Protein AF-0000000077274908 (afdb_homodimer)

pLDDT: mean 83.93, std 15.89, range [27.28, 97.81]

Structure (mmCIF, N/CA/C/O backbone):
data_AF-0000000077274908-model_v1
#
loop_
_entity.id
_entity.type
_entity.pdbx_description
1 polymer 'Chitin-binding type-2 domain-containing protein'
#
loop_
_atom_site.group_PDB
_atom_site.id
_atom_site.type_symbol
_atom_site.label_atom_id
_atom_site.label_alt_id
_atom_site.label_comp_id
_atom_site.label_asym_id
_atom_site.label_entity_id
_atom_site.label_seq_id
_atom_site.pdbx_PDB_ins_code
_atom_site.Cartn_x
_atom_site.Cartn_y
_atom_site.Cartn_z
_atom_site.occupancy
_atom_site.B_iso_or_equiv
_atom_site.auth_seq_id
_atom_site.auth_comp_id
_atom_site.auth_asym_id
_atom_site.auth_atom_id
_atom_site.pdbx_PDB_model_num
ATOM 1 N N . MET A 1 1 ? 12.586 -35.219 -22.484 1 27.28 1 MET A N 1
ATOM 2 C CA . MET A 1 1 ? 12.539 -33.906 -23.109 1 27.28 1 MET A CA 1
ATOM 3 C C . MET A 1 1 ? 11.656 -32.969 -22.312 1 27.28 1 MET A C 1
ATOM 5 O O . MET A 1 1 ? 10.438 -33.125 -22.25 1 27.28 1 MET A O 1
ATOM 9 N N . VAL A 1 2 ? 12.172 -32.469 -21.188 1 31.67 2 VAL A N 1
ATOM 10 C CA . VAL A 1 2 ? 11.445 -31.562 -20.312 1 31.67 2 VAL A CA 1
ATOM 11 C C . VAL A 1 2 ? 11.195 -30.25 -21.047 1 31.67 2 VAL A C 1
ATOM 13 O O . VAL A 1 2 ? 12.141 -29.562 -21.453 1 31.67 2 VAL A O 1
ATOM 16 N N . GLN A 1 3 ? 10.117 -30.188 -21.719 1 29.36 3 GLN A N 1
ATOM 17 C CA . GLN A 1 3 ? 9.75 -28.938 -22.375 1 29.36 3 GLN A CA 1
ATOM 18 C C . GLN A 1 3 ? 9.586 -27.812 -21.359 1 29.36 3 GLN A C 1
ATOM 20 O O . GLN A 1 3 ? 8.734 -27.891 -20.469 1 29.36 3 GLN A O 1
ATOM 25 N N . VAL A 1 4 ? 10.648 -27.188 -21.125 1 32.84 4 VAL A N 1
ATOM 26 C CA . VAL A 1 4 ? 10.594 -25.953 -20.344 1 32.84 4 VAL A CA 1
ATOM 27 C C . VAL A 1 4 ? 9.781 -24.906 -21.109 1 32.84 4 VAL A C 1
ATOM 29 O O . VAL A 1 4 ? 10.18 -24.453 -22.188 1 32.84 4 VAL A O 1
ATOM 32 N N . VAL A 1 5 ? 8.516 -25.047 -21.031 1 33.03 5 VAL A N 1
ATOM 33 C CA . VAL A 1 5 ? 7.758 -23.938 -21.625 1 33.03 5 VAL A CA 1
ATOM 34 C C . VAL A 1 5 ? 8.109 -22.641 -20.906 1 33.03 5 VAL A C 1
ATOM 36 O O . VAL A 1 5 ? 7.805 -22.469 -19.719 1 33.03 5 VAL A O 1
ATOM 39 N N . GLY A 1 6 ? 9.164 -22 -21.281 1 31.31 6 GLY A N 1
ATOM 40 C CA . GLY A 1 6 ? 9.492 -20.656 -20.812 1 31.31 6 GLY A CA 1
ATOM 41 C C . GLY A 1 6 ? 8.336 -19.688 -20.906 1 31.31 6 GLY A C 1
ATOM 42 O O . GLY A 1 6 ? 7.844 -19.406 -22 1 31.31 6 GLY A O 1
ATOM 43 N N . VAL A 1 7 ? 7.496 -19.719 -20.047 1 33.44 7 VAL A N 1
ATOM 44 C CA . VAL A 1 7 ? 6.531 -18.625 -20.094 1 33.44 7 VAL A CA 1
ATOM 45 C C . VAL A 1 7 ? 7.266 -17.297 -20.141 1 33.44 7 VAL A C 1
ATOM 47 O O . VAL A 1 7 ? 8.102 -17 -19.281 1 33.44 7 VAL A O 1
ATOM 50 N N . SER A 1 8 ? 7.539 -16.859 -21.328 1 28.58 8 SER A N 1
ATOM 51 C CA . SER A 1 8 ? 8.07 -15.508 -21.5 1 28.58 8 SER A CA 1
ATOM 52 C C . SER A 1 8 ? 7.383 -14.516 -20.562 1 28.58 8 SER A C 1
ATOM 54 O O . SER A 1 8 ? 6.152 -14.445 -20.531 1 28.58 8 SER A O 1
ATOM 56 N N . CYS A 1 9 ? 7.941 -14.219 -19.5 1 35.09 9 CYS A N 1
ATOM 57 C CA . CYS A 1 9 ? 7.523 -13.078 -18.688 1 35.09 9 CYS A CA 1
ATOM 58 C C . CYS A 1 9 ? 7.234 -11.867 -19.547 1 35.09 9 CYS A C 1
ATOM 60 O O . CYS A 1 9 ? 8.133 -11.344 -20.219 1 35.09 9 CYS A O 1
ATOM 62 N N . VAL A 1 10 ? 6.188 -11.805 -20.266 1 31.77 10 VAL A N 1
ATOM 63 C CA . VAL A 1 10 ? 5.805 -10.57 -20.953 1 31.77 10 VAL A CA 1
ATOM 64 C C . VAL A 1 10 ? 6.09 -9.375 -20.031 1 31.77 10 VAL A C 1
ATOM 66 O O . VAL A 1 10 ? 5.723 -9.383 -18.859 1 31.77 10 VAL A O 1
ATOM 69 N N . ALA A 1 11 ? 7.137 -8.492 -20.156 1 35.28 11 ALA A N 1
ATOM 70 C CA . ALA A 1 11 ? 7.641 -7.25 -19.562 1 35.28 11 ALA A CA 1
ATOM 71 C C . ALA A 1 11 ? 6.5 -6.406 -19 1 35.28 11 ALA A C 1
ATOM 73 O O . ALA A 1 11 ? 6.727 -5.523 -18.172 1 35.28 11 ALA A O 1
ATOM 74 N N . GLY A 1 12 ? 5.297 -6.441 -19.609 1 35.34 12 GLY A N 1
ATOM 75 C CA . GLY A 1 12 ? 4.352 -5.348 -19.453 1 35.34 12 GLY A CA 1
ATOM 76 C C . GLY A 1 12 ? 3.6 -5.387 -18.141 1 35.34 12 GLY A C 1
ATOM 77 O O . GLY A 1 12 ? 2.461 -4.926 -18.062 1 35.34 12 GLY A O 1
ATOM 78 N N . TYR A 1 13 ? 4.137 -5.98 -17.156 1 39.44 13 TYR A N 1
ATOM 79 C CA . TYR A 1 13 ? 3.246 -6.074 -16.016 1 39.44 13 TYR A CA 1
ATOM 80 C C . TYR A 1 13 ? 3.119 -4.73 -15.305 1 39.44 13 TYR A C 1
ATOM 82 O O . TYR A 1 13 ? 4.102 -4.199 -14.781 1 39.44 13 TYR A O 1
ATOM 90 N N . THR A 1 14 ? 2.422 -3.688 -15.844 1 40.38 14 THR A N 1
ATOM 91 C CA . THR A 1 14 ? 2.195 -2.354 -15.297 1 40.38 14 THR A CA 1
ATOM 92 C C . THR A 1 14 ? 1.433 -2.432 -13.977 1 40.38 14 THR A C 1
ATOM 94 O O . THR A 1 14 ? 1.304 -1.432 -13.266 1 40.38 14 THR A O 1
ATOM 97 N N . THR A 1 15 ? 0.77 -3.594 -13.648 1 45.53 15 THR A N 1
ATOM 98 C CA . THR A 1 15 ? -0.323 -3.369 -12.711 1 45.53 15 THR A CA 1
ATOM 99 C C . THR A 1 15 ? 0.158 -3.535 -11.273 1 45.53 15 THR A C 1
ATOM 101 O O . THR A 1 15 ? -0.646 -3.762 -10.367 1 45.53 15 THR A O 1
ATOM 104 N N . GLU A 1 16 ? 1.508 -3.67 -10.977 1 53.53 16 GLU A N 1
ATOM 105 C CA . GLU A 1 16 ? 1.863 -3.963 -9.594 1 53.53 16 GLU A CA 1
ATOM 106 C C . GLU A 1 16 ? 1.445 -2.826 -8.664 1 53.53 16 GLU A C 1
ATOM 108 O O . GLU A 1 16 ? 1.789 -2.826 -7.477 1 53.53 16 GLU A O 1
ATOM 113 N N . GLY A 1 17 ? 0.434 -2.055 -9.172 1 56.91 17 GLY A N 1
ATOM 114 C CA . GLY A 1 17 ? -0.012 -0.995 -8.281 1 56.91 17 GLY A CA 1
ATOM 115 C C . GLY A 1 17 ? 1.073 0.018 -7.973 1 56.91 17 G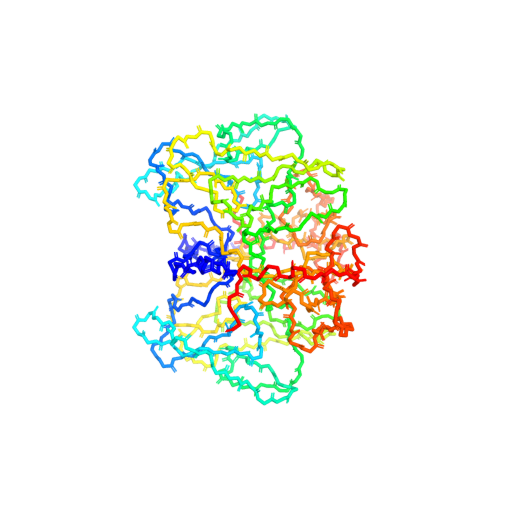LY A C 1
ATOM 116 O O . GLY A 1 17 ? 1.825 0.424 -8.859 1 56.91 17 GLY A O 1
ATOM 117 N N . SER A 1 18 ? 1.151 0.36 -6.594 1 63.53 18 SER A N 1
ATOM 118 C CA . SER A 1 18 ? 2.021 1.408 -6.07 1 63.53 18 SER A CA 1
ATOM 119 C C . SER A 1 18 ? 3.439 0.894 -5.852 1 63.53 18 SER A C 1
ATOM 121 O O . SER A 1 18 ? 4.344 1.667 -5.531 1 63.53 18 SER A O 1
ATOM 123 N N . CYS A 1 19 ? 3.721 -0.447 -6.242 1 81.88 19 CYS A N 1
ATOM 124 C CA . CYS A 1 19 ? 5.055 -0.879 -5.832 1 81.88 19 CYS A CA 1
ATOM 125 C C . CYS A 1 19 ? 5.992 -0.953 -7.031 1 81.88 19 CYS A C 1
ATOM 127 O O . CYS A 1 19 ? 6.793 -1.884 -7.141 1 81.88 19 CYS A O 1
ATOM 129 N N . VAL A 1 20 ? 5.75 -0.117 -8.023 1 81.12 20 VAL A N 1
ATOM 130 C CA . VAL A 1 20 ? 6.652 0.04 -9.156 1 81.12 20 VAL A CA 1
ATOM 131 C C . VAL A 1 20 ? 7.266 1.439 -9.148 1 81.12 20 VAL A C 1
ATOM 133 O O . VAL A 1 20 ? 6.637 2.393 -8.68 1 81.12 20 VAL A O 1
ATOM 136 N N . PRO A 1 21 ? 8.555 1.437 -9.625 1 86.75 21 PRO A N 1
ATOM 137 C CA . PRO A 1 21 ? 9.133 2.781 -9.695 1 86.75 21 PRO A CA 1
ATOM 138 C C . PRO A 1 21 ? 8.273 3.752 -10.5 1 86.75 21 PRO A C 1
ATOM 140 O O . PRO A 1 21 ? 7.797 3.404 -11.586 1 86.75 21 PRO A O 1
ATOM 143 N N . ASP A 1 22 ? 8.094 4.887 -9.953 1 82.38 22 ASP A N 1
ATOM 144 C CA . ASP A 1 22 ? 7.215 5.887 -10.547 1 82.38 22 ASP A CA 1
ATOM 145 C C . ASP A 1 22 ? 7.895 7.254 -10.602 1 82.38 22 ASP A C 1
ATOM 147 O O . ASP A 1 22 ? 8.164 7.859 -9.555 1 82.38 22 ASP A O 1
ATOM 151 N N . CYS A 1 23 ? 8.102 7.777 -11.781 1 87.94 23 CYS A N 1
ATOM 152 C CA . CYS A 1 23 ? 8.789 9.055 -11.961 1 87.94 23 CYS A CA 1
ATOM 153 C C . CYS A 1 23 ? 7.793 10.172 -12.234 1 87.94 23 CYS A C 1
ATOM 155 O O . CYS A 1 23 ? 8.18 11.266 -12.664 1 87.94 23 CYS A O 1
ATOM 157 N N . THR A 1 24 ? 6.551 9.875 -11.922 1 78.56 24 THR A N 1
ATOM 158 C CA . THR A 1 24 ? 5.543 10.914 -12.117 1 78.56 24 THR A CA 1
ATOM 159 C C . THR A 1 24 ? 5.848 12.125 -11.242 1 78.56 24 THR A C 1
ATOM 161 O O . THR A 1 24 ? 6.043 11.992 -10.031 1 78.56 24 THR A O 1
ATOM 164 N N . GLY A 1 25 ? 5.961 13.266 -11.852 1 80 25 GLY A N 1
ATOM 165 C CA . GLY A 1 25 ? 6.191 14.508 -11.125 1 80 25 GLY A CA 1
ATOM 166 C C . GLY A 1 25 ? 7.629 14.672 -10.672 1 80 25 GLY A C 1
ATOM 167 O O . GLY A 1 25 ? 7.961 15.633 -9.977 1 80 25 GLY A O 1
ATOM 168 N N . ILE A 1 26 ? 8.453 13.703 -11.07 1 87.12 26 ILE A N 1
ATOM 169 C CA . ILE A 1 26 ? 9.852 13.75 -10.672 1 87.12 26 ILE A CA 1
ATOM 170 C C . ILE A 1 26 ? 10.68 14.406 -11.781 1 87.12 26 ILE A C 1
ATOM 172 O O . ILE A 1 26 ? 10.531 14.07 -12.953 1 87.12 26 ILE A O 1
ATOM 176 N N . SER A 1 27 ? 11.453 15.391 -11.375 1 89.69 27 SER A N 1
ATOM 177 C CA . SER A 1 27 ? 12.273 16.109 -12.344 1 89.69 27 SER A CA 1
ATOM 178 C C . SER A 1 27 ? 13.344 15.195 -12.945 1 89.69 27 SER A C 1
ATOM 180 O O . SER A 1 27 ? 13.773 14.234 -12.305 1 89.69 27 SER A O 1
ATOM 182 N N . ASN A 1 28 ? 13.742 15.562 -14.18 1 94.12 28 ASN A N 1
ATOM 183 C CA . ASN A 1 28 ? 14.828 14.82 -14.812 1 94.12 28 ASN A CA 1
ATOM 184 C C . ASN A 1 28 ? 16.078 14.812 -13.953 1 94.12 28 ASN A C 1
ATOM 186 O O . ASN A 1 28 ? 16.406 15.82 -13.328 1 94.12 28 ASN A O 1
ATOM 190 N N . ASP A 1 29 ? 16.797 13.703 -13.867 1 94.94 29 ASP A N 1
ATOM 191 C CA . ASP A 1 29 ? 18.094 13.516 -13.219 1 94.94 29 ASP A CA 1
ATOM 192 C C . ASP A 1 29 ? 17.938 13.422 -11.703 1 94.94 29 ASP A C 1
ATOM 194 O O . ASP A 1 29 ? 18.922 13.438 -10.969 1 94.94 29 ASP A O 1
ATOM 198 N N . TYR A 1 30 ? 16.703 13.414 -11.273 1 94.81 30 TYR A N 1
ATOM 199 C CA . TYR A 1 30 ? 16.453 13.094 -9.875 1 94.81 30 TYR A CA 1
ATOM 200 C C . TYR A 1 30 ? 16.219 11.594 -9.688 1 94.81 30 TYR A C 1
ATOM 202 O O . TYR A 1 30 ? 15.875 10.891 -10.641 1 94.81 30 TYR A O 1
ATOM 210 N N . PHE A 1 31 ? 16.453 11.242 -8.398 1 96.06 31 PHE A N 1
ATOM 211 C CA . PHE A 1 31 ? 16.406 9.82 -8.102 1 96.06 31 PHE A CA 1
ATOM 212 C C . PHE A 1 31 ? 15.164 9.484 -7.281 1 96.06 31 PHE A C 1
ATOM 214 O O . PHE A 1 31 ? 14.648 10.328 -6.551 1 96.06 31 PHE A O 1
ATOM 221 N N . ILE A 1 32 ? 14.688 8.219 -7.469 1 92.88 32 ILE A N 1
ATOM 222 C CA . ILE A 1 32 ? 13.602 7.699 -6.645 1 92.88 32 ILE A CA 1
ATOM 223 C C . ILE A 1 32 ? 14.023 6.387 -5.996 1 92.88 32 ILE A C 1
ATOM 225 O O . ILE A 1 32 ? 14.883 5.672 -6.531 1 92.88 32 ILE A O 1
ATOM 229 N N . GLN A 1 33 ? 13.484 6.195 -4.805 1 93.31 33 GLN A N 1
ATOM 230 C CA . GLN A 1 33 ? 13.734 4.941 -4.102 1 93.31 33 GLN A CA 1
ATOM 231 C C . GLN A 1 33 ? 12.977 3.789 -4.754 1 93.31 33 GLN A C 1
ATOM 233 O O . GLN A 1 33 ? 11.828 3.957 -5.184 1 93.31 33 GLN A O 1
ATOM 238 N N . ASP A 1 34 ? 13.648 2.6 -4.906 1 91.44 34 ASP A N 1
ATOM 239 C CA . ASP A 1 34 ? 12.93 1.401 -5.324 1 91.44 34 ASP A CA 1
ATOM 240 C C . ASP A 1 34 ? 11.852 1.025 -4.305 1 91.44 34 ASP A C 1
ATOM 242 O O . ASP A 1 34 ? 12.164 0.739 -3.146 1 91.44 34 ASP A O 1
ATOM 246 N N . PRO A 1 35 ? 10.609 1.026 -4.766 1 87.94 35 PRO A N 1
ATOM 247 C CA . PRO A 1 35 ? 9.539 0.751 -3.805 1 87.94 35 PRO A CA 1
ATOM 248 C C . PRO A 1 35 ? 9.609 -0.664 -3.236 1 87.94 35 PRO A C 1
ATOM 250 O O . PRO A 1 35 ? 9.023 -0.938 -2.184 1 87.94 35 PRO A O 1
ATOM 253 N N . ARG A 1 36 ? 10.359 -1.566 -3.82 1 86.88 36 ARG A N 1
ATOM 254 C CA . ARG A 1 36 ? 10.422 -2.955 -3.375 1 86.88 36 ARG A CA 1
ATOM 255 C C . ARG A 1 36 ? 11.688 -3.211 -2.557 1 86.88 36 ARG A C 1
ATOM 257 O O . ARG A 1 36 ? 11.805 -4.25 -1.904 1 86.88 36 ARG A O 1
ATOM 264 N N . ASP A 1 37 ? 12.562 -2.361 -2.693 1 88.31 37 ASP A N 1
ATOM 265 C CA . ASP A 1 37 ? 13.859 -2.488 -2.035 1 88.31 37 ASP A CA 1
ATOM 266 C C . ASP A 1 37 ? 14.469 -1.116 -1.761 1 88.31 37 ASP A C 1
ATOM 268 O O . ASP A 1 37 ? 15.109 -0.53 -2.637 1 88.31 37 ASP A O 1
ATOM 272 N N . CYS A 1 38 ? 14.422 -0.673 -0.518 1 91.75 38 CYS A N 1
ATOM 273 C CA . CYS A 1 38 ? 14.789 0.702 -0.204 1 91.75 38 CYS A CA 1
ATOM 274 C C . CYS A 1 38 ? 16.297 0.896 -0.303 1 91.75 38 CYS A C 1
ATOM 276 O O . CYS A 1 38 ? 16.781 2.023 -0.224 1 91.75 38 CYS A O 1
ATOM 278 N N . THR A 1 39 ? 17.047 -0.229 -0.509 1 93.75 39 THR A N 1
ATOM 279 C CA . THR A 1 39 ? 18.484 -0.107 -0.673 1 93.75 39 THR A CA 1
ATOM 280 C C . THR A 1 39 ? 18.844 0.163 -2.133 1 93.75 39 THR A C 1
ATOM 282 O O . THR A 1 39 ? 20.016 0.346 -2.465 1 93.75 39 THR A O 1
ATOM 285 N N . LYS A 1 40 ? 17.844 0.195 -2.951 1 95.12 40 LYS A N 1
ATOM 286 C CA . LYS A 1 40 ? 18.031 0.443 -4.375 1 95.12 40 LYS A CA 1
ATOM 287 C C . LYS A 1 40 ? 17.297 1.701 -4.82 1 95.12 40 LYS A C 1
ATOM 289 O O . LYS A 1 40 ? 16.391 2.176 -4.125 1 95.12 40 LYS A O 1
ATOM 294 N N . TYR A 1 41 ? 17.781 2.209 -6.012 1 97.06 41 TYR A N 1
ATOM 295 C CA . TYR A 1 41 ? 17.172 3.449 -6.48 1 97.06 41 TYR A CA 1
ATOM 296 C C . TYR A 1 41 ? 17.312 3.584 -7.992 1 97.06 41 TYR A C 1
ATOM 298 O O . TYR A 1 41 ? 18.062 2.836 -8.625 1 97.06 41 TYR A O 1
ATOM 306 N N . TYR A 1 42 ? 16.5 4.469 -8.547 1 97.06 42 TYR A N 1
ATOM 307 C CA . TYR A 1 42 ? 16.453 4.719 -9.984 1 97.06 42 TYR A CA 1
ATOM 308 C C . TYR A 1 42 ? 16.656 6.199 -10.289 1 97.06 42 TYR A C 1
ATOM 310 O O . TYR A 1 42 ? 16.328 7.059 -9.469 1 97.06 42 TYR A O 1
ATOM 318 N N . VAL A 1 43 ? 17.188 6.461 -11.406 1 97.69 43 VAL A N 1
ATOM 319 C CA . VAL A 1 43 ? 17.234 7.828 -11.914 1 97.69 43 VAL A CA 1
ATOM 320 C C . VAL A 1 43 ? 16.078 8.055 -12.891 1 97.69 43 VAL A C 1
ATOM 322 O O . VAL A 1 43 ? 15.742 7.168 -13.68 1 97.69 43 VAL A O 1
ATOM 325 N N . CYS A 1 44 ? 15.492 9.234 -12.758 1 95 44 CYS A N 1
ATOM 326 C CA . CYS A 1 44 ? 14.352 9.547 -13.617 1 95 44 CYS A CA 1
ATOM 327 C C . CYS A 1 44 ? 14.781 10.398 -14.805 1 95 44 CYS A C 1
ATOM 329 O O . CYS A 1 44 ? 15.578 11.328 -14.656 1 95 44 CYS A O 1
ATOM 331 N N . SER A 1 45 ? 14.336 9.984 -15.984 1 95.75 45 SER A N 1
ATOM 332 C CA . SER A 1 45 ? 14.531 10.711 -17.234 1 95.75 45 SER A CA 1
ATOM 333 C C . SER A 1 45 ? 13.273 10.664 -18.094 1 95.75 45 SER A C 1
ATOM 335 O O . SER A 1 45 ? 12.781 9.578 -18.422 1 95.75 45 SER A O 1
ATOM 337 N N . ASN A 1 46 ? 12.75 11.906 -18.438 1 93.44 46 ASN A N 1
ATOM 338 C CA . ASN A 1 46 ? 11.547 12.031 -19.25 1 93.44 46 ASN A CA 1
ATOM 339 C C . ASN A 1 46 ? 10.383 11.234 -18.656 1 93.44 46 ASN A C 1
ATOM 341 O O . ASN A 1 46 ? 9.719 10.484 -19.375 1 93.44 46 ASN A O 1
ATOM 345 N N . GLY A 1 47 ? 10.344 11.273 -17.453 1 88.56 47 GLY A N 1
ATOM 346 C CA . GLY A 1 47 ? 9.219 10.68 -16.75 1 88.56 47 GLY A CA 1
ATOM 347 C C . GLY A 1 47 ? 9.352 9.172 -16.578 1 88.56 47 GLY A C 1
ATOM 348 O O . GLY A 1 47 ? 8.422 8.516 -16.109 1 88.56 47 GLY A O 1
ATOM 349 N N . GLU A 1 48 ? 10.523 8.664 -16.906 1 91.81 48 GLU A N 1
ATOM 350 C CA . GLU A 1 48 ? 10.734 7.223 -16.828 1 91.81 48 GLU A CA 1
ATOM 351 C C . GLU A 1 48 ? 11.953 6.883 -15.984 1 91.81 48 GLU A C 1
ATOM 353 O O . GLU A 1 48 ? 12.984 7.566 -16.062 1 91.81 48 GLU A O 1
ATOM 358 N N . PRO A 1 49 ? 11.742 5.805 -15.172 1 93.94 49 PRO A N 1
ATOM 359 C CA . PRO A 1 49 ? 12.938 5.348 -14.461 1 93.94 49 PRO A CA 1
ATOM 360 C C . PRO A 1 49 ? 13.898 4.57 -15.367 1 93.94 49 PRO A C 1
ATOM 362 O O . PRO A 1 49 ? 13.469 3.988 -16.359 1 93.94 49 PRO A O 1
ATOM 365 N N . ASN A 1 50 ? 15.172 4.633 -15.016 1 95.25 50 ASN A N 1
ATOM 366 C CA . ASN A 1 50 ? 16.094 3.771 -15.734 1 95.25 50 ASN A CA 1
ATOM 367 C C . ASN A 1 50 ? 15.758 2.295 -15.547 1 95.25 50 ASN A C 1
ATOM 369 O O . ASN A 1 50 ? 15.062 1.932 -14.602 1 95.25 50 ASN A O 1
ATOM 373 N N . THR A 1 51 ? 16.188 1.447 -16.422 1 91.94 51 THR A N 1
ATOM 374 C CA . THR A 1 51 ? 15.789 0.046 -16.484 1 91.94 51 THR A CA 1
ATOM 375 C C . THR A 1 51 ? 16.297 -0.712 -15.258 1 91.94 51 THR A C 1
ATOM 377 O O . THR A 1 51 ? 15.547 -1.422 -14.594 1 91.94 51 THR A O 1
ATOM 380 N N . ASP A 1 52 ? 17.625 -0.546 -14.984 1 94.38 52 ASP A N 1
ATOM 381 C CA . ASP A 1 52 ? 18.234 -1.278 -13.875 1 94.38 52 ASP A CA 1
ATOM 382 C C . ASP A 1 52 ? 18.469 -0.359 -12.68 1 94.38 52 ASP A C 1
ATOM 384 O O . ASP A 1 52 ? 18.938 0.769 -12.844 1 94.38 52 ASP A O 1
ATOM 388 N N . PRO A 1 53 ? 18.188 -0.911 -11.508 1 95.75 53 PRO A N 1
ATOM 389 C CA . PRO A 1 53 ? 18.391 -0.063 -10.336 1 95.75 53 PRO A CA 1
ATOM 390 C C . PRO A 1 53 ? 19.859 0.076 -9.953 1 95.75 53 PRO A C 1
ATOM 392 O O . PRO A 1 53 ? 20.656 -0.831 -10.203 1 95.75 53 PRO A O 1
ATOM 395 N N . PHE A 1 54 ? 20.156 1.271 -9.367 1 97.81 54 PHE A N 1
ATOM 396 C CA . PHE A 1 54 ? 21.391 1.43 -8.602 1 97.81 54 PHE A CA 1
ATOM 397 C C . PHE A 1 54 ? 21.234 0.838 -7.207 1 97.81 54 PHE A C 1
ATOM 399 O O . PHE A 1 54 ? 20.125 0.623 -6.734 1 97.81 54 PHE A O 1
ATOM 406 N N . GLU A 1 55 ? 22.391 0.493 -6.609 1 96.5 55 GLU A N 1
ATOM 407 C CA . GLU A 1 55 ? 22.375 -0.088 -5.27 1 96.5 55 GLU A CA 1
ATOM 408 C C . GLU A 1 55 ? 23.219 0.728 -4.305 1 96.5 55 GLU A C 1
ATOM 410 O O . GLU A 1 55 ? 24.312 1.176 -4.66 1 96.5 55 GLU A O 1
ATOM 415 N N . CYS A 1 56 ? 22.672 0.872 -3.123 1 97.25 56 CYS A N 1
ATOM 416 C CA . CYS A 1 56 ? 23.438 1.546 -2.08 1 97.25 56 CYS A CA 1
ATOM 417 C C . CYS A 1 56 ? 24.5 0.618 -1.493 1 97.25 56 CYS A C 1
ATOM 419 O O . CYS A 1 56 ? 24.359 -0.605 -1.567 1 97.25 56 CYS A O 1
ATOM 421 N N . PRO A 1 57 ? 25.609 1.246 -0.937 1 96.44 57 PRO A N 1
ATOM 422 C CA . PRO A 1 57 ? 26.547 0.426 -0.174 1 96.44 57 PRO A CA 1
ATOM 423 C C . PRO A 1 57 ? 25.875 -0.352 0.955 1 96.44 57 PRO A C 1
ATOM 425 O O . PRO A 1 57 ? 24.766 -0.007 1.374 1 96.44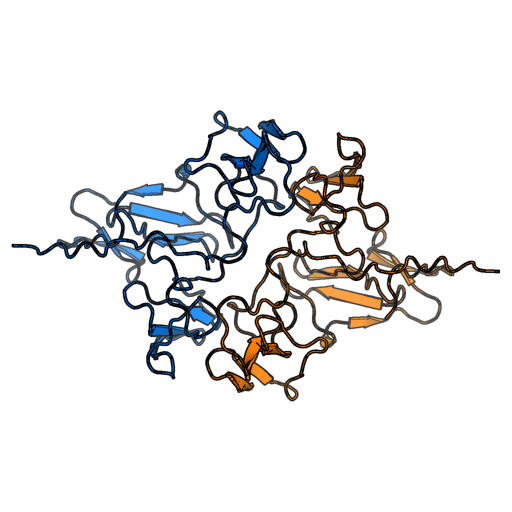 57 PRO A O 1
ATOM 428 N N . PRO A 1 58 ? 26.547 -1.403 1.352 1 92.12 58 PRO A N 1
ATOM 429 C CA . PRO A 1 58 ? 25.969 -2.189 2.443 1 92.12 58 PRO A CA 1
ATOM 430 C C . PRO A 1 58 ? 25.625 -1.339 3.662 1 92.12 58 PRO A C 1
ATOM 432 O O . PRO A 1 58 ? 26.328 -0.387 3.982 1 92.12 58 PRO A O 1
ATOM 435 N N . LEU A 1 59 ? 24.578 -1.637 4.273 1 92.62 59 LEU A N 1
ATOM 436 C CA . LEU A 1 59 ? 24.094 -1.038 5.516 1 92.62 59 LEU A CA 1
ATOM 437 C C . LEU A 1 59 ? 23.578 0.377 5.27 1 92.62 59 LEU A C 1
ATOM 439 O O . LEU A 1 59 ? 23.531 1.191 6.195 1 92.62 59 LEU A O 1
ATOM 443 N N . GLN A 1 60 ? 23.297 0.633 4.027 1 94.88 60 GLN A N 1
ATOM 444 C CA . GLN A 1 60 ? 22.719 1.927 3.684 1 94.88 60 GLN A CA 1
ATOM 445 C C . GLN A 1 60 ? 21.406 1.756 2.924 1 94.88 60 GLN A C 1
ATOM 447 O O . GLN A 1 60 ? 21.172 0.719 2.299 1 94.88 60 GLN A O 1
ATOM 452 N N . PHE A 1 61 ? 20.547 2.74 3.086 1 94.44 61 PHE A N 1
ATOM 453 C CA . PHE A 1 61 ? 19.344 2.838 2.277 1 94.44 61 PHE A CA 1
ATOM 454 C C . PHE A 1 61 ? 19.344 4.125 1.458 1 94.44 61 PHE A C 1
ATOM 456 O O . PHE A 1 61 ? 20.047 5.074 1.786 1 94.44 61 PHE A O 1
ATOM 463 N N . PHE A 1 62 ? 18.594 4.141 0.39 1 96.5 62 PHE A N 1
ATOM 464 C CA . PHE A 1 62 ? 18.516 5.352 -0.418 1 96.5 62 PHE A CA 1
ATOM 465 C C . PHE A 1 62 ? 17.438 6.289 0.127 1 96.5 62 PHE A C 1
ATOM 467 O O . PHE A 1 62 ? 16.266 5.91 0.238 1 96.5 62 PHE A O 1
ATOM 474 N N . ASP A 1 63 ? 17.828 7.457 0.446 1 95.06 63 ASP A N 1
ATOM 475 C CA . ASP A 1 63 ? 16.906 8.484 0.892 1 95.06 63 ASP A CA 1
ATOM 476 C C . ASP A 1 63 ? 16.484 9.391 -0.267 1 95.06 63 ASP A C 1
ATOM 478 O O . ASP A 1 63 ? 17.266 10.211 -0.739 1 95.06 63 ASP A O 1
ATOM 482 N N . PRO A 1 64 ? 15.219 9.266 -0.649 1 93.81 64 PRO A N 1
ATOM 483 C CA . PRO A 1 64 ? 14.789 10.047 -1.816 1 93.81 64 PRO A CA 1
ATOM 484 C C . PRO A 1 64 ? 14.688 11.539 -1.527 1 93.81 64 PRO A C 1
ATOM 486 O O . PRO A 1 64 ? 14.578 12.344 -2.455 1 93.81 64 PRO A O 1
ATOM 489 N N . ILE A 1 65 ? 14.68 11.922 -0.298 1 92.88 65 ILE A N 1
ATOM 490 C CA . ILE A 1 65 ? 14.617 13.336 0.056 1 92.88 65 ILE A CA 1
ATOM 491 C C . ILE A 1 65 ? 15.992 13.977 -0.111 1 92.88 65 ILE A C 1
ATOM 493 O O . ILE A 1 65 ? 16.125 15.008 -0.772 1 92.88 65 ILE A O 1
ATOM 497 N N . THR A 1 66 ? 16.984 13.305 0.453 1 93.19 66 THR A N 1
ATOM 498 C CA . THR A 1 66 ? 18.344 13.844 0.364 1 93.19 66 THR A CA 1
ATOM 499 C C . THR A 1 66 ? 19 13.438 -0.955 1 93.19 66 THR A C 1
ATOM 501 O O . THR A 1 66 ? 20.047 13.977 -1.321 1 93.19 66 THR A O 1
ATOM 504 N N . GLN A 1 67 ? 18.438 12.516 -1.667 1 95.69 67 GLN A N 1
ATOM 505 C CA . GLN A 1 67 ? 18.938 12.039 -2.959 1 95.69 67 GLN A CA 1
ATOM 506 C C . GLN A 1 67 ? 20.297 11.359 -2.82 1 95.69 67 GLN A C 1
ATOM 508 O O . GLN A 1 67 ? 21.156 11.508 -3.689 1 95.69 67 GLN A O 1
ATOM 513 N N . THR A 1 68 ? 20.469 10.719 -1.634 1 96.75 68 THR A N 1
ATOM 514 C CA . THR A 1 68 ? 21.734 10.031 -1.351 1 96.75 68 THR A CA 1
ATOM 515 C C . THR A 1 68 ? 21.484 8.773 -0.52 1 96.75 68 THR A C 1
ATOM 517 O O . THR A 1 68 ? 20.391 8.578 0.012 1 96.75 68 THR A O 1
ATOM 520 N N . CYS A 1 69 ? 22.484 7.926 -0.542 1 97.56 69 CYS A N 1
ATOM 521 C CA . CYS A 1 69 ? 22.469 6.77 0.348 1 97.56 69 CYS A CA 1
ATOM 522 C C . CYS A 1 69 ? 22.844 7.172 1.771 1 97.56 69 CYS A C 1
ATOM 524 O O . CYS A 1 69 ? 23.844 7.852 1.985 1 97.56 69 CYS A O 1
ATOM 526 N N . GLU A 1 70 ? 21.984 6.832 2.678 1 94.94 70 GLU A N 1
ATOM 527 C CA . GLU A 1 70 ? 22.172 7.168 4.086 1 94.94 70 GLU A CA 1
ATOM 528 C C . GLU A 1 70 ? 22.375 5.91 4.926 1 94.94 70 GLU A C 1
ATOM 530 O O . GLU A 1 70 ? 21.859 4.844 4.598 1 94.94 70 GLU A O 1
ATOM 535 N N . ASN A 1 71 ? 23.078 6.133 6.051 1 94.19 71 ASN A N 1
ATOM 536 C CA . ASN A 1 71 ? 23.281 5.012 6.957 1 94.19 71 ASN A CA 1
ATOM 537 C C . ASN A 1 71 ? 22 4.629 7.684 1 94.19 71 ASN A C 1
ATOM 539 O O . ASN A 1 71 ? 21.219 5.5 8.078 1 94.19 71 ASN A O 1
ATOM 543 N N . GLY A 1 72 ? 21.859 3.365 7.809 1 89.88 72 GLY A N 1
ATOM 544 C CA . GLY A 1 72 ? 20.719 2.889 8.578 1 89.88 72 GLY A CA 1
ATOM 545 C C . GLY A 1 72 ? 19.875 1.889 7.82 1 89.88 72 GLY A C 1
ATOM 546 O O . GLY A 1 72 ? 20.297 1.353 6.797 1 89.88 72 GLY A O 1
ATOM 547 N N . PHE A 1 73 ? 18.688 1.599 8.453 1 84.94 73 PHE A N 1
ATOM 548 C CA . PHE A 1 73 ? 17.75 0.646 7.867 1 84.94 73 PHE A CA 1
ATOM 549 C C . PHE A 1 73 ? 16.594 1.372 7.188 1 84.94 73 PHE A C 1
ATOM 551 O O . PHE A 1 73 ? 16.375 2.557 7.434 1 84.94 73 PHE A O 1
ATOM 558 N N . CYS A 1 74 ? 15.945 0.639 6.336 1 83.88 74 CYS A N 1
ATOM 559 C CA . CYS A 1 74 ? 14.789 1.191 5.629 1 83.88 74 CYS A CA 1
ATOM 560 C C . CYS A 1 74 ? 13.75 1.72 6.609 1 83.88 74 CYS A C 1
ATOM 562 O O . CYS A 1 74 ? 13.352 1.013 7.535 1 83.88 74 CYS A O 1
ATOM 564 N N . PRO A 1 75 ? 13.359 2.986 6.371 1 84.44 75 PRO A N 1
ATOM 565 C CA . PRO A 1 75 ? 12.297 3.52 7.227 1 84.44 75 PRO A CA 1
ATOM 566 C C . PRO A 1 75 ? 10.938 2.887 6.945 1 84.44 75 PRO A C 1
ATOM 568 O O . PRO A 1 75 ? 10.742 2.27 5.895 1 84.44 75 PRO A O 1
ATOM 571 N N . SER A 1 76 ? 9.984 3.049 7.859 1 78.5 76 SER A N 1
ATOM 572 C CA . SER A 1 76 ? 8.656 2.467 7.719 1 78.5 76 SER A CA 1
ATOM 573 C C . SER A 1 76 ? 7.879 3.137 6.59 1 78.5 76 SER A C 1
ATOM 575 O O . SER A 1 76 ? 6.906 2.576 6.082 1 78.5 76 SER A O 1
ATOM 577 N N . SER A 1 77 ? 8.32 4.266 6.227 1 76.31 77 SER A N 1
ATOM 578 C CA . SER A 1 77 ? 7.656 4.992 5.148 1 76.31 77 SER A CA 1
ATOM 579 C C . SER A 1 77 ? 7.98 4.379 3.789 1 76.31 77 SER A C 1
ATOM 581 O O . SER A 1 77 ? 7.363 4.73 2.779 1 76.31 77 SER A O 1
ATOM 583 N N . ALA A 1 78 ? 8.875 3.424 3.797 1 75.56 78 ALA A N 1
ATOM 584 C CA . ALA A 1 78 ? 9.281 2.787 2.545 1 75.56 78 ALA A CA 1
ATOM 585 C C . ALA A 1 78 ? 8.414 1.57 2.24 1 75.56 78 ALA A C 1
ATOM 587 O O . ALA A 1 78 ? 8.617 0.892 1.231 1 75.56 78 ALA A O 1
ATOM 588 N N . ILE A 1 79 ? 7.328 1.434 2.973 1 77.19 79 ILE A N 1
ATOM 589 C CA . ILE A 1 79 ? 6.492 0.248 2.822 1 77.19 79 ILE A CA 1
ATOM 590 C C . ILE A 1 79 ? 5.516 0.449 1.665 1 77.19 79 ILE A C 1
ATOM 592 O O . ILE A 1 79 ? 4.934 1.527 1.515 1 77.19 79 ILE A O 1
ATOM 596 N N . CYS A 1 80 ? 5.48 -0.601 0.857 1 81.69 80 CYS A N 1
ATOM 597 C CA . CYS A 1 80 ? 4.445 -0.656 -0.172 1 81.69 80 CYS A CA 1
ATOM 598 C C . CYS A 1 80 ? 3.729 -2 -0.153 1 81.69 80 CYS A C 1
ATOM 600 O O . CYS A 1 80 ? 4.301 -3.008 0.267 1 81.69 80 CYS A O 1
ATOM 602 N N . VAL A 1 81 ? 2.432 -1.912 -0.508 1 83.06 81 VAL A N 1
ATOM 603 C CA . VAL A 1 81 ? 1.643 -3.137 -0.606 1 83.06 81 VAL A CA 1
ATOM 604 C C . VAL A 1 81 ? 1.189 -3.344 -2.049 1 83.06 81 VAL A C 1
ATOM 606 O O . VAL A 1 81 ? 0.444 -2.527 -2.596 1 83.06 81 VAL A O 1
ATOM 609 N N . PRO A 1 82 ? 1.672 -4.434 -2.645 1 84.81 82 PRO A N 1
ATOM 610 C CA . PRO A 1 82 ? 1.239 -4.68 -4.023 1 84.81 82 PRO A CA 1
ATOM 611 C C . PRO A 1 82 ? -0.217 -5.129 -4.113 1 84.81 82 PRO A C 1
ATOM 613 O O . PRO A 1 82 ? -0.746 -5.719 -3.166 1 84.81 82 PRO A O 1
ATOM 616 N N . ASN A 1 83 ? -0.795 -4.895 -5.246 1 82.25 83 ASN A N 1
ATOM 617 C CA . ASN A 1 83 ? -2.148 -5.379 -5.488 1 82.25 83 ASN A CA 1
ATOM 618 C C . ASN A 1 83 ? -2.186 -6.898 -5.605 1 82.25 83 ASN A C 1
ATOM 620 O O . ASN A 1 83 ? -3.111 -7.543 -5.109 1 82.25 83 ASN A O 1
ATOM 624 N N . CYS A 1 84 ? -1.164 -7.414 -6.199 1 88.44 84 CYS A N 1
ATOM 625 C CA . CYS A 1 84 ? -1.107 -8.844 -6.457 1 88.44 84 CYS A CA 1
ATOM 626 C C . CYS A 1 84 ? -0.512 -9.594 -5.27 1 88.44 84 CYS A C 1
ATOM 628 O O . CYS A 1 84 ? 0.582 -9.258 -4.809 1 88.44 84 CYS A O 1
ATOM 630 N N . ARG A 1 85 ? -1.327 -10.531 -4.855 1 87.38 85 ARG A N 1
ATOM 631 C CA . ARG A 1 85 ? -0.893 -11.422 -3.781 1 87.38 85 ARG A CA 1
ATOM 632 C C . ARG A 1 85 ? -1.075 -12.883 -4.176 1 87.38 85 ARG A C 1
ATOM 634 O O . ARG A 1 85 ? -2.02 -13.227 -4.891 1 87.38 85 ARG A O 1
ATOM 641 N N . PHE A 1 86 ? -0.108 -13.688 -3.65 1 86.69 86 PHE A N 1
ATOM 642 C CA . PHE A 1 86 ? -0.138 -15.07 -4.098 1 86.69 86 PHE A CA 1
ATOM 643 C C . PHE A 1 86 ? -0.3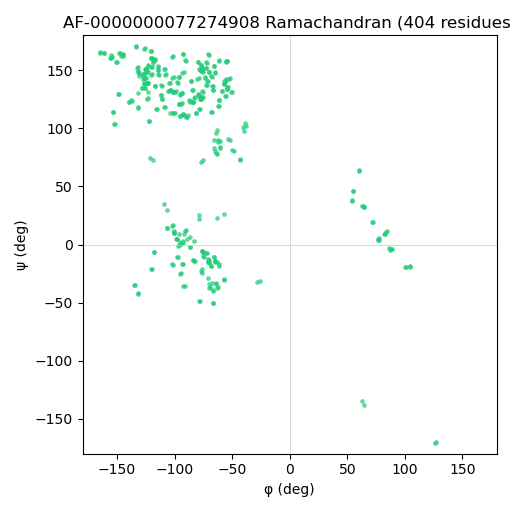38 -16.016 -2.92 1 86.69 86 PHE A C 1
ATOM 645 O O . PHE A 1 86 ? -0.717 -17.172 -3.104 1 86.69 86 PHE A O 1
ATOM 652 N N . GLU A 1 87 ? -0.035 -15.547 -1.762 1 83.44 87 GLU A N 1
ATOM 653 C CA . GLU A 1 87 ? -0.118 -16.391 -0.578 1 83.44 87 GLU A CA 1
ATOM 654 C C . GLU A 1 87 ? -1.249 -15.945 0.344 1 83.44 87 GLU A C 1
ATOM 656 O O . GLU A 1 87 ? -1.429 -14.75 0.581 1 83.44 87 GLU A O 1
ATOM 661 N N . PRO A 1 88 ? -2.01 -16.922 0.868 1 83.38 88 PRO A N 1
ATOM 662 C CA . PRO A 1 88 ? -3.084 -16.562 1.796 1 83.38 88 PRO A CA 1
ATOM 663 C C . PRO A 1 88 ? -2.57 -16.266 3.203 1 83.38 88 PRO A C 1
ATOM 665 O O . PRO A 1 88 ? -1.51 -16.766 3.594 1 83.38 88 PRO A O 1
ATOM 668 N N . VAL A 1 89 ? -3.258 -15.438 3.883 1 81.69 89 VAL A N 1
ATOM 669 C CA . VAL A 1 89 ? -3.062 -15.234 5.316 1 81.69 89 VAL A CA 1
ATOM 670 C C . VAL A 1 89 ? -4.148 -15.969 6.094 1 81.69 89 VAL A C 1
ATOM 672 O O . VAL A 1 89 ? -5.332 -15.625 6.004 1 81.69 89 VAL A O 1
ATOM 675 N N . PRO A 1 90 ? -3.67 -17.016 6.836 1 83.19 90 PRO A N 1
ATOM 676 C CA . PRO A 1 90 ? -4.672 -17.797 7.559 1 83.19 90 PRO A CA 1
ATOM 677 C C . PRO A 1 90 ? -5.621 -16.938 8.383 1 83.19 90 PRO A C 1
ATOM 679 O O . PRO A 1 90 ? -5.18 -16.016 9.07 1 83.19 90 PRO A O 1
ATOM 682 N N . GLY A 1 91 ? -6.91 -17.188 8.234 1 86.19 91 GLY A N 1
ATOM 683 C CA . GLY A 1 91 ? -7.926 -16.5 9.016 1 86.19 91 GLY A CA 1
ATOM 684 C C . GLY A 1 91 ? -8.391 -15.203 8.375 1 86.19 91 GLY A C 1
ATOM 685 O O . GLY A 1 91 ? -9.336 -14.57 8.859 1 86.19 91 GLY A O 1
ATOM 686 N N . HIS A 1 92 ? -7.789 -14.82 7.273 1 85.25 92 HIS A N 1
ATOM 687 C CA . HIS A 1 92 ? -8.133 -13.555 6.641 1 85.25 92 HIS A CA 1
ATOM 688 C C . HIS A 1 92 ? -8.594 -13.758 5.203 1 85.25 92 HIS A C 1
ATOM 690 O O . HIS A 1 92 ? -7.777 -14.008 4.312 1 85.25 92 HIS A O 1
ATOM 696 N N . PRO A 1 93 ? -9.906 -13.602 5.055 1 89.38 93 PRO A N 1
ATOM 697 C CA . PRO A 1 93 ? -10.398 -13.75 3.684 1 89.38 93 PRO A CA 1
ATOM 698 C C . PRO A 1 93 ? -9.695 -12.82 2.701 1 89.38 93 PRO A C 1
ATOM 700 O O . PRO A 1 93 ? -9.352 -11.688 3.051 1 89.38 93 PRO A O 1
ATOM 703 N N . SER A 1 94 ? -9.453 -13.383 1.473 1 91.62 94 SER A N 1
ATOM 704 C CA . SER A 1 94 ? -8.727 -12.609 0.471 1 91.62 94 SER A CA 1
ATOM 705 C C . SER A 1 94 ? -8.945 -13.18 -0.928 1 91.62 94 SER A C 1
ATOM 707 O O . SER A 1 94 ? -9.516 -14.258 -1.084 1 91.62 94 SER A O 1
ATOM 709 N N . VAL A 1 95 ? -8.586 -12.336 -1.886 1 92.19 95 VAL A N 1
ATOM 710 C CA . VAL A 1 95 ? -8.5 -12.781 -3.271 1 92.19 95 VAL A CA 1
ATOM 711 C C . VAL A 1 95 ? -7.039 -12.789 -3.723 1 92.19 95 VAL A C 1
ATOM 713 O O . VAL A 1 95 ? -6.316 -11.812 -3.516 1 92.19 95 VAL A O 1
ATOM 716 N N . LEU A 1 96 ? -6.656 -13.945 -4.281 1 92.38 96 LEU A N 1
ATOM 717 C CA . LEU A 1 96 ? -5.246 -14.148 -4.598 1 92.38 96 LEU A CA 1
ATOM 718 C C . LEU A 1 96 ? -5.055 -14.406 -6.09 1 92.38 96 LEU A C 1
ATOM 720 O O . LEU A 1 96 ? -5.898 -15.047 -6.723 1 92.38 96 LEU A O 1
ATOM 724 N N . ALA A 1 97 ? -3.939 -13.922 -6.547 1 91.88 97 ALA A N 1
ATOM 725 C CA . ALA A 1 97 ? -3.604 -14.133 -7.953 1 91.88 97 ALA A CA 1
ATOM 726 C C . ALA A 1 97 ? -3.209 -15.586 -8.211 1 91.88 97 ALA A C 1
ATOM 728 O O . ALA A 1 97 ? -2.795 -16.297 -7.285 1 91.88 97 ALA A O 1
ATOM 729 N N . HIS A 1 98 ? -3.447 -16 -9.406 1 91.38 98 HIS A N 1
ATOM 730 C CA . HIS A 1 98 ? -3.049 -17.328 -9.883 1 91.38 98 HIS A CA 1
ATOM 731 C C . HIS A 1 98 ? -1.691 -17.281 -10.57 1 91.38 98 HIS A C 1
ATOM 733 O O . HIS A 1 98 ? -1.483 -16.484 -11.484 1 91.38 98 HIS A O 1
ATOM 739 N N . ARG A 1 99 ? -0.746 -18.094 -10.273 1 85 99 ARG A N 1
ATOM 740 C CA . ARG A 1 99 ? 0.632 -17.969 -10.742 1 85 99 ARG A CA 1
ATOM 741 C C . ARG A 1 99 ? 0.759 -18.406 -12.195 1 85 99 ARG A C 1
ATOM 743 O O . ARG A 1 99 ? 1.626 -17.922 -12.922 1 85 99 ARG A O 1
ATOM 750 N N . THR A 1 100 ? -0.135 -19.234 -12.656 1 86.88 100 THR A N 1
ATOM 751 C CA . THR A 1 100 ? 0.085 -19.797 -13.984 1 86.88 100 THR A CA 1
ATOM 752 C C . THR A 1 100 ? -1.032 -19.375 -14.938 1 86.88 100 THR A C 1
ATOM 754 O O . THR A 1 100 ? -0.985 -19.688 -16.125 1 86.88 100 THR A O 1
ATOM 757 N N . SER A 1 101 ? -2.035 -18.734 -14.453 1 91.5 101 SER A N 1
ATOM 758 C CA . SER A 1 101 ? -3.131 -18.281 -15.305 1 91.5 101 SER A CA 1
ATOM 759 C C . SER A 1 101 ? -3.562 -16.875 -14.953 1 91.5 101 SER A C 1
ATOM 761 O O . SER A 1 101 ? -4.086 -16.625 -13.859 1 91.5 101 SER A O 1
ATOM 763 N N . CYS A 1 102 ? -3.545 -15.969 -15.875 1 91.94 102 CYS A N 1
ATOM 764 C CA . CYS A 1 102 ? -3.893 -14.578 -15.641 1 91.94 102 CYS A CA 1
ATOM 765 C C . CYS A 1 102 ? -5.402 -14.375 -15.664 1 91.94 102 CYS A C 1
ATOM 767 O O . CYS A 1 102 ? -5.902 -13.328 -15.25 1 91.94 102 CYS A O 1
ATOM 769 N N . SER A 1 103 ? -6.055 -15.391 -16.172 1 94.12 103 SER A N 1
ATOM 770 C CA . SER A 1 103 ? -7.504 -15.258 -16.25 1 94.12 103 SER A CA 1
ATOM 771 C C . SER A 1 103 ? -8.18 -15.891 -15.039 1 94.12 103 SER A C 1
ATOM 773 O O . SER A 1 103 ? -9.414 -15.906 -14.945 1 94.12 103 SER A O 1
ATOM 775 N N . LYS A 1 104 ? -7.379 -16.406 -14.109 1 95.88 104 LYS A N 1
ATOM 776 C CA . LYS A 1 104 ? -7.895 -17.062 -12.914 1 95.88 104 LYS A CA 1
ATOM 777 C C . LYS A 1 104 ? -7.41 -16.359 -11.648 1 95.88 104 LYS A C 1
ATOM 779 O O . LYS A 1 104 ? -6.496 -15.539 -11.703 1 95.88 104 LYS A O 1
ATOM 784 N N . TYR A 1 105 ? -8.148 -16.641 -10.602 1 95.19 105 TYR A N 1
ATOM 785 C CA . TYR A 1 105 ? -7.766 -16.203 -9.266 1 95.19 105 TYR A CA 1
ATOM 786 C C . TYR A 1 105 ? -8.234 -17.203 -8.211 1 95.19 105 TYR A C 1
ATOM 788 O O . TYR A 1 105 ? -8.969 -18.141 -8.516 1 95.19 105 TYR A O 1
ATOM 796 N N . TYR A 1 106 ? -7.656 -17.062 -7.008 1 95.19 106 TYR A N 1
ATOM 797 C CA . TYR A 1 106 ? -8.125 -17.859 -5.883 1 95.19 106 TYR A CA 1
ATOM 798 C C . TYR A 1 106 ? -8.953 -17.016 -4.918 1 95.19 106 TYR A C 1
ATOM 800 O O . TYR A 1 106 ? -8.586 -15.883 -4.609 1 95.19 106 TYR A O 1
ATOM 808 N N . SER A 1 107 ? -10.07 -17.562 -4.57 1 93.88 107 SER A N 1
ATOM 809 C CA . SER A 1 107 ? -10.828 -17.016 -3.451 1 93.88 107 SER A CA 1
ATOM 810 C C . SER A 1 107 ? -10.523 -17.766 -2.156 1 93.88 107 SER A C 1
ATOM 812 O O . SER A 1 107 ? -10.664 -18.984 -2.09 1 93.88 107 SER A O 1
ATOM 814 N N . TYR A 1 108 ? -10.039 -17.016 -1.197 1 94.38 108 TYR A N 1
ATOM 815 C CA . TYR A 1 108 ? -9.695 -17.578 0.103 1 94.38 108 TYR A CA 1
ATOM 816 C C . TYR A 1 108 ? -10.648 -17.094 1.185 1 94.38 108 TYR A C 1
ATOM 818 O O . TYR A 1 108 ? -10.789 -15.883 1.392 1 94.38 108 TYR A O 1
ATOM 826 N N . ASP A 1 109 ? -11.297 -17.938 1.937 1 91.75 109 ASP A N 1
ATOM 827 C CA . ASP A 1 109 ? -12.312 -17.547 2.91 1 91.75 109 ASP A CA 1
ATOM 828 C C . ASP A 1 109 ? -11.734 -17.531 4.324 1 91.75 109 ASP A C 1
ATOM 830 O O . ASP A 1 109 ? -12.477 -17.391 5.297 1 91.75 109 ASP A O 1
ATOM 834 N N . GLY A 1 110 ? -10.508 -17.656 4.391 1 89.31 110 GLY A N 1
ATOM 835 C CA . GLY A 1 110 ? -9.844 -17.719 5.68 1 89.31 110 GLY A CA 1
ATOM 836 C C . GLY A 1 110 ? -9.406 -19.125 6.055 1 89.31 110 GLY A C 1
ATOM 837 O O . GLY A 1 110 ? -8.586 -19.312 6.957 1 89.31 110 GLY A O 1
ATOM 838 N N . VAL A 1 111 ? -9.992 -20.109 5.41 1 91.44 111 VAL A N 1
ATOM 839 C CA . VAL A 1 111 ? -9.703 -21.5 5.742 1 91.44 111 VAL A CA 1
ATOM 840 C C . VAL A 1 111 ? -9.406 -22.281 4.465 1 91.44 111 VAL A C 1
ATOM 842 O O . VAL A 1 111 ? -8.422 -23.016 4.395 1 91.44 111 VAL A O 1
ATOM 845 N N . THR A 1 112 ? -10.172 -22.047 3.453 1 93.25 112 THR A N 1
ATOM 846 C CA . THR A 1 112 ? -10.102 -22.844 2.23 1 93.25 112 THR A CA 1
ATOM 847 C C . THR A 1 112 ? -9.875 -21.938 1.017 1 93.25 112 THR A C 1
ATOM 849 O O . THR A 1 112 ? -10.438 -20.859 0.926 1 93.25 112 THR A O 1
ATOM 852 N N . MET A 1 113 ? -9.055 -22.547 0.109 1 92.38 113 MET A N 1
ATOM 853 C CA . MET A 1 113 ? -8.789 -21.859 -1.157 1 92.38 113 MET A CA 1
ATOM 854 C C . MET A 1 113 ? -9.641 -22.453 -2.279 1 92.38 113 MET A C 1
ATOM 856 O O . MET A 1 113 ? -9.719 -23.672 -2.428 1 92.38 113 MET A O 1
ATOM 860 N N . THR A 1 114 ? -10.32 -21.562 -3.049 1 95.81 114 THR A N 1
ATOM 861 C CA . THR A 1 114 ? -11.109 -22 -4.199 1 95.81 114 THR A CA 1
ATOM 862 C C . THR A 1 114 ? -10.648 -21.297 -5.469 1 95.81 114 THR A C 1
ATOM 864 O O . THR A 1 114 ? -10.57 -20.062 -5.512 1 95.81 114 THR A O 1
ATOM 867 N N . GLU A 1 115 ? -10.328 -22.141 -6.461 1 96.62 115 GLU A N 1
ATOM 868 C CA . GLU A 1 115 ? -9.945 -21.594 -7.754 1 96.62 115 GLU A CA 1
ATOM 869 C C . GLU A 1 115 ? -11.156 -21.078 -8.523 1 96.62 115 GLU A C 1
ATOM 871 O O . GLU A 1 115 ? -12.195 -21.734 -8.57 1 96.62 115 GLU A O 1
ATOM 876 N N . LYS A 1 116 ? -11.031 -19.812 -9.055 1 96.88 116 LYS A N 1
ATOM 877 C CA . LYS A 1 116 ? -12.117 -19.188 -9.805 1 96.88 116 LYS A CA 1
ATOM 878 C C . LYS A 1 116 ? -11.609 -18.594 -11.117 1 96.88 116 LYS A C 1
ATOM 880 O O . LYS A 1 116 ? -10.438 -18.234 -11.227 1 96.88 116 LYS A O 1
ATOM 885 N N . ASP A 1 117 ? -12.539 -18.531 -12.109 1 96.56 117 ASP A N 1
ATOM 886 C CA . ASP A 1 117 ? -12.258 -17.828 -13.359 1 96.56 117 ASP A CA 1
ATOM 887 C C . ASP A 1 117 ? -12.812 -16.406 -13.328 1 96.56 117 ASP A C 1
ATOM 889 O O . ASP A 1 117 ? -13.852 -16.156 -12.703 1 96.56 117 ASP A O 1
ATOM 893 N N . CYS A 1 118 ? -12.055 -15.523 -13.945 1 94.88 118 CYS A N 1
ATOM 894 C CA . CYS A 1 118 ? -12.695 -14.234 -14.195 1 94.88 118 CYS A CA 1
ATOM 895 C C . CYS A 1 118 ? -13.977 -14.406 -15.008 1 94.88 118 CYS A C 1
ATOM 897 O O . CYS A 1 118 ? -14.031 -15.234 -15.922 1 94.88 118 CYS A O 1
ATOM 899 N N . PRO A 1 119 ? -15.047 -13.688 -14.664 1 90.81 119 PRO A N 1
ATOM 900 C CA . PRO A 1 119 ? -16.375 -13.93 -15.242 1 90.81 119 PRO A CA 1
ATOM 901 C C . PRO A 1 119 ? -16.422 -13.656 -16.734 1 90.81 119 PRO A C 1
ATOM 903 O O . PRO A 1 119 ? -17.188 -14.289 -17.469 1 90.81 119 PRO A O 1
ATOM 906 N N . GLY A 1 120 ? -15.75 -12.75 -17.328 1 84.69 120 GLY A N 1
ATOM 907 C CA . GLY A 1 120 ? -15.828 -12.414 -18.75 1 84.69 120 GLY A CA 1
ATOM 908 C C . GLY A 1 120 ? -14.695 -13 -19.562 1 84.69 120 GLY A C 1
ATOM 909 O O . GLY A 1 120 ? -13.578 -13.156 -19.062 1 84.69 120 GLY A O 1
ATOM 910 N N . GLU A 1 121 ? -15.156 -13.391 -20.844 1 86.12 121 GLU A N 1
ATOM 911 C CA . GLU A 1 121 ? -14.109 -13.82 -21.766 1 86.12 121 GLU A CA 1
ATOM 912 C C . GLU A 1 121 ? -13.086 -12.711 -22 1 86.12 121 GLU A C 1
ATOM 914 O O . GLU A 1 121 ? -13.453 -11.547 -22.172 1 86.12 121 GLU A O 1
ATOM 919 N N . GLY A 1 122 ? -11.906 -13.078 -21.906 1 88.75 122 GLY A N 1
ATOM 920 C CA . GLY A 1 122 ? -10.859 -12.109 -22.188 1 88.75 122 GLY A CA 1
ATOM 921 C C . GLY A 1 122 ? -10.523 -11.234 -21 1 88.75 122 GLY A C 1
ATOM 922 O O . GLY A 1 122 ? -9.875 -10.195 -21.141 1 88.75 122 GLY A O 1
ATOM 923 N N . GLN A 1 123 ? -11.047 -11.633 -19.891 1 90.94 123 GLN A N 1
ATOM 924 C CA . GLN A 1 123 ? -10.711 -10.859 -18.688 1 90.94 123 GLN A CA 1
ATOM 925 C C . GLN A 1 123 ? -9.492 -11.445 -17.984 1 90.94 123 GLN A C 1
ATOM 927 O O . GLN A 1 123 ? -9.281 -12.656 -18.016 1 90.94 123 GLN A O 1
ATOM 932 N N . TYR A 1 124 ? -8.789 -10.539 -17.391 1 91.94 124 TYR A N 1
ATOM 933 C CA . TYR A 1 124 ? -7.582 -10.875 -16.641 1 91.94 124 TYR A CA 1
ATOM 934 C C . TYR A 1 124 ? -7.641 -10.297 -15.234 1 91.94 124 TYR A C 1
ATOM 936 O O . TYR A 1 124 ? -8.109 -9.172 -15.031 1 91.94 124 TYR A O 1
ATOM 944 N N . PHE A 1 125 ? -7.109 -11.109 -14.305 1 92.19 125 PHE A N 1
ATOM 945 C CA . PHE A 1 125 ? -7.094 -10.68 -12.914 1 92.19 125 PHE A CA 1
ATOM 946 C C . PHE A 1 125 ? -5.906 -9.766 -12.641 1 92.19 125 PHE A C 1
ATOM 948 O O . PHE A 1 125 ? -4.762 -10.133 -12.914 1 92.19 125 PHE A O 1
ATOM 955 N N . ASN A 1 126 ? -6.188 -8.578 -12.078 1 87.5 126 ASN A N 1
ATOM 956 C CA . ASN A 1 126 ? -5.121 -7.605 -11.859 1 87.5 126 ASN A CA 1
ATOM 957 C C . ASN A 1 126 ? -4.758 -7.5 -10.383 1 87.5 126 ASN A C 1
ATOM 959 O O . ASN A 1 126 ? -4.121 -6.531 -9.969 1 87.5 126 ASN A O 1
ATOM 963 N N . GLY A 1 127 ? -5.215 -8.469 -9.609 1 89 127 GLY A N 1
ATOM 964 C CA . GLY A 1 127 ? -4.941 -8.453 -8.18 1 89 127 GLY A CA 1
ATOM 965 C C . GLY A 1 127 ? -6.109 -7.945 -7.359 1 89 127 GLY A C 1
ATOM 966 O O . GLY A 1 127 ? -6.199 -8.219 -6.16 1 89 127 GLY A O 1
ATOM 967 N N . GLN A 1 128 ? -7.035 -7.223 -8.023 1 86.81 128 GLN A N 1
ATOM 968 C CA . GLN A 1 128 ? -8.172 -6.641 -7.316 1 86.81 128 GLN A CA 1
ATOM 969 C C . GLN A 1 128 ? -9.477 -6.883 -8.078 1 86.81 128 GLN A C 1
ATOM 971 O O . GLN A 1 128 ? -10.531 -7.066 -7.469 1 86.81 128 GLN A O 1
ATOM 976 N N . ALA A 1 129 ? -9.328 -6.859 -9.352 1 88.12 129 ALA A N 1
ATOM 977 C CA . ALA A 1 129 ? -10.492 -6.969 -10.234 1 88.12 129 ALA A CA 1
ATOM 978 C C . ALA A 1 129 ? -10.148 -7.754 -11.492 1 88.12 129 ALA A C 1
ATOM 980 O O . ALA A 1 129 ? -8.977 -7.996 -11.789 1 88.12 129 ALA A O 1
ATOM 981 N N . CYS A 1 130 ? -11.234 -8.172 -12.141 1 91.69 130 CYS A N 1
ATOM 982 C CA . CYS A 1 130 ? -11.07 -8.727 -13.477 1 91.69 130 CYS A CA 1
ATOM 983 C C . CYS A 1 130 ? -11.273 -7.656 -14.547 1 91.69 130 CYS A C 1
ATOM 985 O O . CYS A 1 130 ? -12.328 -7.027 -14.609 1 91.69 130 CYS A O 1
ATOM 987 N N . VAL A 1 131 ? -10.227 -7.488 -15.312 1 90.06 131 VAL A N 1
ATOM 988 C CA . VAL A 1 131 ? -10.219 -6.387 -16.266 1 90.06 131 VAL A CA 1
ATOM 989 C C . VAL A 1 131 ? -9.938 -6.922 -17.672 1 90.06 131 VAL A C 1
ATOM 991 O O . VAL A 1 131 ? -9.547 -8.078 -17.844 1 90.06 131 VAL A O 1
ATOM 994 N N . PHE A 1 132 ? -10.102 -6.094 -18.703 1 88.19 132 PHE A N 1
ATOM 995 C CA . PHE A 1 132 ? -9.938 -6.539 -20.078 1 88.19 132 PHE A CA 1
ATOM 996 C C . PHE A 1 132 ? -8.547 -6.18 -20.594 1 88.19 132 PHE A C 1
ATOM 998 O O . PHE A 1 132 ? -8.219 -6.453 -21.75 1 88.19 132 PHE A O 1
ATOM 1005 N N . ASP A 1 133 ? -7.723 -5.664 -19.828 1 85.25 133 ASP A N 1
ATOM 1006 C CA . ASP A 1 133 ? -6.367 -5.273 -20.203 1 85.25 133 ASP A CA 1
ATOM 1007 C C . ASP A 1 133 ? -5.352 -6.328 -19.766 1 85.25 133 ASP A C 1
ATOM 1009 O O . ASP A 1 133 ? -5.07 -6.473 -18.578 1 85.25 133 ASP A O 1
ATOM 1013 N N . SER A 1 134 ? -4.734 -6.98 -20.734 1 83.94 134 SER A N 1
ATOM 1014 C CA . SER A 1 134 ? -3.791 -8.047 -20.422 1 83.94 134 SER A CA 1
ATOM 1015 C C . SER A 1 134 ? -2.516 -7.496 -19.797 1 83.94 134 SER A C 1
ATOM 1017 O O . SER A 1 134 ? -1.754 -8.242 -19.172 1 83.94 134 SER A O 1
ATOM 1019 N N . ASP A 1 135 ? -2.297 -6.191 -19.906 1 81.06 135 ASP A N 1
ATOM 1020 C CA . ASP A 1 135 ? -1.104 -5.582 -19.328 1 81.06 135 ASP A CA 1
ATOM 1021 C C . ASP A 1 135 ? -1.233 -5.449 -17.812 1 81.06 135 ASP A C 1
ATOM 1023 O O . ASP A 1 135 ? -0.249 -5.18 -17.125 1 81.06 135 ASP A O 1
ATOM 1027 N N . GLU A 1 136 ? -2.438 -5.797 -17.375 1 82.5 136 GLU A N 1
ATOM 1028 C CA . GLU A 1 136 ? -2.693 -5.629 -15.938 1 82.5 136 GLU A CA 1
ATOM 1029 C C . GLU A 1 136 ? -2.574 -6.957 -15.203 1 82.5 136 GLU A C 1
ATOM 1031 O O . GLU A 1 136 ? -2.852 -7.031 -14 1 82.5 136 GLU A O 1
ATOM 1036 N N . CYS A 1 137 ? -2.049 -7.938 -15.883 1 87.06 137 CYS A N 1
ATOM 1037 C CA . CYS A 1 137 ? -1.889 -9.242 -15.258 1 87.06 137 CYS A CA 1
ATOM 1038 C C . CYS A 1 137 ? -0.834 -9.203 -14.156 1 87.06 137 CYS A C 1
ATOM 1040 O O . CYS A 1 137 ? 0.181 -8.516 -14.289 1 87.06 137 CYS A O 1
ATOM 1042 N N . CYS A 1 138 ? -1.113 -10 -13.109 1 88.62 138 CYS A N 1
ATOM 1043 C CA . CYS A 1 138 ? -0.147 -10.094 -12.023 1 88.62 138 CYS A CA 1
ATOM 1044 C C . CYS A 1 138 ? 1.134 -10.781 -12.484 1 88.62 138 CYS A C 1
ATOM 1046 O O . CYS A 1 138 ? 1.085 -11.758 -13.242 1 88.62 138 CYS A O 1
ATOM 1048 N N . ASP A 1 139 ? 2.227 -10.18 -12.055 1 86.31 139 ASP A N 1
ATOM 1049 C CA . ASP A 1 139 ? 3.523 -10.805 -12.297 1 86.31 139 ASP A CA 1
ATOM 1050 C C . ASP A 1 139 ? 3.67 -12.094 -11.484 1 86.31 139 ASP A C 1
ATOM 1052 O O . ASP A 1 139 ? 3.742 -12.055 -10.258 1 86.31 139 ASP A O 1
ATOM 1056 N N . PRO A 1 140 ? 3.744 -13.219 -12.148 1 86.44 140 PRO A N 1
ATOM 1057 C CA . PRO A 1 140 ? 3.84 -14.469 -11.398 1 86.44 140 PRO A CA 1
ATOM 1058 C C . PRO A 1 140 ? 5.145 -14.594 -10.617 1 86.44 140 PRO A C 1
ATOM 1060 O O . PRO A 1 140 ? 5.277 -15.469 -9.758 1 86.44 140 PRO A O 1
ATOM 1063 N N . CYS A 1 141 ? 6.094 -13.703 -10.883 1 87.81 141 CYS A N 1
ATOM 1064 C CA . CYS A 1 141 ? 7.398 -13.805 -10.234 1 87.81 141 CYS A CA 1
ATOM 1065 C C . CYS A 1 141 ? 7.473 -12.898 -9.008 1 87.81 141 CYS A C 1
ATOM 1067 O O . CYS A 1 141 ? 8.5 -12.836 -8.336 1 87.81 141 CYS A O 1
ATOM 1069 N N . LEU A 1 142 ? 6.422 -12.25 -8.812 1 87.5 142 LEU A N 1
ATOM 1070 C CA . LEU A 1 142 ? 6.355 -11.383 -7.641 1 87.5 142 LEU A CA 1
ATOM 1071 C C . LEU A 1 142 ? 6.371 -12.203 -6.355 1 87.5 142 LEU A C 1
ATOM 1073 O O . LEU A 1 142 ? 5.703 -13.234 -6.262 1 87.5 142 LEU A O 1
ATOM 1077 N N . TYR A 1 143 ? 7.207 -11.789 -5.398 1 88.38 143 TYR A N 1
ATOM 1078 C CA . TYR A 1 143 ? 7.223 -12.383 -4.062 1 88.38 143 TYR A CA 1
ATOM 1079 C C . TYR A 1 143 ? 7.051 -11.312 -2.992 1 88.38 143 TYR A C 1
ATOM 1081 O O . TYR A 1 143 ? 7.578 -10.203 -3.125 1 88.38 143 TYR A O 1
ATOM 1089 N N . TYR A 1 144 ? 6.219 -11.586 -2.066 1 89.31 144 TYR A N 1
ATOM 1090 C CA . TYR A 1 144 ? 5.82 -10.617 -1.047 1 89.31 144 TYR A CA 1
ATOM 1091 C C . TYR A 1 144 ? 5.488 -11.32 0.266 1 89.31 144 TYR A C 1
ATOM 1093 O O . TYR A 1 144 ? 4.773 -12.328 0.277 1 89.31 144 TYR A O 1
ATOM 1101 N N . CYS A 1 145 ? 6.105 -10.789 1.315 1 89.12 145 CYS A N 1
ATOM 1102 C CA . CYS A 1 145 ? 5.797 -11.289 2.648 1 89.12 145 CYS A CA 1
ATOM 1103 C C . CYS A 1 145 ? 4.523 -10.664 3.193 1 89.12 145 CYS A C 1
ATOM 1105 O O . CYS A 1 145 ? 4.496 -9.469 3.494 1 89.12 145 CYS A O 1
ATOM 1107 N N . GLU A 1 146 ? 3.494 -11.477 3.35 1 84.75 146 GLU A N 1
ATOM 1108 C CA . GLU A 1 146 ? 2.236 -10.969 3.883 1 84.75 146 GLU A CA 1
ATOM 1109 C C . GLU A 1 146 ? 2.189 -11.094 5.402 1 84.75 146 GLU A C 1
ATOM 1111 O O . GLU A 1 146 ? 1.618 -10.242 6.086 1 84.75 146 GLU A O 1
ATOM 1116 N N . THR A 1 147 ? 2.742 -12.117 5.855 1 84.38 147 THR A N 1
ATOM 1117 C CA . THR A 1 147 ? 2.658 -12.422 7.277 1 84.38 147 THR A CA 1
ATOM 1118 C C . THR A 1 147 ? 4.043 -12.688 7.859 1 84.38 147 THR A C 1
ATOM 1120 O O . THR A 1 147 ? 4.824 -13.453 7.293 1 84.38 147 THR A O 1
ATOM 1123 N N . ALA A 1 148 ? 4.219 -12.062 9.016 1 87.19 148 ALA A N 1
ATOM 1124 C CA . ALA A 1 148 ? 5.492 -12.258 9.703 1 87.19 148 ALA A CA 1
ATOM 1125 C C . ALA A 1 148 ? 5.664 -13.711 10.133 1 87.19 148 ALA A C 1
ATOM 1127 O O . ALA A 1 148 ? 4.684 -14.391 10.445 1 87.19 148 ALA A O 1
ATOM 1128 N N . PHE A 1 149 ? 6.902 -14.125 10.133 1 90.44 149 PHE A N 1
ATOM 1129 C CA . PHE A 1 149 ? 7.348 -15.422 10.633 1 90.44 149 PHE A CA 1
ATOM 1130 C C . PHE A 1 149 ? 6.73 -16.562 9.82 1 90.44 149 PHE A C 1
ATOM 1132 O O . PHE A 1 149 ? 6.336 -17.578 10.375 1 90.44 149 PHE A O 1
ATOM 1139 N N . THR A 1 150 ? 6.527 -16.359 8.617 1 89.5 150 THR A N 1
ATOM 1140 C CA . THR A 1 150 ? 6.129 -17.375 7.66 1 89.5 150 THR A CA 1
ATOM 1141 C C . THR A 1 150 ? 7.16 -17.5 6.539 1 89.5 150 THR A C 1
ATOM 1143 O O . THR A 1 150 ? 8.086 -16.688 6.453 1 89.5 150 THR A O 1
ATOM 1146 N N . ASN A 1 151 ? 7.02 -18.594 5.766 1 90.88 151 ASN A N 1
ATOM 1147 C CA . ASN A 1 151 ? 7.891 -18.797 4.613 1 90.88 151 ASN A CA 1
ATOM 1148 C C . ASN A 1 151 ? 7.137 -18.594 3.301 1 90.88 151 ASN A C 1
ATOM 1150 O O . ASN A 1 151 ? 5.949 -18.922 3.209 1 90.88 151 ASN A O 1
ATOM 1154 N N . ILE A 1 152 ? 7.902 -18.062 2.344 1 90.62 152 ILE A N 1
ATOM 1155 C CA . ILE A 1 152 ? 7.352 -18.016 0.994 1 90.62 152 ILE A CA 1
ATOM 1156 C C . ILE A 1 152 ? 8.375 -18.547 -0.002 1 90.62 152 ILE A C 1
ATOM 1158 O O . ILE A 1 152 ? 9.586 -18.453 0.222 1 90.62 152 ILE A O 1
ATOM 1162 N N . ALA A 1 153 ? 7.832 -19.125 -1.036 1 87.94 153 ALA A N 1
ATOM 1163 C CA . ALA A 1 153 ? 8.711 -19.688 -2.053 1 87.94 153 ALA A CA 1
ATOM 1164 C C . ALA A 1 153 ? 9.367 -18.578 -2.885 1 87.94 153 ALA A C 1
ATOM 1166 O O . ALA A 1 153 ? 8.758 -17.547 -3.143 1 87.94 153 ALA A O 1
ATOM 1167 N N . ASP A 1 154 ? 10.625 -18.844 -3.258 1 88.38 154 ASP A N 1
ATOM 1168 C CA . ASP A 1 154 ? 11.258 -18.047 -4.301 1 88.38 154 ASP A CA 1
ATOM 1169 C C . ASP A 1 154 ? 10.789 -18.484 -5.688 1 88.38 154 ASP A C 1
ATOM 1171 O O . ASP A 1 154 ? 11.039 -19.609 -6.105 1 88.38 154 ASP A O 1
ATOM 1175 N N . PRO A 1 155 ? 10.125 -17.547 -6.371 1 86.06 155 PRO A N 1
ATOM 1176 C CA . PRO A 1 155 ? 9.578 -17.969 -7.664 1 86.06 155 PRO A CA 1
ATOM 1177 C C . PRO A 1 155 ? 10.664 -18.203 -8.719 1 86.06 155 PRO A C 1
ATOM 1179 O O . PRO A 1 155 ? 10.391 -18.797 -9.766 1 86.06 155 PRO A O 1
ATOM 1182 N N . THR A 1 156 ? 11.852 -17.766 -8.438 1 86.31 156 THR A N 1
ATOM 1183 C CA . THR A 1 156 ? 12.898 -17.875 -9.445 1 86.31 156 THR A CA 1
ATOM 1184 C C . THR A 1 156 ? 13.773 -19.094 -9.195 1 86.31 156 THR A C 1
ATOM 1186 O O . THR A 1 156 ? 14.625 -19.438 -10.016 1 86.31 156 THR A O 1
ATOM 1189 N N . ASN A 1 157 ? 13.625 -19.688 -8.117 1 87.69 157 ASN A N 1
ATOM 1190 C CA . ASN A 1 157 ? 14.414 -20.859 -7.754 1 87.69 157 ASN A CA 1
ATOM 1191 C C . ASN A 1 157 ? 13.664 -21.75 -6.777 1 87.69 157 ASN A C 1
ATOM 1193 O O . ASN A 1 157 ? 13.516 -21.406 -5.602 1 87.69 157 ASN A O 1
ATOM 1197 N N . CYS A 1 158 ? 13.32 -22.906 -7.188 1 88.38 158 CYS A N 1
ATOM 1198 C CA . CYS A 1 158 ? 12.422 -23.75 -6.418 1 88.38 158 CYS A CA 1
ATOM 1199 C C . CYS A 1 158 ? 13.148 -24.359 -5.219 1 88.38 158 CYS A C 1
ATOM 1201 O O . CYS A 1 158 ? 12.516 -24.953 -4.336 1 88.38 158 CYS A O 1
ATOM 1203 N N . ARG A 1 159 ? 14.438 -24.203 -5.18 1 89.31 159 ARG A N 1
ATOM 1204 C CA . ARG A 1 159 ? 15.195 -24.703 -4.039 1 89.31 159 ARG A CA 1
ATOM 1205 C C . ARG A 1 159 ? 15.367 -23.625 -2.977 1 89.31 159 ARG A C 1
ATOM 1207 O O . ARG A 1 159 ? 16.031 -23.828 -1.967 1 89.31 159 ARG A O 1
ATOM 1214 N N . ARG A 1 160 ? 14.812 -22.531 -3.27 1 92.25 160 ARG A N 1
ATOM 1215 C CA . ARG A 1 160 ? 14.992 -21.406 -2.357 1 92.25 160 ARG A CA 1
ATOM 1216 C C . ARG A 1 160 ? 13.656 -20.922 -1.807 1 92.25 160 ARG A C 1
ATOM 1218 O O . ARG A 1 160 ? 12.609 -21.156 -2.414 1 92.25 160 ARG A O 1
ATOM 1225 N N . TYR A 1 161 ? 13.773 -20.359 -0.623 1 93.25 161 TYR A N 1
ATOM 1226 C CA . TYR A 1 161 ? 12.609 -19.75 0.009 1 93.25 161 TYR A CA 1
ATOM 1227 C C . TYR A 1 161 ? 13.031 -18.594 0.917 1 93.25 161 TYR A C 1
ATOM 1229 O O . TYR A 1 161 ? 14.211 -18.453 1.245 1 93.25 161 TYR A O 1
ATOM 1237 N N . TYR A 1 162 ? 12.086 -17.688 1.161 1 94.38 162 TYR A N 1
ATOM 1238 C CA . TYR A 1 162 ? 12.305 -16.578 2.076 1 94.38 162 TYR A CA 1
ATOM 1239 C C . TYR A 1 162 ? 11.625 -16.828 3.416 1 94.38 162 TYR A C 1
ATOM 1241 O O . TYR A 1 162 ? 10.5 -17.328 3.465 1 94.38 162 TYR A O 1
ATOM 1249 N N . HIS A 1 163 ? 12.391 -16.578 4.457 1 93.44 163 HIS A N 1
ATOM 1250 C CA . HIS A 1 163 ? 11.766 -16.5 5.773 1 93.44 163 HIS A CA 1
ATOM 1251 C C . HIS A 1 163 ? 11.375 -15.07 6.113 1 93.44 163 HIS A C 1
ATOM 1253 O O . HIS A 1 163 ? 12.234 -14.227 6.371 1 93.44 163 HIS A O 1
ATOM 1259 N N . CYS A 1 164 ? 10.07 -14.828 6.188 1 91.81 164 CYS A N 1
ATOM 1260 C CA . CYS A 1 164 ? 9.539 -13.484 6.371 1 91.81 164 CYS A CA 1
ATOM 1261 C C . CYS A 1 164 ? 9.68 -13.039 7.824 1 91.81 164 CYS A C 1
ATOM 1263 O O . CYS A 1 164 ? 9.18 -13.703 8.734 1 91.81 164 CYS A O 1
ATOM 1265 N N . LEU A 1 165 ? 10.328 -11.898 7.988 1 88.19 165 LEU A N 1
ATOM 1266 C CA . LEU A 1 165 ? 10.594 -11.414 9.336 1 88.19 165 LEU A CA 1
ATOM 1267 C C . LEU A 1 165 ? 9.516 -10.438 9.789 1 88.19 165 LEU A C 1
ATOM 1269 O O . LEU A 1 165 ? 9.32 -10.227 10.984 1 88.19 165 LEU A O 1
ATOM 1273 N N . ASN A 1 166 ? 8.859 -9.805 8.906 1 83.12 166 ASN A N 1
ATOM 1274 C CA . ASN A 1 166 ? 7.84 -8.797 9.195 1 83.12 166 ASN A CA 1
ATOM 1275 C C . ASN A 1 166 ? 6.586 -9.008 8.352 1 83.12 166 ASN A C 1
ATOM 1277 O O . ASN A 1 166 ? 6.547 -9.906 7.504 1 83.12 166 ASN A O 1
ATOM 1281 N N . ASP A 1 167 ? 5.578 -8.266 8.711 1 81.19 167 ASP A N 1
ATOM 1282 C CA . ASP A 1 167 ? 4.363 -8.258 7.898 1 81.19 167 ASP A CA 1
ATOM 1283 C C . ASP A 1 167 ? 4.473 -7.254 6.754 1 81.19 167 ASP A C 1
ATOM 1285 O O . ASP A 1 167 ? 5.055 -6.18 6.918 1 81.19 167 ASP A O 1
ATOM 1289 N N . LEU A 1 168 ? 3.949 -7.68 5.648 1 80.88 168 LEU A N 1
ATOM 1290 C CA . LEU A 1 168 ? 3.643 -6.766 4.551 1 80.88 168 LEU A CA 1
ATOM 1291 C C . LEU A 1 168 ? 4.906 -6.066 4.055 1 80.88 168 LEU A C 1
ATOM 1293 O O . LEU A 1 168 ? 4.977 -4.836 4.051 1 80.88 168 LEU A O 1
ATOM 1297 N N . TYR A 1 169 ? 5.82 -6.82 3.527 1 85.75 169 TYR A N 1
ATOM 1298 C CA . TYR A 1 169 ? 7.023 -6.227 2.959 1 85.75 169 TYR A CA 1
ATOM 1299 C C . TYR A 1 169 ? 7.645 -7.141 1.91 1 85.75 169 TYR A C 1
ATOM 1301 O O . TYR A 1 169 ? 7.309 -8.328 1.838 1 85.75 169 TYR A O 1
ATOM 1309 N N . PHE A 1 170 ? 8.469 -6.527 1.095 1 89.06 170 PHE A N 1
ATOM 1310 C CA . PHE A 1 170 ? 9.289 -7.297 0.167 1 89.06 170 PHE A CA 1
ATOM 1311 C C . PHE A 1 170 ? 10.555 -7.789 0.848 1 89.06 170 PHE A C 1
ATOM 1313 O O . PHE A 1 170 ? 11.32 -6.996 1.406 1 89.06 170 PHE A O 1
ATOM 1320 N N . PRO A 1 171 ? 10.727 -9.102 0.836 1 89.38 171 PRO A N 1
ATOM 1321 C CA . PRO A 1 171 ? 11.938 -9.609 1.491 1 89.38 171 PRO A CA 1
ATOM 1322 C C . PRO A 1 171 ? 13.211 -9.266 0.718 1 89.38 171 PRO A C 1
ATOM 1324 O O . PRO A 1 171 ? 13.172 -9.125 -0.507 1 89.38 171 PRO A O 1
ATOM 1327 N N . LEU A 1 172 ? 14.242 -9.102 1.504 1 83.62 172 LEU A N 1
ATOM 1328 C CA . LEU A 1 172 ? 15.547 -8.812 0.92 1 83.62 172 LEU A CA 1
ATOM 1329 C C . LEU A 1 172 ? 16.344 -10.094 0.691 1 83.62 172 LEU A C 1
ATOM 1331 O O . LEU A 1 172 ? 16.016 -11.141 1.263 1 83.62 172 LEU A O 1
ATOM 1335 N N . ASP A 1 173 ? 17.375 -9.969 -0.117 1 79.88 173 ASP A N 1
ATOM 1336 C CA . ASP A 1 173 ? 18.203 -11.125 -0.446 1 79.88 173 ASP A CA 1
ATOM 1337 C C . ASP A 1 173 ? 18.781 -11.766 0.815 1 79.88 173 ASP A C 1
ATOM 1339 O O . ASP A 1 173 ? 18.984 -12.977 0.863 1 79.88 173 ASP A O 1
ATOM 1343 N N . ALA A 1 174 ? 18.984 -10.898 1.774 1 80.81 174 ALA A N 1
ATOM 1344 C CA . ALA A 1 174 ? 19.547 -11.383 3.031 1 80.81 174 ALA A CA 1
ATOM 1345 C C . ALA A 1 174 ? 18.609 -12.367 3.715 1 80.81 174 ALA A C 1
ATOM 1347 O O . ALA A 1 174 ? 19.016 -13.117 4.598 1 80.81 174 ALA A O 1
ATOM 1348 N N . GLU A 1 175 ? 17.406 -12.453 3.34 1 88.19 175 GLU A N 1
ATOM 1349 C CA . GLU A 1 175 ? 16.406 -13.328 3.953 1 88.19 175 GLU A CA 1
ATOM 1350 C C . GLU A 1 175 ? 16.234 -14.617 3.158 1 88.19 175 GLU A C 1
ATOM 1352 O O . GLU A 1 175 ? 15.422 -15.477 3.516 1 88.19 175 GLU A O 1
ATOM 1357 N N . LEU A 1 176 ? 17.031 -14.75 2.193 1 92.62 176 LEU A N 1
ATOM 1358 C CA . LEU A 1 176 ? 16.938 -15.914 1.312 1 92.62 176 LEU A CA 1
ATOM 1359 C C . LEU A 1 176 ? 17.594 -17.141 1.956 1 92.62 176 LEU A C 1
ATOM 1361 O O . LEU A 1 176 ? 18.688 -17.047 2.512 1 92.62 176 LEU A O 1
ATOM 1365 N N . LEU A 1 177 ? 16.812 -18.219 1.954 1 95.56 177 LEU A N 1
ATOM 1366 C CA . LEU A 1 177 ? 17.281 -19.5 2.459 1 95.56 177 LEU A CA 1
ATOM 1367 C C . LEU A 1 177 ? 17.297 -20.547 1.353 1 95.56 177 LEU A C 1
ATOM 1369 O O . LEU A 1 177 ? 16.609 -20.406 0.344 1 95.56 177 LEU A O 1
ATOM 1373 N N . TYR A 1 178 ? 18.094 -21.609 1.598 1 94.25 178 TYR A N 1
ATOM 1374 C CA . TYR A 1 178 ? 18.266 -22.641 0.591 1 94.25 178 TYR A CA 1
ATOM 1375 C C . TYR A 1 178 ? 17.922 -24.016 1.161 1 94.25 178 TYR A C 1
ATOM 1377 O O . TYR A 1 178 ? 18.281 -24.328 2.297 1 94.25 178 TYR A O 1
ATOM 1385 N N . CYS A 1 179 ? 17.219 -24.766 0.283 1 93.88 179 CYS A N 1
ATOM 1386 C CA . CYS A 1 179 ? 16.969 -26.156 0.638 1 93.88 179 CYS A CA 1
ATOM 1387 C C . CYS A 1 179 ? 18.219 -27 0.426 1 93.88 179 CYS A C 1
ATOM 1389 O O . CYS A 1 179 ? 19.062 -26.672 -0.421 1 93.88 179 CYS A O 1
ATOM 1391 N N . PRO A 1 180 ? 18.328 -28.047 1.271 1 92.56 180 PRO A N 1
ATOM 1392 C CA . PRO A 1 180 ? 19.422 -28.984 1.023 1 92.56 180 PRO A CA 1
ATOM 1393 C C . PRO A 1 180 ? 19.422 -29.531 -0.401 1 92.56 180 PRO A C 1
ATOM 1395 O O . PRO A 1 180 ? 18.391 -29.5 -1.077 1 92.56 180 PRO A O 1
ATOM 1398 N N . ASP A 1 181 ? 20.672 -30 -0.786 1 88.94 181 ASP A N 1
ATOM 1399 C CA . ASP A 1 181 ? 20.781 -30.562 -2.129 1 88.94 181 ASP A CA 1
ATOM 1400 C C . ASP A 1 181 ? 19.75 -31.672 -2.352 1 88.94 181 ASP A C 1
ATOM 1402 O O . ASP A 1 181 ? 19.562 -32.531 -1.491 1 88.94 181 ASP A O 1
ATOM 1406 N N . GLY A 1 182 ? 19.156 -31.562 -3.529 1 87.81 182 GLY A N 1
ATOM 1407 C CA . GLY A 1 182 ? 18.188 -32.594 -3.904 1 87.81 182 GLY A CA 1
ATOM 1408 C C . GLY A 1 182 ? 16.781 -32.281 -3.4 1 87.81 182 GLY A C 1
ATOM 1409 O O . GLY A 1 182 ? 15.852 -33.062 -3.67 1 87.81 182 GLY A O 1
ATOM 1410 N N . GLU A 1 183 ? 16.734 -31.234 -2.68 1 90.69 183 GLU A N 1
ATOM 1411 C CA . GLU A 1 183 ? 15.414 -30.906 -2.139 1 90.69 183 GLU A CA 1
ATOM 1412 C C . GLU A 1 183 ? 14.898 -29.594 -2.715 1 90.69 183 GLU A C 1
ATOM 1414 O O . GLU A 1 183 ? 15.688 -28.766 -3.191 1 90.69 183 GLU A O 1
ATOM 1419 N N . SER A 1 184 ? 13.586 -29.484 -2.811 1 90.81 184 SER A N 1
ATOM 1420 C CA . SER A 1 184 ? 12.914 -28.25 -3.209 1 90.81 184 SER A CA 1
ATOM 1421 C C . SER A 1 184 ? 11.922 -27.797 -2.146 1 90.81 184 SER A C 1
ATOM 1423 O O . SER A 1 184 ? 11.469 -28.609 -1.328 1 90.81 184 SER A O 1
ATOM 1425 N N . TYR A 1 185 ? 11.703 -26.516 -2.178 1 90.56 185 TYR A N 1
ATOM 1426 C CA . TYR A 1 185 ? 10.781 -25.969 -1.189 1 90.56 185 TYR A CA 1
ATOM 1427 C C . TYR A 1 185 ? 9.336 -26.219 -1.603 1 90.56 185 TYR A C 1
ATOM 1429 O O . TYR A 1 185 ? 8.945 -25.922 -2.738 1 90.56 185 TYR A O 1
ATOM 1437 N N . SER A 1 186 ? 8.617 -26.781 -0.659 1 85.25 186 SER A N 1
ATOM 1438 C CA . SER A 1 186 ? 7.188 -27 -0.846 1 85.25 186 SER A CA 1
ATOM 1439 C C . SER A 1 186 ? 6.367 -26.062 0.038 1 85.25 186 SER A C 1
ATOM 1441 O O . SER A 1 186 ? 6.406 -26.172 1.266 1 85.25 186 SER A O 1
ATOM 1443 N N . LEU A 1 187 ? 5.531 -25.188 -0.613 1 77.06 187 LEU A N 1
ATOM 1444 C CA . LEU A 1 187 ? 4.684 -24.281 0.152 1 77.06 187 LEU A CA 1
ATOM 1445 C C . LEU A 1 187 ? 3.623 -25.047 0.931 1 77.06 187 LEU A C 1
ATOM 1447 O O . LEU A 1 187 ? 3.301 -24.703 2.066 1 77.06 187 LEU A O 1
ATOM 1451 N N . SER A 1 188 ? 3.064 -26.047 0.326 1 76.06 188 SER A N 1
ATOM 1452 C CA . SER A 1 188 ? 1.986 -26.828 0.937 1 76.06 188 SER A CA 1
ATOM 1453 C C . SER A 1 188 ? 2.455 -27.516 2.215 1 76.06 188 SER A C 1
ATOM 1455 O O . SER A 1 188 ? 1.716 -27.578 3.201 1 76.06 188 SER A O 1
ATOM 1457 N N . ILE A 1 189 ? 3.693 -27.953 2.176 1 81.12 189 ILE A N 1
ATOM 1458 C CA . ILE A 1 189 ? 4.262 -28.656 3.33 1 81.12 189 ILE A CA 1
ATOM 1459 C C . ILE A 1 189 ? 5 -27.656 4.215 1 81.12 189 ILE A C 1
ATOM 1461 O O . ILE A 1 189 ? 5.246 -27.922 5.395 1 81.12 189 ILE A O 1
ATOM 1465 N N . ASN A 1 190 ? 5.254 -26.562 3.652 1 87.25 190 ASN A N 1
ATOM 1466 C CA . ASN A 1 190 ? 6.039 -25.516 4.301 1 87.25 190 ASN A CA 1
ATOM 1467 C C . ASN A 1 190 ? 7.395 -26.047 4.773 1 87.25 190 ASN A C 1
ATOM 1469 O O . ASN A 1 190 ? 7.777 -25.844 5.926 1 87.25 190 ASN A O 1
ATOM 1473 N N . ASP A 1 191 ? 8.016 -26.766 3.891 1 89.44 191 ASP A N 1
ATOM 1474 C CA . ASP A 1 191 ? 9.32 -27.359 4.172 1 89.44 191 ASP A CA 1
ATOM 1475 C C . ASP A 1 191 ? 10 -27.828 2.891 1 89.44 191 ASP A C 1
ATOM 1477 O O . ASP A 1 191 ? 9.383 -27.844 1.824 1 89.44 191 ASP A O 1
ATOM 1481 N N . CYS A 1 192 ? 11.352 -28.062 3.115 1 92 192 CYS A N 1
ATOM 1482 C CA . CYS A 1 192 ? 12.086 -28.656 2.002 1 92 192 CYS A CA 1
ATOM 1483 C C . CYS A 1 192 ? 11.766 -30.141 1.868 1 92 192 CYS A C 1
ATOM 1485 O O . CYS A 1 192 ? 11.742 -30.875 2.863 1 92 192 CYS A O 1
ATOM 1487 N N . VAL A 1 193 ? 11.383 -30.547 0.741 1 91.25 193 VAL A N 1
ATOM 1488 C CA . VAL A 1 193 ? 10.992 -31.922 0.489 1 91.25 193 VAL A CA 1
ATOM 1489 C C . VAL A 1 193 ? 11.844 -32.5 -0.634 1 91.25 193 VAL A C 1
ATOM 1491 O O . VAL A 1 193 ? 12.336 -31.766 -1.492 1 91.25 193 VAL A O 1
ATOM 1494 N N . LEU A 1 194 ? 11.984 -33.844 -0.358 1 83.12 194 LEU A N 1
ATOM 1495 C CA . LEU A 1 194 ? 12.711 -34.562 -1.4 1 83.12 194 LEU A CA 1
ATOM 1496 C C . LEU A 1 194 ? 11.93 -34.562 -2.711 1 83.12 194 LEU A C 1
ATOM 1498 O O . LEU A 1 194 ? 10.727 -34.812 -2.725 1 83.12 194 LEU A O 1
ATOM 1502 N N . GLU A 1 195 ? 12.016 -33.5 -3.418 1 68.94 195 GLU A N 1
ATOM 1503 C CA . GLU A 1 195 ? 11.188 -33.562 -4.617 1 68.94 195 GLU A CA 1
ATOM 1504 C C . GLU A 1 195 ? 12.016 -33.344 -5.875 1 68.94 195 GLU A C 1
ATOM 1506 O O . GLU A 1 195 ? 12.992 -32.594 -5.855 1 68.94 195 GLU A O 1
ATOM 1511 N N . SER A 1 196 ? 11.852 -34.25 -6.93 1 60.03 196 SER A N 1
ATOM 1512 C CA . SER A 1 196 ? 12.578 -34.344 -8.195 1 60.03 196 SER A CA 1
ATOM 1513 C C . SER A 1 196 ? 12.219 -33.188 -9.125 1 60.03 196 SER A C 1
ATOM 1515 O O . SER A 1 196 ? 12.984 -32.844 -10.031 1 60.03 196 SER A O 1
ATOM 1517 N N . ASP A 1 197 ? 11.023 -32.625 -9.055 1 62.53 197 ASP A N 1
ATOM 1518 C CA . ASP A 1 197 ? 10.727 -31.812 -10.227 1 62.53 197 ASP A CA 1
ATOM 1519 C C . ASP A 1 197 ? 10.43 -30.359 -9.828 1 62.53 197 ASP A C 1
ATOM 1521 O O . ASP A 1 197 ? 9.273 -29.984 -9.641 1 62.53 197 ASP A O 1
ATOM 1525 N N . CYS A 1 198 ? 11.5 -29.703 -9.484 1 69.81 198 CYS A N 1
ATOM 1526 C CA . CYS A 1 198 ? 11.469 -28.25 -9.32 1 69.81 198 CYS A CA 1
ATOM 1527 C C . CYS A 1 198 ? 11.148 -27.562 -10.641 1 69.81 198 CYS A C 1
ATOM 1529 O O . CYS A 1 198 ? 11.891 -27.703 -11.617 1 69.81 198 CYS A O 1
ATOM 1531 N N . SER A 1 199 ? 9.812 -27.172 -10.805 1 67.88 199 SER A N 1
ATOM 1532 C CA . SER A 1 199 ? 9.492 -26.359 -11.977 1 67.88 199 SER A CA 1
ATOM 1533 C C . SER A 1 199 ? 9.578 -24.875 -11.656 1 67.88 199 SER A C 1
ATOM 1535 O O . SER A 1 199 ? 8.93 -24.391 -10.727 1 67.88 199 SER A O 1
ATOM 1537 N N . GLN A 1 200 ? 10.641 -24.234 -12.305 1 73.94 200 GLN A N 1
ATOM 1538 C CA . GLN A 1 200 ? 10.844 -22.812 -12.07 1 73.94 200 GLN A CA 1
ATOM 1539 C C . GLN A 1 200 ? 10.047 -21.969 -13.07 1 73.94 200 GLN A C 1
ATOM 1541 O O . GLN A 1 200 ? 10.273 -22.062 -14.281 1 73.94 200 GLN A O 1
ATOM 1546 N N . LEU A 1 201 ? 9.047 -21.328 -12.562 1 73.81 201 LEU A N 1
ATOM 1547 C CA . LEU A 1 201 ? 8.211 -20.484 -13.398 1 73.81 201 LEU A CA 1
ATOM 1548 C C . LEU A 1 201 ? 8.977 -19.234 -13.836 1 73.81 201 LEU A C 1
ATOM 1550 O O . LEU A 1 201 ? 8.789 -18.75 -14.953 1 73.81 201 LEU A O 1
ATOM 1554 N N . CYS A 1 202 ? 9.875 -18.703 -12.969 1 81.94 202 CYS A N 1
ATOM 1555 C CA . CYS A 1 202 ? 10.562 -17.438 -13.211 1 81.94 202 CYS A CA 1
ATOM 1556 C C . CYS A 1 202 ? 12.062 -17.641 -13.336 1 81.94 202 CYS A C 1
ATOM 1558 O O . CYS A 1 202 ? 12.625 -18.562 -12.734 1 81.94 202 CYS A O 1
ATOM 1560 N N . THR A 1 203 ? 12.609 -16.922 -14.375 1 75.56 203 THR A N 1
ATOM 1561 C CA . THR A 1 203 ? 14.055 -16.984 -14.523 1 75.56 203 THR A CA 1
ATOM 1562 C C . THR A 1 203 ? 14.742 -16.062 -13.523 1 75.56 203 THR A C 1
ATOM 1564 O O . THR A 1 203 ? 14.172 -15.047 -13.117 1 75.56 203 THR A O 1
ATOM 1567 N N . GLU A 1 204 ? 15.867 -16.453 -13 1 67.38 204 GLU A N 1
ATOM 1568 C CA . GLU A 1 204 ? 16.656 -15.641 -12.078 1 67.38 204 GLU A CA 1
ATOM 1569 C C . GLU A 1 204 ? 17.266 -14.438 -12.781 1 67.38 204 GLU A C 1
ATOM 1571 O O . GLU A 1 204 ? 17.609 -14.516 -13.969 1 67.38 204 GLU A O 1
ATOM 1576 N N . MET B 1 1 ? -13.43 38.031 15.352 1 28.55 1 MET B N 1
ATOM 1577 C CA . MET B 1 1 ? -13.453 37.75 13.922 1 28.55 1 MET B CA 1
ATOM 1578 C C . MET B 1 1 ? -12.508 36.594 13.586 1 28.55 1 MET B C 1
ATOM 1580 O O . MET B 1 1 ? -11.289 36.719 13.703 1 28.55 1 MET B O 1
ATOM 1584 N N . VAL B 1 2 ? -12.945 35.406 13.953 1 33.78 2 VAL B N 1
ATOM 1585 C CA . VAL B 1 2 ? -12.156 34.219 13.688 1 33.78 2 VAL B CA 1
ATOM 1586 C C . VAL B 1 2 ? -11.977 34.031 12.188 1 33.78 2 VAL B C 1
ATOM 1588 O O . VAL B 1 2 ? -12.961 33.875 11.453 1 33.78 2 VAL B O 1
ATOM 1591 N N . GLN B 1 3 ? -10.953 34.594 11.688 1 30.31 3 GLN B N 1
ATOM 1592 C CA . GLN B 1 3 ? -10.656 34.406 10.273 1 30.31 3 GLN B CA 1
ATOM 1593 C C . GLN B 1 3 ? -10.391 32.938 9.961 1 30.31 3 GLN B C 1
ATOM 1595 O O . GLN B 1 3 ? -9.461 32.344 10.516 1 30.31 3 GLN B O 1
ATOM 1600 N N . VAL B 1 4 ? -11.422 32.281 9.672 1 34.53 4 VAL B N 1
ATOM 1601 C CA . VAL B 1 4 ? -11.289 30.938 9.141 1 34.53 4 VAL B CA 1
ATOM 1602 C C . VAL B 1 4 ? -10.57 30.984 7.793 1 34.53 4 VAL B C 1
ATOM 1604 O O . VAL B 1 4 ? -11.086 31.547 6.824 1 34.53 4 VAL B O 1
ATOM 1607 N N . VAL B 1 5 ? -9.297 31.125 7.883 1 33.53 5 VAL B N 1
ATOM 1608 C CA . VAL B 1 5 ? -8.609 30.984 6.605 1 33.53 5 VAL B CA 1
ATOM 1609 C C . VAL B 1 5 ? -8.867 29.594 6.027 1 33.53 5 VAL B C 1
ATOM 1611 O O . VAL B 1 5 ? -8.414 28.594 6.586 1 33.53 5 VAL B O 1
ATOM 1614 N N . GLY B 1 6 ? -9.969 29.406 5.371 1 32.38 6 GLY B N 1
ATOM 1615 C CA . GLY B 1 6 ? -10.234 28.172 4.637 1 32.38 6 GLY B CA 1
ATOM 1616 C C . GLY B 1 6 ? -9.102 27.766 3.707 1 32.38 6 GLY B C 1
ATOM 1617 O O . GLY B 1 6 ? -8.766 28.516 2.785 1 32.38 6 GLY B O 1
ATOM 1618 N N . VAL B 1 7 ? -8.172 27.188 4.199 1 33.41 7 VAL B N 1
ATOM 1619 C CA . VAL B 1 7 ? -7.227 26.672 3.219 1 33.41 7 VAL B CA 1
ATOM 1620 C C . VAL B 1 7 ? -7.961 25.812 2.189 1 33.41 7 VAL B C 1
ATOM 1622 O O . VAL B 1 7 ? -8.68 24.875 2.549 1 33.41 7 VAL B O 1
ATOM 1625 N N . SER B 1 8 ? -8.383 26.469 1.141 1 29.34 8 SER B N 1
ATOM 1626 C CA . SER B 1 8 ? -8.969 25.734 0.015 1 29.34 8 SER B CA 1
ATOM 1627 C C . SER B 1 8 ? -8.203 24.453 -0.274 1 29.34 8 SER B C 1
ATOM 1629 O O . SER B 1 8 ? -6.977 24.469 -0.385 1 29.34 8 SER B O 1
ATOM 1631 N N . CYS B 1 9 ? -8.688 23.375 0.144 1 35.91 9 CYS B N 1
ATOM 1632 C CA . CYS B 1 9 ? -8.211 22.078 -0.311 1 35.91 9 CYS B CA 1
ATOM 1633 C C . CYS B 1 9 ? -8 22.078 -1.821 1 35.91 9 CYS B C 1
ATOM 1635 O O . CYS B 1 9 ? -8.961 22.234 -2.582 1 35.91 9 CYS B O 1
ATOM 1637 N N . VAL B 1 10 ? -7.012 22.703 -2.346 1 33.41 10 VAL B N 1
ATOM 1638 C CA . VAL B 1 10 ? -6.711 22.547 -3.764 1 33.41 10 VAL B CA 1
ATOM 1639 C C . VAL B 1 10 ? -6.945 21.094 -4.191 1 33.41 10 VAL B C 1
ATOM 1641 O O . VAL B 1 10 ? -6.426 20.172 -3.57 1 33.41 10 VAL B O 1
ATOM 1644 N N . ALA B 1 11 ? -8.039 20.641 -4.875 1 36.19 11 ALA B N 1
ATOM 1645 C CA . ALA B 1 11 ? -8.5 19.422 -5.535 1 36.19 11 ALA B CA 1
ATOM 1646 C C . ALA B 1 11 ? -7.316 18.578 -6.004 1 36.19 11 ALA B C 1
ATOM 1648 O O . ALA B 1 11 ? -7.477 17.391 -6.301 1 36.19 11 ALA B O 1
ATOM 1649 N N . GLY B 1 12 ? -6.184 19.188 -6.367 1 35.53 12 GLY B N 1
ATOM 1650 C CA . GLY B 1 12 ? -5.219 18.531 -7.23 1 35.53 12 GLY B CA 1
ATOM 1651 C C . GLY B 1 12 ? -4.355 17.516 -6.496 1 35.53 12 GLY B C 1
ATOM 1652 O O . GLY B 1 12 ? -3.221 17.25 -6.898 1 35.53 12 GLY B O 1
ATOM 1653 N N . TYR B 1 13 ? -4.789 17.031 -5.406 1 39.59 13 TYR B N 1
ATOM 1654 C CA . TYR B 1 13 ? -3.809 16.203 -4.727 1 39.59 13 TYR B CA 1
ATOM 1655 C C . TYR B 1 13 ? -3.703 14.836 -5.391 1 39.59 13 TYR B C 1
ATOM 1657 O O . TYR B 1 13 ? -4.68 14.086 -5.445 1 39.59 13 TYR B O 1
ATOM 1665 N N . THR B 1 14 ? -3.145 14.664 -6.602 1 39.75 14 THR B N 1
ATOM 1666 C CA . THR B 1 14 ? -2.98 13.414 -7.34 1 39.75 14 THR B CA 1
ATOM 1667 C C . THR B 1 14 ? -2.1 12.438 -6.562 1 39.75 14 THR B C 1
ATOM 1669 O O . THR B 1 14 ? -1.987 11.266 -6.93 1 39.75 14 THR B O 1
ATOM 1672 N N . THR B 1 15 ? -1.298 12.922 -5.559 1 44.59 15 THR B N 1
ATOM 1673 C CA . THR B 1 15 ? -0.15 12.062 -5.289 1 44.59 15 THR B CA 1
ATOM 1674 C C . THR B 1 15 ? -0.513 10.969 -4.285 1 44.59 15 THR B C 1
ATOM 1676 O O . THR B 1 15 ? 0.367 10.375 -3.656 1 44.59 15 THR B O 1
ATOM 1679 N N . GLU B 1 16 ? -1.861 10.844 -3.875 1 50.97 16 GLU B N 1
ATOM 1680 C CA . GLU B 1 16 ? -2.098 9.922 -2.768 1 50.97 16 GLU B CA 1
ATOM 1681 C C . GLU B 1 16 ? -1.591 8.523 -3.098 1 50.97 16 GLU B C 1
ATOM 1683 O O . GLU B 1 16 ? -1.824 7.578 -2.34 1 50.97 16 GLU B O 1
ATOM 1688 N N . GLY B 1 17 ? -0.596 8.461 -3.986 1 55.94 17 GLY B N 1
ATOM 1689 C CA . GLY B 1 17 ? -0.112 7.109 -4.211 1 55.94 17 GLY B CA 1
ATOM 1690 C C . GLY B 1 17 ? -1.15 6.203 -4.84 1 55.94 17 GLY B C 1
ATOM 1691 O O . GLY B 1 17 ? -1.907 6.629 -5.715 1 55.94 17 GLY B O 1
ATOM 1692 N N . SER B 1 18 ? -1.132 4.941 -4.234 1 64.12 18 SER B N 1
ATOM 1693 C CA . SER B 1 18 ? -1.911 3.814 -4.742 1 64.12 18 SER B CA 1
ATOM 1694 C C . SER B 1 18 ? -3.303 3.781 -4.117 1 64.12 18 SER B C 1
ATOM 1696 O O . SER B 1 18 ? -4.152 2.984 -4.523 1 64.12 18 SER B O 1
ATOM 1698 N N . CYS B 1 19 ? -3.666 4.887 -3.23 1 81.62 19 CYS B N 1
ATOM 1699 C CA . CYS B 1 19 ? -4.953 4.656 -2.586 1 81.62 19 CYS B CA 1
ATOM 1700 C C . CYS B 1 19 ? -6.016 5.602 -3.137 1 81.62 19 CYS B C 1
ATOM 1702 O O . CYS B 1 19 ? -6.758 6.223 -2.371 1 81.62 19 CYS B O 1
ATOM 1704 N N . VAL B 1 20 ? -5.941 5.906 -4.406 1 81 20 VAL B N 1
ATOM 1705 C CA . VAL B 1 20 ? -6.961 6.664 -5.117 1 81 20 VAL B CA 1
ATOM 1706 C C . VAL B 1 20 ? -7.625 5.781 -6.172 1 81 20 VAL B C 1
ATOM 1708 O O . VAL B 1 20 ? -6.996 4.863 -6.703 1 81 20 VAL B O 1
ATOM 1711 N N . PRO B 1 21 ? -8.961 6.09 -6.352 1 86.5 21 PRO B N 1
ATOM 1712 C CA . PRO B 1 21 ? -9.586 5.301 -7.414 1 86.5 21 PRO B CA 1
ATOM 1713 C C . PRO B 1 21 ? -8.844 5.402 -8.742 1 86.5 21 PRO B C 1
ATOM 1715 O O . PRO B 1 21 ? -8.445 6.492 -9.148 1 86.5 21 PRO B O 1
ATOM 1718 N N . ASP B 1 22 ? -8.664 4.277 -9.328 1 82.5 22 ASP B N 1
ATOM 1719 C CA . ASP B 1 22 ? -7.891 4.191 -10.562 1 82.5 22 ASP B CA 1
ATOM 1720 C C . ASP B 1 22 ? -8.633 3.367 -11.609 1 82.5 22 ASP B C 1
ATOM 1722 O O . ASP B 1 22 ? -8.828 2.164 -11.438 1 82.5 22 ASP B O 1
ATOM 1726 N N . CYS B 1 23 ? -8.961 3.988 -12.711 1 87.88 23 CYS B N 1
ATOM 1727 C CA . CYS B 1 23 ? -9.719 3.324 -13.766 1 87.88 23 CYS B CA 1
ATOM 1728 C C . CYS B 1 23 ? -8.812 2.906 -14.906 1 87.88 23 CYS B C 1
ATOM 1730 O O . CYS B 1 23 ? -9.281 2.57 -15.992 1 87.88 23 CYS B O 1
ATOM 1732 N N . THR B 1 24 ? -7.527 2.9 -14.602 1 78.56 24 THR B N 1
ATOM 1733 C CA . THR B 1 24 ? -6.594 2.471 -15.633 1 78.56 24 THR B CA 1
ATOM 1734 C C . THR B 1 24 ? -6.867 1.028 -16.047 1 78.56 24 THR B C 1
ATOM 1736 O O . THR B 1 24 ? -6.953 0.139 -15.195 1 78.56 24 THR B O 1
ATOM 1739 N N . GLY B 1 25 ? -7.082 0.819 -17.312 1 80.12 25 GLY B N 1
ATOM 1740 C CA . GLY B 1 25 ? -7.305 -0.518 -17.844 1 80.12 25 GLY B CA 1
ATOM 1741 C C . GLY B 1 25 ? -8.703 -1.042 -17.562 1 80.12 25 GLY B C 1
ATOM 1742 O O . GLY B 1 25 ? -9.008 -2.197 -17.875 1 80.12 25 GLY B O 1
ATOM 1743 N N . ILE B 1 26 ? -9.5 -0.178 -16.969 1 87.06 26 ILE B N 1
ATOM 1744 C CA . ILE B 1 26 ? -10.867 -0.588 -16.641 1 87.06 26 ILE B CA 1
ATOM 1745 C C . ILE B 1 26 ? -11.812 -0.145 -17.75 1 87.06 26 ILE B C 1
ATOM 1747 O O . ILE B 1 26 ? -11.758 1.001 -18.203 1 87.06 26 ILE B O 1
ATOM 1751 N N . SER B 1 27 ? -12.594 -1.096 -18.203 1 89.62 27 SER B N 1
ATOM 1752 C CA . SER B 1 27 ? -13.539 -0.799 -19.281 1 89.62 27 SER B CA 1
ATOM 1753 C C . SER B 1 27 ? -14.609 0.187 -18.812 1 89.62 27 SER B C 1
ATOM 1755 O O . SER B 1 27 ? -14.93 0.252 -17.625 1 89.62 27 SER B O 1
ATOM 1757 N N . ASN B 1 28 ? -15.133 0.912 -19.844 1 94 28 ASN B N 1
ATOM 1758 C CA . ASN B 1 28 ? -16.234 1.821 -19.531 1 94 28 ASN B CA 1
ATOM 1759 C C . ASN B 1 28 ? -17.406 1.086 -18.891 1 94 28 ASN B C 1
ATOM 1761 O O . ASN B 1 28 ? -17.719 -0.04 -19.281 1 94 28 ASN B O 1
ATOM 1765 N N . ASP B 1 29 ? -18.047 1.68 -17.906 1 94.88 29 ASP B N 1
ATOM 1766 C CA . ASP B 1 29 ? -19.266 1.224 -17.25 1 94.88 29 ASP B CA 1
ATOM 1767 C C . ASP B 1 29 ? -18.969 0.083 -16.281 1 94.88 29 ASP B C 1
ATOM 1769 O O . ASP B 1 29 ? -19.891 -0.553 -15.758 1 94.88 29 ASP B O 1
ATOM 1773 N N . TYR B 1 30 ? -17.719 -0.212 -16.125 1 94.62 30 TYR B N 1
ATOM 1774 C CA . TYR B 1 30 ? -17.328 -1.119 -15.047 1 94.62 30 TYR B CA 1
ATOM 1775 C C . TYR B 1 30 ? -17.016 -0.351 -13.766 1 94.62 30 TYR B C 1
ATOM 1777 O O . TYR B 1 30 ? -16.734 0.848 -13.805 1 94.62 30 TYR B O 1
ATOM 1785 N N . PHE B 1 31 ? -17.125 -1.166 -12.688 1 95.94 31 PHE B N 1
ATOM 1786 C CA . PHE B 1 31 ? -16.984 -0.537 -11.383 1 95.94 31 PHE B CA 1
ATOM 1787 C C . PHE B 1 31 ? -15.656 -0.93 -10.734 1 95.94 31 PHE B C 1
ATOM 1789 O O . PHE B 1 31 ? -15.117 -2.002 -11.016 1 95.94 31 PHE B O 1
ATOM 1796 N N . ILE B 1 32 ? -15.141 -0.004 -9.891 1 92.75 32 ILE B N 1
ATOM 1797 C CA . ILE B 1 32 ? -13.961 -0.297 -9.086 1 92.75 32 ILE B CA 1
ATOM 1798 C C . ILE B 1 32 ? -14.266 -0.032 -7.613 1 92.75 32 ILE B C 1
ATOM 1800 O O . ILE B 1 32 ? -15.133 0.787 -7.289 1 92.75 32 ILE B O 1
ATOM 1804 N N . GLN B 1 33 ? -13.602 -0.844 -6.797 1 93.19 33 GLN B N 1
ATOM 1805 C CA . GLN B 1 33 ? -13.727 -0.655 -5.355 1 93.19 33 GLN B CA 1
ATOM 1806 C C . GLN B 1 33 ? -12.977 0.59 -4.898 1 93.19 33 GLN B C 1
ATOM 1808 O O . GLN B 1 33 ? -11.891 0.882 -5.395 1 93.19 33 GLN B O 1
ATOM 1813 N N . ASP B 1 34 ? -13.602 1.394 -3.977 1 91.38 34 ASP B N 1
ATOM 1814 C CA . ASP B 1 34 ? -12.867 2.484 -3.342 1 91.38 34 ASP B CA 1
ATOM 1815 C C . ASP B 1 34 ? -11.688 1.954 -2.531 1 91.38 34 ASP B C 1
ATOM 1817 O O . ASP B 1 34 ? -11.867 1.19 -1.581 1 91.38 34 ASP B O 1
ATOM 1821 N N . PRO B 1 35 ? -10.5 2.377 -2.92 1 87.75 35 PRO B N 1
ATOM 1822 C CA . PRO B 1 35 ? -9.328 1.831 -2.221 1 87.75 35 PRO B CA 1
ATOM 1823 C C . PRO B 1 35 ? -9.281 2.234 -0.75 1 87.75 35 PRO B C 1
ATOM 1825 O O . PRO B 1 35 ? -8.578 1.604 0.044 1 87.75 35 PRO B O 1
ATOM 1828 N N . ARG B 1 36 ? -10.062 3.211 -0.329 1 86.62 36 ARG B N 1
ATOM 1829 C CA . ARG B 1 36 ? -10.023 3.695 1.048 1 86.62 36 ARG B CA 1
ATOM 1830 C C . ARG B 1 36 ? -11.195 3.148 1.853 1 86.62 36 ARG B C 1
ATOM 1832 O O . ARG B 1 36 ? -11.227 3.268 3.08 1 86.62 36 ARG B O 1
ATOM 1839 N N . ASP B 1 37 ? -12.117 2.691 1.194 1 88.31 37 ASP B N 1
ATOM 1840 C CA . ASP B 1 37 ? -13.344 2.191 1.805 1 88.31 37 ASP B CA 1
ATOM 1841 C C . ASP B 1 37 ? -13.992 1.115 0.935 1 88.31 37 ASP B C 1
ATOM 1843 O O . ASP B 1 37 ? -14.727 1.428 -0.006 1 88.31 37 ASP B O 1
ATOM 1847 N N . CYS B 1 38 ? -13.844 -0.141 1.328 1 91.69 38 CYS B N 1
ATOM 1848 C CA . CYS B 1 38 ? -14.25 -1.242 0.459 1 91.69 38 CYS B CA 1
ATOM 1849 C C . CYS B 1 38 ? -15.766 -1.346 0.377 1 91.69 38 CYS B C 1
ATOM 1851 O O . CYS B 1 38 ? -16.297 -2.113 -0.427 1 91.69 38 CYS B O 1
ATOM 1853 N N . THR B 1 39 ? -16.469 -0.522 1.22 1 93.75 39 THR B N 1
ATOM 1854 C CA . THR B 1 39 ? -17.922 -0.528 1.149 1 93.75 39 THR B CA 1
ATOM 1855 C C . THR B 1 39 ? -18.422 0.454 0.092 1 93.75 39 THR B C 1
ATOM 1857 O O . THR B 1 39 ? -19.625 0.56 -0.15 1 93.75 39 THR B O 1
ATOM 1860 N N . LYS B 1 40 ? -17.5 1.139 -0.516 1 95.12 40 LYS B N 1
ATOM 1861 C CA . LYS B 1 40 ? -17.828 2.117 -1.55 1 95.12 40 LYS B CA 1
ATOM 1862 C C . LYS B 1 40 ? -17.188 1.74 -2.885 1 95.12 40 LYS B C 1
ATOM 1864 O O . LYS B 1 40 ? -16.25 0.941 -2.926 1 95.12 40 LYS B O 1
ATOM 1869 N N . TYR B 1 41 ? -17.812 2.348 -3.961 1 97.06 41 TYR B N 1
ATOM 1870 C CA . TYR B 1 41 ? -17.312 1.998 -5.285 1 97.06 41 TYR B CA 1
ATOM 1871 C C . TYR B 1 41 ? -17.594 3.109 -6.289 1 97.06 41 TYR B C 1
ATOM 1873 O O . TYR B 1 41 ? -18.359 4.031 -6 1 97.06 41 TYR B O 1
ATOM 1881 N N . TYR B 1 42 ? -16.859 3.055 -7.395 1 97.06 42 TYR B N 1
ATOM 1882 C CA . TYR B 1 42 ? -16.953 4.047 -8.461 1 97.06 42 TYR B CA 1
ATOM 1883 C C . TYR B 1 42 ? -17.25 3.385 -9.797 1 97.06 42 TYR B C 1
ATOM 1885 O O . TYR B 1 42 ? -16.891 2.227 -10.016 1 97.06 42 TYR B O 1
ATOM 1893 N N . VAL B 1 43 ? -17.891 4.086 -10.633 1 97.62 43 VAL B N 1
ATOM 1894 C CA . VAL B 1 43 ? -18.047 3.656 -12.016 1 97.62 43 VAL B CA 1
ATOM 1895 C C . VAL B 1 43 ? -17 4.344 -12.891 1 97.62 43 VAL B C 1
ATOM 1897 O O . VAL B 1 43 ? -16.688 5.523 -12.688 1 97.62 43 VAL B O 1
ATOM 1900 N N . CYS B 1 44 ? -16.469 3.549 -13.805 1 94.81 44 CYS B N 1
ATOM 1901 C CA . CYS B 1 44 ? -15.422 4.086 -14.672 1 94.81 44 CYS B CA 1
ATOM 1902 C C . CYS B 1 44 ? -15.992 4.496 -16.031 1 94.81 44 CYS B C 1
ATOM 1904 O O . CYS B 1 44 ? -16.812 3.779 -16.594 1 94.81 44 CYS B O 1
ATOM 1906 N N . SER B 1 45 ? -15.633 5.699 -16.438 1 95.69 45 SER B N 1
ATOM 1907 C CA . SER B 1 45 ? -15.969 6.242 -17.75 1 95.69 45 SER B CA 1
ATOM 1908 C C . SER B 1 45 ? -14.797 7.02 -18.344 1 95.69 45 SER B C 1
ATOM 1910 O O . SER B 1 45 ? -14.281 7.953 -17.719 1 95.69 45 SER B O 1
ATOM 1912 N N . ASN B 1 46 ? -14.375 6.559 -19.594 1 93.31 46 ASN B N 1
ATOM 1913 C CA . ASN B 1 46 ? -13.258 7.191 -20.281 1 93.31 46 ASN B CA 1
ATOM 1914 C C . ASN B 1 46 ? -12.008 7.25 -19.406 1 93.31 46 ASN B C 1
ATOM 1916 O O . ASN B 1 46 ? -11.375 8.297 -19.297 1 93.31 46 ASN B O 1
ATOM 1920 N N . GLY B 1 47 ? -11.867 6.254 -18.703 1 88.62 47 GLY B N 1
ATOM 1921 C CA . GLY B 1 47 ? -10.656 6.109 -17.922 1 88.62 47 GLY B CA 1
ATOM 1922 C C . GLY B 1 47 ? -10.703 6.875 -16.609 1 88.62 47 GLY B C 1
ATOM 1923 O O . GLY B 1 47 ? -9.703 6.941 -15.891 1 88.62 47 GLY B O 1
ATOM 1924 N N . GLU B 1 48 ? -11.875 7.398 -16.281 1 91.56 48 GLU B N 1
ATOM 1925 C CA . GLU B 1 48 ? -12.008 8.211 -15.078 1 91.56 48 GLU B CA 1
ATOM 1926 C C . GLU B 1 48 ? -13.133 7.688 -14.188 1 91.56 48 GLU B C 1
ATOM 1928 O O . GLU B 1 48 ? -14.188 7.293 -14.68 1 91.56 48 GLU B O 1
ATOM 1933 N N . PRO B 1 49 ? -12.789 7.703 -12.867 1 93.94 49 PRO B N 1
ATOM 1934 C CA . PRO B 1 49 ? -13.898 7.367 -11.969 1 93.94 49 PRO B CA 1
ATOM 1935 C C . PRO B 1 49 ? -14.891 8.508 -11.805 1 93.94 49 PRO B C 1
ATOM 1937 O O . PRO B 1 49 ? -14.539 9.68 -11.992 1 93.94 49 PRO B O 1
ATOM 1940 N N . ASN B 1 50 ? -16.125 8.156 -11.531 1 95.19 50 ASN B N 1
ATOM 1941 C CA . ASN B 1 50 ? -17.078 9.211 -11.195 1 95.19 50 ASN B CA 1
ATOM 1942 C C . ASN B 1 50 ? -16.656 9.969 -9.938 1 95.19 50 ASN B C 1
ATOM 1944 O O . ASN B 1 50 ? -15.859 9.469 -9.148 1 95.19 50 ASN B O 1
ATOM 1948 N N . THR B 1 51 ? -17.125 11.141 -9.758 1 91.81 51 THR B N 1
ATOM 1949 C CA . THR B 1 51 ? -16.672 12.047 -8.711 1 91.81 51 THR B CA 1
ATOM 1950 C C . THR B 1 51 ? -17.047 11.516 -7.332 1 91.81 51 THR B C 1
ATOM 1952 O O . THR B 1 51 ? -16.203 11.453 -6.434 1 91.81 51 THR B O 1
ATOM 1955 N N . ASP B 1 52 ? -18.344 11.141 -7.164 1 94.31 52 ASP B N 1
ATOM 1956 C CA . ASP B 1 52 ? -18.812 10.672 -5.863 1 94.31 52 ASP B CA 1
ATOM 1957 C C . ASP B 1 52 ? -18.984 9.156 -5.852 1 94.31 52 ASP B C 1
ATOM 1959 O O . ASP B 1 52 ? -19.531 8.578 -6.801 1 94.31 52 ASP B O 1
ATOM 1963 N N . PRO B 1 53 ? -18.562 8.578 -4.742 1 95.81 53 PRO B N 1
ATOM 1964 C CA . PRO B 1 53 ? -18.703 7.121 -4.688 1 95.81 53 PRO B CA 1
ATOM 1965 C C . PRO B 1 53 ? -20.141 6.668 -4.438 1 95.81 53 PRO B C 1
ATOM 1967 O O . PRO B 1 53 ? -20.906 7.387 -3.801 1 95.81 53 PRO B O 1
ATOM 1970 N N . PHE B 1 54 ? -20.422 5.488 -5.016 1 97.81 54 PHE B N 1
ATOM 1971 C CA . PHE B 1 54 ? -21.594 4.734 -4.574 1 97.81 54 PHE B CA 1
ATOM 1972 C C . PHE B 1 54 ? -21.297 3.986 -3.279 1 97.81 54 PHE B C 1
ATOM 1974 O O . PHE B 1 54 ? -20.125 3.779 -2.928 1 97.81 54 PHE B O 1
ATOM 1981 N N . GLU B 1 55 ? -22.375 3.664 -2.543 1 96.38 55 GLU B N 1
ATOM 1982 C CA . GLU B 1 55 ? -22.219 2.951 -1.279 1 96.38 55 GLU B CA 1
ATOM 1983 C C . GLU B 1 55 ? -23.016 1.655 -1.272 1 96.38 55 GLU B C 1
ATOM 1985 O O . GLU B 1 55 ? -24.156 1.624 -1.74 1 96.38 55 GLU B O 1
ATOM 1990 N N . CYS B 1 56 ? -22.375 0.65 -0.716 1 97.19 56 CYS B N 1
ATOM 1991 C CA . CYS B 1 56 ? -23.062 -0.62 -0.56 1 97.19 56 CYS B CA 1
ATOM 1992 C C . CYS B 1 56 ? -24.031 -0.57 0.624 1 97.19 56 CYS B C 1
ATOM 1994 O O . CYS B 1 56 ? -23.844 0.233 1.541 1 97.19 56 CYS B O 1
ATOM 1996 N N . PRO B 1 57 ? -25.109 -1.446 0.559 1 96.38 57 PRO B N 1
ATOM 1997 C CA . PRO B 1 57 ? -25.953 -1.597 1.75 1 96.38 57 PRO B CA 1
ATOM 1998 C C . PRO B 1 57 ? -25.156 -2.002 2.986 1 96.38 57 PRO B C 1
ATOM 2000 O O . PRO B 1 57 ? -24.031 -2.51 2.865 1 96.38 57 PRO B O 1
ATOM 2003 N N . PRO B 1 58 ? -25.734 -1.704 4.105 1 91.94 58 PRO B N 1
ATOM 2004 C CA . PRO B 1 58 ? -25.031 -2.078 5.336 1 91.94 58 PRO B CA 1
ATOM 2005 C C . PRO B 1 58 ? -24.609 -3.547 5.355 1 91.94 58 PRO B C 1
ATOM 2007 O O . PRO B 1 58 ? -25.344 -4.406 4.848 1 91.94 58 PRO B O 1
ATOM 2010 N N . LEU B 1 59 ? -23.531 -3.811 5.879 1 92.5 59 LEU B N 1
ATOM 2011 C CA . LEU B 1 59 ? -22.969 -5.141 6.098 1 92.5 59 LEU B CA 1
ATOM 2012 C C . LEU B 1 59 ? -22.531 -5.777 4.781 1 92.5 59 LEU B C 1
ATOM 2014 O O . LEU B 1 59 ? -22.438 -7 4.684 1 92.5 59 LEU B O 1
ATOM 2018 N N . GLN B 1 60 ? -22.359 -4.922 3.809 1 94.69 60 GLN B N 1
ATOM 2019 C CA . GLN B 1 60 ? -21.875 -5.402 2.52 1 94.69 60 GLN B CA 1
ATOM 2020 C C . GLN B 1 60 ? -20.625 -4.641 2.088 1 94.69 60 GLN B C 1
ATOM 2022 O O . GLN B 1 60 ? -20.406 -3.506 2.52 1 94.69 60 GLN B O 1
ATOM 2027 N N . PHE B 1 61 ? -19.797 -5.34 1.32 1 94.06 61 PHE B N 1
ATOM 2028 C CA . PHE B 1 61 ? -18.672 -4.703 0.65 1 94.06 61 PHE B CA 1
ATOM 2029 C C . PHE B 1 61 ? -18.797 -4.828 -0.864 1 94.06 61 PHE B C 1
ATOM 2031 O O . PHE B 1 61 ? -19.531 -5.691 -1.36 1 94.06 61 PHE B O 1
ATOM 2038 N N . PHE B 1 62 ? -18.156 -3.928 -1.576 1 96.56 62 PHE B N 1
ATOM 2039 C CA . PHE B 1 62 ? -18.188 -4.02 -3.031 1 96.56 62 PHE B CA 1
ATOM 2040 C C . PHE B 1 62 ? -17.125 -4.977 -3.543 1 96.56 62 PHE B C 1
ATOM 2042 O O . PHE B 1 62 ? -15.938 -4.789 -3.277 1 96.56 62 PHE B O 1
ATOM 2049 N N . ASP B 1 63 ? -17.531 -5.977 -4.258 1 94.94 63 ASP B N 1
ATOM 2050 C CA . ASP B 1 63 ? -16.609 -6.914 -4.891 1 94.94 63 ASP B CA 1
ATOM 2051 C C . ASP B 1 63 ? -16.328 -6.52 -6.34 1 94.94 63 ASP B C 1
ATOM 2053 O O . ASP B 1 63 ? -17.203 -6.68 -7.203 1 94.94 63 ASP B O 1
ATOM 2057 N N . PRO B 1 64 ? -15.109 -6.078 -6.582 1 93.56 64 PRO B N 1
ATOM 2058 C CA . PRO B 1 64 ? -14.82 -5.605 -7.938 1 93.56 64 PRO B CA 1
ATOM 2059 C C . PRO B 1 64 ? -14.758 -6.738 -8.961 1 93.56 64 PRO B C 1
ATOM 2061 O O . PRO B 1 64 ? -14.766 -6.484 -10.172 1 93.56 64 PRO B O 1
ATOM 2064 N N . ILE B 1 65 ? -14.664 -7.953 -8.523 1 92.69 65 ILE B N 1
ATOM 2065 C CA . ILE B 1 65 ? -14.633 -9.086 -9.438 1 92.69 65 ILE B CA 1
ATOM 2066 C C . ILE B 1 65 ? -16.047 -9.398 -9.922 1 92.69 65 ILE B C 1
ATOM 2068 O O . ILE B 1 65 ? -16.281 -9.5 -11.133 1 92.69 65 ILE B O 1
ATOM 2072 N N . THR B 1 66 ? -16.953 -9.477 -8.961 1 93 66 THR B N 1
ATOM 2073 C CA . THR B 1 66 ? -18.328 -9.781 -9.32 1 93 66 THR B CA 1
ATOM 2074 C C . THR B 1 66 ? -19.078 -8.523 -9.734 1 93 66 THR B C 1
ATOM 2076 O O . THR B 1 66 ? -20.172 -8.594 -10.289 1 93 66 THR B O 1
ATOM 2079 N N . GLN B 1 67 ? -18.547 -7.391 -9.484 1 95.56 67 GLN B N 1
ATOM 2080 C CA . GLN B 1 67 ? -19.125 -6.098 -9.844 1 95.56 67 GLN B CA 1
ATOM 2081 C C . GLN B 1 67 ? -20.438 -5.852 -9.102 1 95.56 67 GLN B C 1
ATOM 2083 O O . GLN B 1 67 ? -21.375 -5.285 -9.664 1 95.56 67 GLN B O 1
ATOM 2088 N N . THR B 1 68 ? -20.484 -6.402 -7.855 1 96.69 68 THR B N 1
ATOM 2089 C CA . THR B 1 68 ? -21.688 -6.262 -7.035 1 96.69 68 THR B CA 1
ATOM 2090 C C . THR B 1 68 ? -21.312 -6.16 -5.559 1 96.69 68 THR B C 1
ATOM 2092 O O . THR B 1 68 ? -20.172 -6.434 -5.176 1 96.69 68 THR B O 1
ATOM 2095 N N . CYS B 1 69 ? -22.281 -5.672 -4.797 1 97.56 69 CYS B N 1
ATOM 2096 C CA . CYS B 1 69 ? -22.125 -5.68 -3.348 1 97.56 69 CYS B CA 1
ATOM 2097 C C . CYS B 1 69 ? -22.391 -7.07 -2.781 1 97.56 69 CYS B C 1
ATOM 2099 O O . CYS B 1 69 ? -23.406 -7.703 -3.119 1 97.56 69 CYS B O 1
ATOM 2101 N N . GLU B 1 70 ? -21.438 -7.539 -2.041 1 94.88 70 GLU B N 1
ATOM 2102 C CA . GLU B 1 70 ? -21.516 -8.867 -1.448 1 94.88 70 GLU B CA 1
ATOM 2103 C C . GLU B 1 70 ? -21.594 -8.789 0.074 1 94.88 70 GLU B C 1
ATOM 2105 O O . GLU B 1 70 ? -21.062 -7.863 0.682 1 94.88 70 GLU B O 1
ATOM 2110 N N . ASN B 1 71 ? -22.219 -9.844 0.613 1 94.12 71 ASN B N 1
ATOM 2111 C CA . ASN B 1 71 ? -22.297 -9.906 2.068 1 94.12 71 ASN B CA 1
ATOM 2112 C C . ASN B 1 71 ? -20.938 -10.203 2.689 1 94.12 71 ASN B C 1
ATOM 2114 O O . ASN B 1 71 ? -20.172 -11.008 2.158 1 94.12 71 ASN B O 1
ATOM 2118 N N . GLY B 1 72 ? -20.719 -9.539 3.762 1 89.69 72 GLY B N 1
ATOM 2119 C CA . GLY B 1 72 ? -19.484 -9.82 4.492 1 89.69 72 GLY B CA 1
ATOM 2120 C C . GLY B 1 72 ? -18.656 -8.586 4.762 1 89.69 72 GLY B C 1
ATOM 2121 O O . GLY B 1 72 ? -19.141 -7.461 4.609 1 89.69 72 GLY B O 1
ATOM 2122 N N . PHE B 1 73 ? -17.422 -8.867 5.27 1 84.56 73 PHE B N 1
ATOM 2123 C CA . PHE B 1 73 ? -16.5 -7.785 5.598 1 84.56 73 PHE B CA 1
ATOM 2124 C C . PHE B 1 73 ? -15.445 -7.629 4.508 1 84.56 73 PHE B C 1
ATOM 2126 O O . PHE B 1 73 ? -15.25 -8.531 3.691 1 84.56 73 PHE B O 1
ATOM 2133 N N . CYS B 1 74 ? -14.82 -6.492 4.523 1 83.75 74 CYS B N 1
ATOM 2134 C CA . CYS B 1 74 ? -13.758 -6.207 3.562 1 83.75 74 CYS B CA 1
ATOM 2135 C C . CYS B 1 74 ? -12.656 -7.258 3.635 1 83.75 74 CYS B C 1
ATOM 2137 O O . CYS B 1 74 ? -12.148 -7.555 4.715 1 83.75 74 CYS B O 1
ATOM 2139 N N . PRO B 1 75 ? -12.352 -7.805 2.443 1 84.12 75 PRO B N 1
ATOM 2140 C CA . PRO B 1 75 ? -11.242 -8.758 2.438 1 84.12 75 PRO B CA 1
ATOM 2141 C C . PRO B 1 75 ? -9.883 -8.094 2.666 1 84.12 75 PRO B C 1
ATOM 2143 O O . PRO B 1 75 ? -9.758 -6.875 2.518 1 84.12 75 PRO B O 1
ATOM 2146 N N . SER B 1 76 ? -8.875 -8.875 3.012 1 78.25 76 SER B N 1
ATOM 2147 C CA . SER B 1 76 ? -7.547 -8.352 3.287 1 78.25 76 SER B CA 1
ATOM 2148 C C . SER B 1 76 ? -6.887 -7.824 2.016 1 78.25 76 SER B C 1
ATOM 2150 O O . SER B 1 76 ? -5.941 -7.035 2.082 1 78.25 76 SER B O 1
ATOM 2152 N N . SER B 1 77 ? -7.395 -8.234 0.927 1 76.06 77 SER B N 1
ATOM 2153 C CA . SER B 1 77 ? -6.848 -7.789 -0.35 1 76.06 77 SER B CA 1
ATOM 2154 C C . SER B 1 77 ? -7.262 -6.355 -0.659 1 76.06 77 SER B C 1
ATOM 2156 O O . SER B 1 77 ? -6.75 -5.742 -1.597 1 76.06 77 SER B O 1
ATOM 2158 N N . ALA B 1 78 ? -8.117 -5.824 0.169 1 75.88 78 ALA B N 1
ATOM 2159 C CA . ALA B 1 78 ? -8.602 -4.461 -0.047 1 75.88 78 ALA B CA 1
ATOM 2160 C C . ALA B 1 78 ? -7.719 -3.443 0.664 1 75.88 78 ALA B C 1
ATOM 2162 O O . ALA B 1 78 ? -7.977 -2.238 0.607 1 75.88 78 ALA B O 1
ATOM 2163 N N . ILE B 1 79 ? -6.578 -3.883 1.11 1 77 79 ILE B N 1
ATOM 2164 C CA . ILE B 1 79 ? -5.707 -3.012 1.892 1 77 79 ILE B CA 1
ATOM 2165 C C . ILE B 1 79 ? -4.852 -2.162 0.954 1 77 79 ILE B C 1
ATOM 2167 O O . ILE B 1 79 ? -4.332 -2.662 -0.047 1 77 79 ILE B O 1
ATOM 2171 N N . CYS B 1 80 ? -4.84 -0.891 1.304 1 81.5 80 CYS B N 1
ATOM 2172 C CA . CYS B 1 80 ? -3.918 0.02 0.634 1 81.5 80 CYS B CA 1
ATOM 2173 C C . CYS B 1 80 ? -3.145 0.855 1.647 1 81.5 80 CYS B C 1
ATOM 2175 O O . CYS B 1 80 ? -3.639 1.125 2.744 1 81.5 80 CYS B O 1
ATOM 2177 N N . VAL B 1 81 ? -1.871 1.123 1.259 1 83.19 81 VAL B N 1
ATOM 2178 C CA . VAL B 1 81 ? -1.044 1.979 2.102 1 83.19 81 VAL B CA 1
ATOM 2179 C C . VAL B 1 81 ? -0.708 3.27 1.357 1 83.19 81 VAL B C 1
ATOM 2181 O O . VAL B 1 81 ? -0.052 3.238 0.314 1 83.19 81 VAL B O 1
ATOM 2184 N N . PRO B 1 82 ? -1.178 4.379 1.893 1 84.69 82 PRO B N 1
ATOM 2185 C CA . PRO B 1 82 ? -0.858 5.641 1.219 1 84.69 82 PRO B CA 1
ATOM 2186 C C . PRO B 1 82 ? 0.603 6.047 1.394 1 84.69 82 PRO B C 1
ATOM 2188 O O . PRO B 1 82 ? 1.239 5.672 2.381 1 84.69 82 PRO B O 1
ATOM 2191 N N . ASN B 1 83 ? 1.058 6.844 0.488 1 82.31 83 ASN B N 1
ATOM 2192 C CA . ASN B 1 83 ? 2.404 7.391 0.612 1 82.31 83 ASN B CA 1
ATOM 2193 C C . ASN B 1 83 ? 2.494 8.406 1.749 1 82.31 83 ASN B C 1
ATOM 2195 O O . ASN B 1 83 ? 3.484 8.438 2.482 1 82.31 83 ASN B O 1
ATOM 2199 N N . CYS B 1 84 ? 1.453 9.148 1.88 1 88.25 84 CYS B N 1
ATOM 2200 C CA . CYS B 1 84 ? 1.434 10.219 2.875 1 88.25 84 CYS B CA 1
ATOM 2201 C C . CYS B 1 84 ? 0.974 9.695 4.23 1 88.25 84 CYS B C 1
ATOM 2203 O O . CYS B 1 84 ? -0.094 9.086 4.336 1 88.25 84 CYS B O 1
ATOM 2205 N N . ARG B 1 85 ? 1.863 9.945 5.145 1 87.31 85 ARG B N 1
ATOM 2206 C CA . ARG B 1 85 ? 1.563 9.609 6.535 1 87.31 85 ARG B CA 1
ATOM 2207 C C . ARG B 1 85 ? 1.777 10.812 7.449 1 87.31 85 ARG B C 1
ATOM 2209 O O . ARG B 1 85 ? 2.662 11.633 7.203 1 87.31 85 ARG B O 1
ATOM 2216 N N . PHE B 1 86 ? 0.913 10.836 8.492 1 86.31 86 PHE B N 1
ATOM 2217 C CA . PHE B 1 86 ? 0.963 12.031 9.328 1 86.31 86 PHE B CA 1
ATOM 2218 C C . PHE B 1 86 ? 1.309 11.672 10.766 1 86.31 86 PHE B C 1
ATOM 2220 O O . PHE B 1 86 ? 1.725 12.539 11.547 1 86.31 86 PHE B O 1
ATOM 2227 N N . GLU B 1 87 ? 1.086 10.438 11.125 1 83.38 87 GLU B N 1
ATOM 2228 C CA . GLU B 1 87 ? 1.312 10.023 12.508 1 83.38 87 GLU B CA 1
ATOM 2229 C C . GLU B 1 87 ? 2.5 9.07 12.609 1 83.38 87 GLU B C 1
ATOM 2231 O O . GLU B 1 87 ? 2.648 8.164 11.781 1 83.38 87 GLU B O 1
ATOM 2236 N N . PRO B 1 88 ? 3.34 9.289 13.625 1 83.25 88 PRO B N 1
ATOM 2237 C CA . PRO B 1 88 ? 4.477 8.383 13.805 1 83.25 88 PRO B CA 1
ATOM 2238 C C . PRO B 1 88 ? 4.078 7.062 14.461 1 83.25 88 PRO B C 1
ATOM 2240 O O . PRO B 1 88 ? 3.088 7.008 15.195 1 83.25 88 PRO B O 1
ATOM 2243 N N . VAL B 1 89 ? 4.781 6.039 14.141 1 81.94 89 VAL B N 1
ATOM 2244 C CA . VAL B 1 89 ? 4.703 4.77 14.852 1 81.94 89 VAL B CA 1
ATOM 2245 C C . VAL B 1 89 ? 5.891 4.641 15.805 1 81.94 89 VAL B C 1
ATOM 2247 O O . VAL B 1 89 ? 7.039 4.555 15.367 1 81.94 89 VAL B O 1
ATOM 2250 N N . PRO B 1 90 ? 5.535 4.66 17.125 1 83.5 90 PRO B N 1
ATOM 2251 C CA . PRO B 1 90 ? 6.633 4.609 18.078 1 83.5 90 PRO B CA 1
ATOM 2252 C C . PRO B 1 90 ? 7.609 3.469 17.797 1 83.5 90 PRO B C 1
ATOM 2254 O O . PRO B 1 90 ? 7.188 2.344 17.516 1 83.5 90 PRO B O 1
ATOM 2257 N N . GLY B 1 91 ? 8.891 3.791 17.781 1 86.44 91 GLY B N 1
ATOM 2258 C CA . GLY B 1 91 ? 9.938 2.797 17.609 1 86.44 91 GLY B CA 1
ATOM 2259 C C . GLY B 1 91 ? 10.281 2.543 16.156 1 86.44 91 GLY B C 1
ATOM 2260 O O . GLY B 1 91 ? 11.234 1.825 15.852 1 86.44 91 GLY B O 1
ATOM 2261 N N . HIS B 1 92 ? 9.57 3.17 15.258 1 85.5 92 HIS B N 1
ATOM 2262 C CA . HIS B 1 92 ? 9.797 2.922 13.836 1 85.5 92 HIS B CA 1
ATOM 2263 C C . HIS B 1 92 ? 10.141 4.215 13.094 1 85.5 92 HIS B C 1
ATOM 2265 O O . HIS B 1 92 ? 9.258 5.035 12.836 1 85.5 92 HIS B O 1
ATOM 2271 N N . PRO B 1 93 ? 11.422 4.312 12.758 1 89.56 93 PRO B N 1
ATOM 2272 C CA . PRO B 1 93 ? 11.797 5.516 12.016 1 89.56 93 PRO B CA 1
ATOM 2273 C C . PRO B 1 93 ? 10.969 5.707 10.742 1 89.56 93 PRO B C 1
ATOM 2275 O O . PRO B 1 93 ? 10.617 4.73 10.078 1 89.56 93 PRO B O 1
ATOM 2278 N N . SER B 1 94 ? 10.648 7.008 10.477 1 91.88 94 SER B N 1
ATOM 2279 C CA . SER B 1 94 ? 9.805 7.309 9.328 1 91.88 94 SER B CA 1
ATOM 2280 C C . SER B 1 94 ? 9.914 8.773 8.922 1 91.88 94 SER B C 1
ATOM 2282 O O . SER B 1 94 ? 10.523 9.57 9.633 1 91.88 94 SER B O 1
ATOM 2284 N N . VAL B 1 95 ? 9.43 9.016 7.715 1 92.38 95 VAL B N 1
ATOM 2285 C CA . VAL B 1 95 ? 9.242 10.391 7.25 1 92.38 95 VAL B CA 1
ATOM 2286 C C . VAL B 1 95 ? 7.746 10.688 7.117 1 92.38 95 VAL B C 1
ATOM 2288 O O . VAL B 1 95 ? 7.004 9.898 6.531 1 92.38 95 VAL B O 1
ATOM 2291 N N . LEU B 1 96 ? 7.359 11.797 7.746 1 92.5 96 LEU B N 1
ATOM 2292 C CA . LEU B 1 96 ? 5.934 12.109 7.844 1 92.5 96 LEU B CA 1
ATOM 2293 C C . LEU B 1 96 ? 5.625 13.438 7.172 1 92.5 96 LEU B C 1
ATOM 2295 O O . LEU B 1 96 ? 6.434 14.367 7.223 1 92.5 96 LEU B O 1
ATOM 2299 N N . ALA B 1 97 ? 4.461 13.461 6.617 1 91.88 97 ALA B N 1
ATOM 2300 C CA . ALA B 1 97 ? 4.008 14.695 5.969 1 91.88 97 ALA B CA 1
ATOM 2301 C C . ALA B 1 97 ? 3.646 15.758 7.008 1 91.88 97 ALA B C 1
ATOM 2303 O O . ALA B 1 97 ? 3.344 15.43 8.156 1 91.88 97 ALA B O 1
ATOM 2304 N N . HIS B 1 98 ? 3.801 16.984 6.59 1 91.31 98 HIS B N 1
ATOM 2305 C CA . HIS B 1 98 ? 3.416 18.141 7.391 1 91.31 98 HIS B CA 1
ATOM 2306 C C . HIS B 1 98 ? 2.002 18.594 7.055 1 91.31 98 HIS B C 1
ATOM 2308 O O . HIS B 1 98 ? 1.684 18.828 5.887 1 91.31 98 HIS B O 1
ATOM 2314 N N . ARG B 1 99 ? 1.113 18.812 7.969 1 84.88 99 ARG B N 1
ATOM 2315 C CA . ARG B 1 99 ? -0.302 19.047 7.703 1 84.88 99 ARG B CA 1
ATOM 2316 C C . ARG B 1 99 ? -0.535 20.469 7.203 1 84.88 99 ARG B C 1
ATOM 2318 O O . ARG B 1 99 ? -1.484 20.719 6.457 1 84.88 99 ARG B O 1
ATOM 2325 N N . THR B 1 100 ? 0.346 21.359 7.504 1 86.69 100 THR B N 1
ATOM 2326 C CA . THR B 1 100 ? 0.042 22.75 7.176 1 86.69 100 THR B CA 1
ATOM 2327 C C . THR B 1 100 ? 1.05 23.297 6.176 1 86.69 100 THR B C 1
ATOM 2329 O O . THR B 1 100 ? 0.915 24.438 5.711 1 86.69 100 THR B O 1
ATOM 2332 N N . SER B 1 101 ? 2.066 22.578 5.852 1 91.38 101 SER B N 1
ATOM 2333 C CA . SER B 1 101 ? 3.062 23.031 4.887 1 91.38 101 SER B CA 1
ATOM 2334 C C . SER B 1 101 ? 3.461 21.906 3.936 1 91.38 101 SER B C 1
ATOM 2336 O O . SER B 1 101 ? 4.047 20.906 4.359 1 91.38 101 SER B O 1
ATOM 2338 N N . CYS B 1 102 ? 3.352 22.094 2.67 1 91.81 102 CYS B N 1
ATOM 2339 C CA . CYS B 1 102 ? 3.664 21.078 1.668 1 91.81 102 CYS B CA 1
ATOM 2340 C C . CYS B 1 102 ? 5.156 21.047 1.369 1 91.81 102 CYS B C 1
ATOM 2342 O O . CYS B 1 102 ? 5.652 20.109 0.747 1 91.81 102 CYS B O 1
ATOM 2344 N N . SER B 1 103 ? 5.793 22.094 1.819 1 94.19 103 SER B N 1
ATOM 2345 C CA . SER B 1 103 ? 7.223 22.156 1.545 1 94.19 103 SER B CA 1
ATOM 2346 C C . SER B 1 103 ? 8.031 21.594 2.711 1 94.19 103 SER B C 1
ATOM 2348 O O . SER B 1 103 ? 9.266 21.594 2.674 1 94.19 103 SER B O 1
ATOM 2350 N N . LYS B 1 104 ? 7.328 21.141 3.754 1 95.88 104 LYS B N 1
ATOM 2351 C CA . LYS B 1 104 ? 7.977 20.609 4.949 1 95.88 104 LYS B CA 1
ATOM 2352 C C . LYS B 1 104 ? 7.57 19.156 5.195 1 95.88 104 LYS B C 1
ATOM 2354 O O . LYS B 1 104 ? 6.617 18.672 4.586 1 95.88 104 LYS B O 1
ATOM 2359 N N . TYR B 1 105 ? 8.414 18.516 5.977 1 95.19 105 TYR B N 1
ATOM 2360 C CA .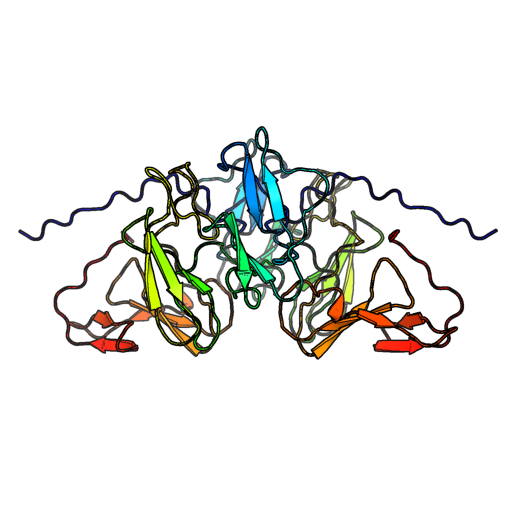 TYR B 1 105 ? 8.133 17.172 6.461 1 95.19 105 TYR B CA 1
ATOM 2361 C C . TYR B 1 105 ? 8.727 16.953 7.844 1 95.19 105 TYR B C 1
ATOM 2363 O O . TYR B 1 105 ? 9.477 17.797 8.344 1 95.19 105 TYR B O 1
ATOM 2371 N N . TYR B 1 106 ? 8.266 15.875 8.5 1 95.25 106 TYR B N 1
ATOM 2372 C CA . TYR B 1 106 ? 8.859 15.484 9.773 1 95.25 106 TYR B CA 1
ATOM 2373 C C . TYR B 1 106 ? 9.734 14.242 9.602 1 95.25 106 TYR B C 1
ATOM 2375 O O . TYR B 1 106 ? 9.344 13.297 8.914 1 95.25 106 TYR B O 1
ATOM 2383 N N . SER B 1 107 ? 10.883 14.344 10.148 1 93.94 107 SER B N 1
ATOM 2384 C CA . SER B 1 107 ? 11.711 13.156 10.312 1 93.94 107 SER B CA 1
ATOM 2385 C C . SER B 1 107 ? 11.562 12.562 11.711 1 93.94 107 SER B C 1
ATOM 2387 O O . SER B 1 107 ? 11.766 13.258 12.711 1 93.94 107 SER B O 1
ATOM 2389 N N . TYR B 1 108 ? 11.141 11.336 11.742 1 94.31 108 TYR B N 1
ATOM 2390 C CA . TYR B 1 108 ? 10.938 10.625 13 1 94.31 108 TYR B CA 1
ATOM 2391 C C . TYR B 1 108 ? 11.961 9.508 13.172 1 94.31 108 TYR B C 1
ATOM 2393 O O . TYR B 1 108 ? 12.07 8.625 12.32 1 94.31 108 TYR B O 1
ATOM 2401 N N . ASP B 1 109 ? 12.695 9.469 14.242 1 91.88 109 ASP B N 1
ATOM 2402 C CA . ASP B 1 109 ? 13.781 8.5 14.422 1 91.88 109 ASP B CA 1
ATOM 2403 C C . ASP B 1 109 ? 13.336 7.336 15.305 1 91.88 109 ASP B C 1
ATOM 2405 O O . ASP B 1 109 ? 14.156 6.512 15.711 1 91.88 109 ASP B O 1
ATOM 2409 N N . GLY B 1 110 ? 12.125 7.305 15.547 1 89.69 110 GLY B N 1
ATOM 2410 C CA . GLY B 1 110 ? 11.586 6.285 16.438 1 89.69 110 GLY B CA 1
ATOM 2411 C C . GLY B 1 110 ? 11.242 6.812 17.812 1 89.69 110 GLY B C 1
ATOM 2412 O O . GLY B 1 110 ? 10.516 6.164 18.562 1 89.69 110 GLY B O 1
ATOM 2413 N N . VAL B 1 111 ? 11.812 7.945 18.156 1 91.69 111 VAL B N 1
ATOM 2414 C CA . VAL B 1 111 ? 11.617 8.5 19.484 1 91.69 111 VAL B CA 1
ATOM 2415 C C . VAL B 1 111 ? 11.25 9.977 19.375 1 91.69 111 VAL B C 1
ATOM 2417 O O . VAL B 1 111 ? 10.297 10.438 20.016 1 91.69 111 VAL B O 1
ATOM 2420 N N . THR B 1 112 ? 11.898 10.672 18.516 1 93.44 112 THR B N 1
ATOM 2421 C CA . THR B 1 112 ? 11.758 12.117 18.422 1 93.44 112 THR B CA 1
ATOM 2422 C C . THR B 1 112 ? 11.383 12.539 17 1 93.44 112 THR B C 1
ATOM 2424 O O . THR B 1 112 ? 11.891 11.969 16.031 1 93.44 112 THR B O 1
ATOM 2427 N N . MET B 1 113 ? 10.531 13.586 17 1 92.5 113 MET B N 1
ATOM 2428 C CA . MET B 1 113 ? 10.125 14.172 15.719 1 92.5 113 MET B CA 1
ATOM 2429 C C . MET B 1 113 ? 10.898 15.461 15.445 1 92.5 113 MET B C 1
ATOM 2431 O O . MET B 1 113 ? 11.016 16.328 16.328 1 92.5 113 MET B O 1
ATOM 2435 N N . THR B 1 114 ? 11.461 15.578 14.211 1 95.81 114 THR B N 1
ATOM 2436 C CA . THR B 1 114 ? 12.164 16.781 13.805 1 95.81 114 THR B CA 1
ATOM 2437 C C . THR B 1 114 ? 11.562 17.344 12.516 1 95.81 114 THR B C 1
ATOM 2439 O O . THR B 1 114 ? 11.43 16.641 11.523 1 95.81 114 THR B O 1
ATOM 2442 N N . GLU B 1 115 ? 11.188 18.641 12.625 1 96.62 115 GLU B N 1
ATOM 2443 C CA . GLU B 1 115 ? 10.664 19.312 11.445 1 96.62 115 GLU B CA 1
ATOM 2444 C C . GLU B 1 115 ? 11.781 19.672 10.469 1 96.62 115 GLU B C 1
ATOM 2446 O O . GLU B 1 115 ? 12.836 20.156 10.883 1 96.62 115 GLU B O 1
ATOM 2451 N N . LYS B 1 116 ? 11.562 19.344 9.164 1 96.81 116 LYS B N 1
ATOM 2452 C CA . LYS B 1 116 ? 12.555 19.609 8.117 1 96.81 116 LYS B CA 1
ATOM 2453 C C . LYS B 1 116 ? 11.906 20.266 6.902 1 96.81 116 LYS B C 1
ATOM 2455 O O . LYS B 1 116 ? 10.711 20.078 6.648 1 96.81 116 LYS B O 1
ATOM 2460 N N . ASP B 1 117 ? 12.742 21.062 6.176 1 96.56 117 ASP B N 1
ATOM 2461 C CA . ASP B 1 117 ? 12.32 21.609 4.895 1 96.56 117 ASP B CA 1
ATOM 2462 C C . ASP B 1 117 ? 12.812 20.75 3.732 1 96.56 117 ASP B C 1
ATOM 2464 O O . ASP B 1 117 ? 13.883 20.141 3.811 1 96.56 117 ASP B O 1
ATOM 2468 N N . CYS B 1 118 ? 11.969 20.672 2.719 1 94.94 118 CYS B N 1
ATOM 2469 C CA . CYS B 1 118 ? 12.523 20.125 1.489 1 94.94 118 CYS B CA 1
ATOM 2470 C C . CYS B 1 118 ? 13.734 20.922 1.023 1 94.94 118 CYS B C 1
ATOM 2472 O O . CYS B 1 118 ? 13.75 22.156 1.132 1 94.94 118 CYS B O 1
ATOM 2474 N N . PRO B 1 119 ? 14.789 20.266 0.57 1 90.81 119 PRO B N 1
ATOM 2475 C CA . PRO B 1 119 ? 16.062 20.922 0.295 1 90.81 119 PRO B CA 1
ATOM 2476 C C . PRO B 1 119 ? 15.969 21.953 -0.831 1 90.81 119 PRO B C 1
ATOM 2478 O O . PRO B 1 119 ? 16.703 22.953 -0.833 1 90.81 119 PRO B O 1
ATOM 2481 N N . GLY B 1 120 ? 15.203 21.859 -1.836 1 84.44 120 GLY B N 1
ATOM 2482 C CA . GLY B 1 120 ? 15.141 22.781 -2.955 1 84.44 120 GLY B CA 1
ATOM 2483 C C . GLY B 1 120 ? 13.953 23.734 -2.879 1 84.44 120 GLY B C 1
ATOM 2484 O O . GLY B 1 120 ? 12.898 23.375 -2.371 1 84.44 120 GLY B O 1
ATOM 2485 N N . GLU B 1 121 ? 14.32 25.016 -3.363 1 86 121 GLU B N 1
ATOM 2486 C CA . GLU B 1 121 ? 13.211 25.953 -3.482 1 86 121 GLU B CA 1
ATOM 2487 C C . GLU B 1 121 ? 12.133 25.422 -4.426 1 86 121 GLU B C 1
ATOM 2489 O O . GLU B 1 121 ? 12.445 24.875 -5.488 1 86 121 GLU B O 1
ATOM 2494 N N . GLY B 1 122 ? 10.984 25.5 -3.992 1 88.44 122 GLY B N 1
ATOM 2495 C CA . GLY B 1 122 ? 9.883 25.094 -4.848 1 88.44 122 GLY B CA 1
ATOM 2496 C C . GLY B 1 122 ? 9.617 23.609 -4.805 1 88.44 122 GLY B C 1
ATOM 2497 O O . GLY B 1 122 ? 8.922 23.062 -5.668 1 88.44 122 GLY B O 1
ATOM 2498 N N . GLN B 1 123 ? 10.25 22.984 -3.844 1 90.88 123 GLN B N 1
ATOM 2499 C CA . GLN B 1 123 ? 9.984 21.562 -3.717 1 90.88 123 GLN B CA 1
ATOM 2500 C C . GLN B 1 123 ? 8.867 21.297 -2.707 1 90.88 123 GLN B C 1
ATOM 2502 O O . GLN B 1 123 ? 8.703 22.047 -1.743 1 90.88 123 GLN B O 1
ATOM 2507 N N . TYR B 1 124 ? 8.172 20.25 -3.025 1 91.81 124 TYR B N 1
ATOM 2508 C CA . TYR B 1 124 ? 7.059 19.812 -2.197 1 91.81 124 TYR B CA 1
ATOM 2509 C C . TYR B 1 124 ? 7.211 18.344 -1.813 1 91.81 124 TYR B C 1
ATOM 2511 O O . TYR B 1 124 ? 7.641 17.531 -2.627 1 91.81 124 TYR B O 1
ATOM 2519 N N . PHE B 1 1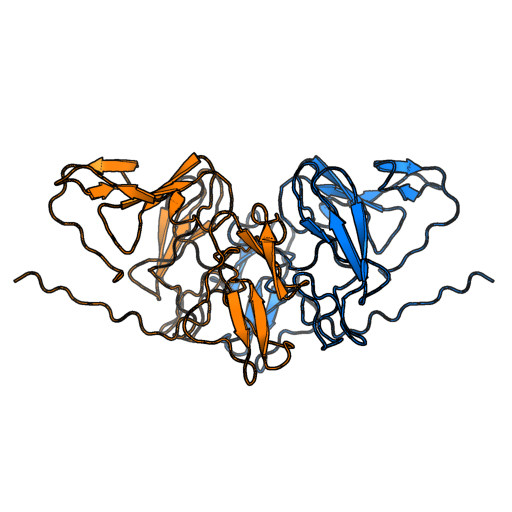25 ? 6.793 18.078 -0.559 1 92.25 125 PHE B N 1
ATOM 2520 C CA . PHE B 1 125 ? 6.883 16.719 -0.062 1 92.25 125 PHE B CA 1
ATOM 2521 C C . PHE B 1 125 ? 5.684 15.891 -0.524 1 92.25 125 PHE B C 1
ATOM 2523 O O . PHE B 1 125 ? 4.535 16.281 -0.301 1 92.25 125 PHE B O 1
ATOM 2530 N N . ASN B 1 126 ? 5.969 14.742 -1.171 1 87.5 126 ASN B N 1
ATOM 2531 C CA . ASN B 1 126 ? 4.887 13.938 -1.719 1 87.5 126 ASN B CA 1
ATOM 2532 C C . ASN B 1 126 ? 4.648 12.68 -0.889 1 87.5 126 ASN B C 1
ATOM 2534 O O . ASN B 1 126 ? 4.016 11.727 -1.357 1 87.5 126 ASN B O 1
ATOM 2538 N N . GLY B 1 127 ? 5.219 12.664 0.307 1 89 127 GLY B N 1
ATOM 2539 C CA . GLY B 1 127 ? 5.074 11.5 1.172 1 89 127 GLY B CA 1
ATOM 2540 C C . GLY B 1 127 ? 6.289 10.594 1.163 1 89 127 GLY B C 1
ATOM 2541 O O . GLY B 1 127 ? 6.492 9.812 2.094 1 89 127 GLY B O 1
ATOM 2542 N N . GLN B 1 128 ? 7.133 10.734 0.109 1 86.94 128 GLN B N 1
ATOM 2543 C CA . GLN B 1 128 ? 8.305 9.875 -0.027 1 86.94 128 GLN B CA 1
ATOM 2544 C C . GLN B 1 128 ? 9.539 10.688 -0.405 1 86.94 128 GLN B C 1
ATOM 2546 O O . GLN B 1 128 ? 10.656 10.359 0.017 1 86.94 128 GLN B O 1
ATOM 2551 N N . ALA B 1 129 ? 9.266 11.68 -1.171 1 88.38 129 ALA B N 1
ATOM 2552 C CA . ALA B 1 129 ? 10.352 12.5 -1.715 1 88.38 129 ALA B CA 1
ATOM 2553 C C . ALA B 1 129 ? 9.93 13.961 -1.818 1 88.38 129 ALA B C 1
ATOM 2555 O O . ALA B 1 129 ? 8.75 14.289 -1.696 1 88.38 129 ALA B O 1
ATOM 2556 N N . CYS B 1 130 ? 10.961 14.773 -1.958 1 91.81 130 CYS B N 1
ATOM 2557 C CA . CYS B 1 130 ? 10.703 16.172 -2.307 1 91.81 130 CYS B CA 1
ATOM 2558 C C . CYS B 1 130 ? 10.766 16.375 -3.816 1 91.81 130 CYS B C 1
ATOM 2560 O O . CYS B 1 130 ? 11.781 16.078 -4.449 1 91.81 130 CYS B O 1
ATOM 2562 N N . VAL B 1 131 ? 9.641 16.859 -4.32 1 90.19 131 VAL B N 1
ATOM 2563 C CA . VAL B 1 131 ? 9.516 16.953 -5.77 1 90.19 131 VAL B CA 1
ATOM 2564 C C . VAL B 1 131 ? 9.125 18.375 -6.168 1 90.19 131 VAL B C 1
ATOM 2566 O O . VAL B 1 131 ? 8.742 19.172 -5.316 1 90.19 131 VAL B O 1
ATOM 2569 N N . PHE B 1 132 ? 9.203 18.688 -7.461 1 88.12 132 PHE B N 1
ATOM 2570 C CA . PHE B 1 132 ? 8.93 20.047 -7.926 1 88.12 132 PHE B CA 1
ATOM 2571 C C . PHE B 1 132 ? 7.492 20.172 -8.414 1 88.12 132 PHE B C 1
ATOM 2573 O O . PHE B 1 132 ? 7.094 21.219 -8.93 1 88.12 132 PHE B O 1
ATOM 2580 N N . ASP B 1 133 ? 6.691 19.25 -8.227 1 85.25 133 ASP B N 1
ATOM 2581 C CA . ASP B 1 133 ? 5.293 19.25 -8.648 1 85.25 133 ASP B CA 1
ATOM 2582 C C . ASP B 1 133 ? 4.363 19.5 -7.465 1 85.25 133 ASP B C 1
ATOM 2584 O O . ASP B 1 133 ? 4.191 18.625 -6.609 1 85.25 133 ASP B O 1
ATOM 2588 N N . SER B 1 134 ? 3.691 20.625 -7.473 1 83.81 134 SER B N 1
ATOM 2589 C CA . SER B 1 134 ? 2.826 21 -6.352 1 83.81 134 SER B CA 1
ATOM 2590 C C . SER B 1 134 ? 1.588 20.109 -6.305 1 83.81 134 SER B C 1
ATOM 2592 O O . SER B 1 134 ? 0.917 20.031 -5.273 1 83.81 134 SER B O 1
ATOM 2594 N N . ASP B 1 135 ? 1.304 19.391 -7.395 1 81 135 ASP B N 1
ATOM 2595 C CA . ASP B 1 135 ? 0.138 18.516 -7.426 1 81 135 ASP B CA 1
ATOM 2596 C C . ASP B 1 135 ? 0.392 17.234 -6.641 1 81 135 ASP B C 1
ATOM 2598 O O . ASP B 1 135 ? -0.541 16.484 -6.348 1 81 135 ASP B O 1
ATOM 2602 N N . GLU B 1 136 ? 1.64 17.125 -6.203 1 82.62 136 GLU B N 1
ATOM 2603 C CA . GLU B 1 136 ? 2.008 15.898 -5.504 1 82.62 136 GLU B CA 1
ATOM 2604 C C . GLU B 1 136 ? 2.016 16.109 -3.992 1 82.62 136 GLU B C 1
ATOM 2606 O O . GLU B 1 136 ? 2.4 15.203 -3.242 1 82.62 136 GLU B O 1
ATOM 2611 N N . CYS B 1 137 ? 1.497 17.219 -3.574 1 86.94 137 CYS B N 1
ATOM 2612 C CA . CYS B 1 137 ? 1.45 17.516 -2.146 1 86.94 137 CYS B CA 1
ATOM 2613 C C . CYS B 1 137 ? 0.498 16.562 -1.429 1 86.94 137 CYS B C 1
ATOM 2615 O O . CYS B 1 137 ? -0.557 16.219 -1.962 1 86.94 137 CYS B O 1
ATOM 2617 N N . CYS B 1 138 ? 0.9 16.203 -0.186 1 88.56 138 CYS B N 1
ATOM 2618 C CA . CYS B 1 138 ? 0.038 15.344 0.626 1 88.56 138 CYS B CA 1
ATOM 2619 C C . CYS B 1 138 ? -1.248 16.078 1.003 1 88.56 138 CYS B C 1
ATOM 2621 O O . CYS B 1 138 ? -1.223 17.266 1.326 1 88.56 138 CYS B O 1
ATOM 2623 N N . ASP B 1 139 ? -2.322 15.344 0.876 1 86.12 139 ASP B N 1
ATOM 2624 C CA . ASP B 1 139 ? -3.607 15.852 1.341 1 86.12 139 ASP B CA 1
ATOM 2625 C C . ASP B 1 139 ? -3.633 15.969 2.863 1 86.12 139 ASP B C 1
ATOM 2627 O O . ASP B 1 139 ? -3.596 14.961 3.572 1 86.12 139 ASP B O 1
ATOM 2631 N N . PRO B 1 140 ? -3.719 17.172 3.354 1 86.25 140 PRO B N 1
ATOM 2632 C CA . PRO B 1 140 ? -3.697 17.328 4.809 1 86.25 140 PRO B CA 1
ATOM 2633 C C . PRO B 1 140 ? -4.922 16.719 5.484 1 86.25 140 PRO B C 1
ATOM 2635 O O . PRO B 1 140 ? -4.941 16.562 6.707 1 86.25 140 PRO B O 1
ATOM 2638 N N . CYS B 1 141 ? -5.926 16.344 4.703 1 87.56 141 CYS B N 1
ATOM 2639 C CA . CYS B 1 141 ? -7.164 15.836 5.277 1 87.56 141 CYS B CA 1
ATOM 2640 C C . CYS B 1 141 ? -7.168 14.312 5.301 1 87.56 141 CYS B C 1
ATOM 2642 O O . CYS B 1 141 ? -8.141 13.703 5.746 1 87.56 141 CYS B O 1
ATOM 2644 N N . LEU B 1 142 ? -6.141 13.805 4.816 1 87.25 142 LEU B N 1
ATOM 2645 C CA . LEU B 1 142 ? -6.008 12.352 4.824 1 87.25 142 LEU B CA 1
ATOM 2646 C C . LEU B 1 142 ? -5.875 11.82 6.25 1 87.25 142 LEU B C 1
ATOM 2648 O O . LEU B 1 142 ? -5.156 12.406 7.066 1 87.25 142 LEU B O 1
ATOM 2652 N N . TYR B 1 143 ? -6.633 10.781 6.566 1 88.25 143 TYR B N 1
ATOM 2653 C CA . TYR B 1 143 ? -6.5 10.078 7.844 1 88.25 143 TYR B CA 1
ATOM 2654 C C . TYR B 1 143 ? -6.285 8.586 7.625 1 88.25 143 TYR B C 1
ATOM 2656 O O . TYR B 1 143 ? -6.871 7.992 6.719 1 88.25 143 TYR B O 1
ATOM 2664 N N . TYR B 1 144 ? -5.355 8.055 8.328 1 89.25 144 TYR B N 1
ATOM 2665 C CA . TYR B 1 144 ? -4.902 6.684 8.141 1 89.25 144 TYR B CA 1
ATOM 2666 C C . TYR B 1 144 ? -4.43 6.078 9.461 1 89.25 144 TYR B C 1
ATOM 2668 O O . TYR B 1 144 ? -3.67 6.707 10.203 1 89.25 144 TYR B O 1
ATOM 2676 N N . CYS B 1 145 ? -4.973 4.895 9.734 1 89 145 CYS B N 1
ATOM 2677 C CA . CYS B 1 145 ? -4.535 4.156 10.914 1 89 145 CYS B CA 1
ATOM 2678 C C . CYS B 1 145 ? -3.24 3.402 10.633 1 89 145 CYS B C 1
ATOM 2680 O O . CYS B 1 145 ? -3.23 2.445 9.852 1 89 145 CYS B O 1
ATOM 2682 N N . GLU B 1 146 ? -2.188 3.807 11.281 1 84.5 146 GLU B N 1
ATOM 2683 C CA . GLU B 1 146 ? -0.907 3.133 11.078 1 84.5 146 GLU B CA 1
ATOM 2684 C C . GLU B 1 146 ? -0.708 2.018 12.102 1 84.5 146 GLU B C 1
ATOM 2686 O O . GLU B 1 146 ? -0.095 0.992 11.797 1 84.5 146 GLU B O 1
ATOM 2691 N N . THR B 1 147 ? -1.184 2.277 13.242 1 84 147 THR B N 1
ATOM 2692 C CA . THR B 1 147 ? -0.958 1.34 14.336 1 84 147 THR B CA 1
ATOM 2693 C C . THR B 1 147 ? -2.275 0.967 15.016 1 84 147 THR B C 1
ATOM 2695 O O . THR B 1 147 ? -3.076 1.842 15.352 1 84 147 THR B O 1
ATOM 2698 N N . ALA B 1 148 ? -2.359 -0.343 15.227 1 87.19 148 ALA B N 1
ATOM 2699 C CA . ALA B 1 148 ? -3.561 -0.833 15.898 1 87.19 148 ALA B CA 1
ATOM 2700 C C . ALA B 1 148 ? -3.641 -0.306 17.328 1 87.19 148 ALA B C 1
ATOM 2702 O O . ALA B 1 148 ? -2.615 -0.091 17.984 1 87.19 148 ALA B O 1
ATOM 2703 N N . PHE B 1 149 ? -4.855 -0.1 17.766 1 90.5 149 PHE B N 1
ATOM 2704 C CA . PHE B 1 149 ? -5.207 0.266 19.125 1 90.5 149 PHE B CA 1
ATOM 2705 C C . PHE B 1 149 ? -4.633 1.631 19.484 1 90.5 149 PHE B C 1
ATOM 2707 O O . PHE B 1 149 ? -4.152 1.832 20.609 1 90.5 149 PHE B O 1
ATOM 2714 N N . THR B 1 150 ? -4.543 2.473 18.594 1 89.62 150 THR B N 1
ATOM 2715 C CA . THR B 1 150 ? -4.199 3.875 18.797 1 89.62 150 THR B CA 1
ATOM 2716 C C . THR B 1 150 ? -5.32 4.785 18.297 1 89.62 150 THR B C 1
ATOM 2718 O O . THR B 1 150 ? -6.273 4.32 17.672 1 89.62 150 THR B O 1
ATOM 2721 N N . ASN B 1 151 ? -5.219 6.07 18.703 1 91 151 ASN B N 1
ATOM 2722 C CA . ASN B 1 151 ? -6.18 7.062 18.234 1 91 151 ASN B CA 1
ATOM 2723 C C . ASN B 1 151 ? -5.547 8.016 17.219 1 91 151 ASN B C 1
ATOM 2725 O O . ASN B 1 151 ? -4.363 8.336 17.328 1 91 151 ASN B O 1
ATOM 2729 N N . ILE B 1 152 ? -6.422 8.414 16.281 1 90.62 152 ILE B N 1
ATOM 2730 C CA . ILE B 1 152 ? -5.992 9.477 15.383 1 90.62 152 ILE B CA 1
ATOM 2731 C C . ILE B 1 152 ? -7.082 10.547 15.297 1 90.62 152 ILE B C 1
ATOM 2733 O O . ILE B 1 152 ? -8.266 10.25 15.43 1 90.62 152 ILE B O 1
ATOM 2737 N N . ALA B 1 153 ? -6.602 11.75 15.094 1 87.88 153 ALA B N 1
ATOM 2738 C CA . ALA B 1 153 ? -7.551 12.859 15 1 87.88 153 ALA B CA 1
ATOM 2739 C C . ALA B 1 153 ? -8.305 12.82 13.672 1 87.88 153 ALA B C 1
ATOM 2741 O O . ALA B 1 153 ? -7.75 12.438 12.641 1 87.88 153 ALA B O 1
ATOM 2742 N N . ASP B 1 154 ? -9.586 13.195 13.742 1 88.31 154 ASP B N 1
ATOM 2743 C CA . ASP B 1 154 ? -10.336 13.508 12.531 1 88.31 154 ASP B CA 1
ATOM 2744 C C . ASP B 1 154 ? -9.977 14.898 12.008 1 88.31 154 ASP B C 1
ATOM 2746 O O . ASP B 1 154 ? -10.219 15.906 12.672 1 88.31 154 ASP B O 1
ATOM 2750 N N . PRO B 1 155 ? -9.406 14.906 10.805 1 85.81 155 PRO B N 1
ATOM 2751 C CA . PRO B 1 155 ? -8.961 16.219 10.312 1 85.81 155 PRO B CA 1
ATOM 2752 C C . PRO B 1 155 ? -10.117 17.141 9.953 1 85.81 155 PRO B C 1
ATOM 2754 O O . PRO B 1 155 ? -9.922 18.344 9.766 1 85.81 155 PRO B O 1
ATOM 2757 N N . THR B 1 156 ? -11.289 16.578 9.859 1 85.94 156 THR B N 1
ATOM 2758 C CA . THR B 1 156 ? -12.422 17.391 9.422 1 85.94 156 THR B CA 1
ATOM 2759 C C . THR B 1 156 ? -13.227 17.891 10.609 1 85.94 156 THR B C 1
ATOM 2761 O O . THR B 1 156 ? -14.133 18.719 10.453 1 85.94 156 THR B O 1
ATOM 2764 N N . ASN B 1 157 ? -12.969 17.406 11.711 1 87.5 157 ASN B N 1
ATOM 2765 C CA . ASN B 1 157 ? -13.68 17.797 12.93 1 87.5 157 ASN B CA 1
ATOM 2766 C C . ASN B 1 157 ? -12.82 17.594 14.172 1 87.5 157 ASN B C 1
ATOM 2768 O O . ASN B 1 157 ? -12.57 16.469 14.594 1 87.5 157 ASN B O 1
ATOM 2772 N N . CYS B 1 158 ? -12.477 18.641 14.812 1 88.38 158 CYS B N 1
ATOM 2773 C CA . CYS B 1 158 ? -11.492 18.594 15.883 1 88.38 158 CYS B CA 1
ATOM 2774 C C . CYS B 1 158 ? -12.086 17.969 17.141 1 88.38 158 CYS B C 1
ATOM 2776 O O . CYS B 1 158 ? -11.359 17.656 18.094 1 88.38 158 CYS B O 1
ATOM 2778 N N . ARG B 1 159 ? -13.391 17.797 17.141 1 89.44 159 ARG B N 1
ATOM 2779 C CA . ARG B 1 159 ? -14.031 17.156 18.297 1 89.44 159 ARG B CA 1
ATOM 2780 C C . ARG B 1 159 ? -14.148 15.648 18.078 1 89.44 159 ARG B C 1
ATOM 2782 O O . ARG B 1 159 ? -14.727 14.945 18.906 1 89.44 159 ARG B O 1
ATOM 2789 N N . ARG B 1 160 ? -13.641 15.227 17 1 92.19 160 ARG B N 1
ATOM 2790 C CA . ARG B 1 160 ? -13.781 13.812 16.672 1 92.19 160 ARG B CA 1
ATOM 2791 C C . ARG B 1 160 ? -12.422 13.148 16.516 1 92.19 160 ARG B C 1
ATOM 2793 O O . ARG B 1 160 ? -11.422 13.828 16.266 1 92.19 160 ARG B O 1
ATOM 2800 N N . TYR B 1 161 ? -12.453 11.867 16.781 1 93.25 161 TYR B N 1
ATOM 2801 C CA . TYR B 1 161 ? -11.266 11.055 16.594 1 93.25 161 TYR B CA 1
ATOM 2802 C C . TYR B 1 161 ? -11.633 9.609 16.25 1 93.25 161 TYR B C 1
ATOM 2804 O O . TYR B 1 161 ? -12.789 9.211 16.422 1 93.25 161 TYR B O 1
ATOM 2812 N N . TYR B 1 162 ? -10.703 8.906 15.617 1 94.44 162 TYR B N 1
ATOM 2813 C CA . TYR B 1 162 ? -10.883 7.496 15.305 1 94.44 162 TYR B CA 1
ATOM 2814 C C . TYR B 1 162 ? -10.078 6.621 16.25 1 94.44 162 TYR B C 1
ATOM 2816 O O . TYR B 1 162 ? -8.938 6.949 16.594 1 94.44 162 TYR B O 1
ATOM 2824 N N . HIS B 1 163 ? -10.75 5.598 16.75 1 93.56 163 HIS B N 1
ATOM 2825 C CA . HIS B 1 163 ? -10.008 4.535 17.438 1 93.56 163 HIS B CA 1
ATOM 2826 C C . HIS B 1 163 ? -9.641 3.418 16.469 1 93.56 163 HIS B C 1
ATOM 2828 O O . HIS B 1 163 ? -10.508 2.662 16.016 1 93.56 163 HIS B O 1
ATOM 2834 N N . CYS B 1 164 ? -8.336 3.287 16.203 1 91.88 164 CYS B N 1
ATOM 2835 C CA . CYS B 1 164 ? -7.848 2.348 15.203 1 91.88 164 CYS B CA 1
ATOM 2836 C C . CYS B 1 164 ? -7.871 0.92 15.734 1 91.88 164 CYS B C 1
ATOM 2838 O O . CYS B 1 164 ? -7.266 0.627 16.766 1 91.88 164 CYS B O 1
ATOM 2840 N N . LEU B 1 165 ? -8.531 0.071 14.992 1 88.19 165 LEU B N 1
ATOM 2841 C CA . LEU B 1 165 ? -8.695 -1.307 15.438 1 88.19 165 LEU B CA 1
ATOM 2842 C C . LEU B 1 165 ? -7.621 -2.205 14.836 1 88.19 165 LEU B C 1
ATOM 2844 O O . LEU B 1 165 ? -7.336 -3.279 15.375 1 88.19 165 LEU B O 1
ATOM 2848 N N . ASN B 1 166 ? -7.074 -1.859 13.742 1 83.19 166 ASN B N 1
ATOM 2849 C CA . ASN B 1 166 ? -6.074 -2.648 13.039 1 83.19 166 ASN B CA 1
ATOM 2850 C C . ASN B 1 166 ? -4.895 -1.791 12.594 1 83.19 166 ASN B C 1
ATOM 2852 O O . ASN B 1 166 ? -4.891 -0.577 12.805 1 83.19 166 ASN B O 1
ATOM 2856 N N . ASP B 1 167 ? -3.885 -2.475 12.133 1 81 167 ASP B N 1
ATOM 2857 C CA . ASP B 1 167 ? -2.748 -1.777 11.539 1 81 167 ASP B CA 1
ATOM 2858 C C . ASP B 1 167 ? -2.992 -1.484 10.062 1 81 167 ASP B C 1
ATOM 2860 O O . ASP B 1 167 ? -3.59 -2.297 9.352 1 81 167 ASP B O 1
ATOM 2864 N N . LEU B 1 168 ? -2.555 -0.328 9.688 1 80.75 168 LEU B N 1
ATOM 2865 C CA . LEU B 1 168 ? -2.381 0.005 8.273 1 80.75 168 LEU B CA 1
ATOM 2866 C C . LEU B 1 168 ? -3.705 -0.089 7.527 1 80.75 168 LEU B C 1
ATOM 2868 O O . LEU B 1 168 ? -3.816 -0.826 6.543 1 80.75 168 LEU B O 1
ATOM 2872 N N . TYR B 1 169 ? -4.641 0.742 7.895 1 85.62 169 TYR B N 1
ATOM 2873 C CA . TYR B 1 169 ? -5.914 0.771 7.184 1 85.62 169 TYR B CA 1
ATOM 2874 C C . TYR B 1 169 ? -6.59 2.129 7.328 1 85.62 169 TYR B C 1
ATOM 2876 O O . TYR B 1 169 ? -6.215 2.924 8.195 1 85.62 169 TYR B O 1
ATOM 2884 N N . PHE B 1 170 ? -7.508 2.355 6.41 1 89 170 PHE B N 1
ATOM 2885 C CA . PHE B 1 170 ? -8.375 3.521 6.531 1 89 170 PHE B CA 1
ATOM 2886 C C . PHE B 1 170 ? -9.562 3.223 7.441 1 89 170 PHE B C 1
ATOM 2888 O O . PHE B 1 170 ? -10.297 2.262 7.211 1 89 170 PHE B O 1
ATOM 2895 N N . PRO B 1 171 ? -9.672 4.039 8.492 1 89.38 171 PRO B N 1
ATOM 2896 C CA . PRO B 1 171 ? -10.797 3.766 9.383 1 89.38 171 PRO B CA 1
ATOM 2897 C C . PRO B 1 171 ? -12.148 4.113 8.75 1 89.38 171 PRO B C 1
ATOM 2899 O O . PRO B 1 171 ? -12.227 5.004 7.906 1 89.38 171 PRO B O 1
ATOM 2902 N N . LEU B 1 172 ? -13.125 3.338 9.172 1 83.88 172 LEU B N 1
ATOM 2903 C CA . LEU B 1 172 ? -14.484 3.557 8.695 1 83.88 172 LEU B CA 1
ATOM 2904 C C . LEU B 1 172 ? -15.25 4.484 9.633 1 83.88 172 LEU B C 1
ATOM 2906 O O . LEU B 1 172 ? -14.852 4.676 10.781 1 83.88 172 LEU B O 1
ATOM 2910 N N . ASP B 1 173 ? -16.344 5 9.125 1 80.06 173 ASP B N 1
ATOM 2911 C CA . ASP B 1 173 ? -17.156 5.926 9.906 1 80.06 173 ASP B CA 1
ATOM 2912 C C . ASP B 1 173 ? -17.609 5.289 11.219 1 80.06 173 ASP B C 1
ATOM 2914 O O . ASP B 1 173 ? -17.766 5.977 12.227 1 80.06 173 ASP B O 1
ATOM 2918 N N . ALA B 1 174 ? -17.75 3.996 11.133 1 81.06 174 ALA B N 1
ATOM 2919 C CA . ALA B 1 174 ? -18.203 3.268 12.32 1 81.06 174 ALA B CA 1
ATOM 2920 C C . ALA B 1 174 ? -17.172 3.365 13.438 1 81.06 174 ALA B C 1
ATOM 2922 O O . ALA B 1 174 ? -17.484 3.105 14.602 1 81.06 174 ALA B O 1
ATOM 2923 N N . GLU B 1 175 ? -16 3.771 13.18 1 88.25 175 GLU B N 1
ATOM 2924 C CA . GLU B 1 175 ? -14.922 3.859 14.164 1 88.25 175 GLU B CA 1
ATOM 2925 C C . GLU B 1 175 ? -14.781 5.281 14.703 1 88.25 175 GLU B C 1
ATOM 2927 O O . GLU B 1 175 ? -13.906 5.555 15.523 1 88.25 175 GLU B O 1
ATOM 2932 N N . LEU B 1 176 ? -15.648 6.094 14.297 1 92.62 176 LEU B N 1
ATOM 2933 C CA . LEU B 1 176 ? -15.594 7.5 14.68 1 92.62 176 LEU B CA 1
ATOM 2934 C C . LEU B 1 176 ? -16.141 7.695 16.094 1 92.62 176 LEU B C 1
ATOM 2936 O O . LEU B 1 176 ? -17.188 7.148 16.438 1 92.62 176 LEU B O 1
ATOM 2940 N N . LEU B 1 177 ? -15.336 8.383 16.891 1 95.56 177 LEU B N 1
ATOM 2941 C CA . LEU B 1 177 ? -15.711 8.742 18.25 1 95.56 177 LEU B CA 1
ATOM 2942 C C . LEU B 1 177 ? -15.781 10.25 18.422 1 95.56 177 LEU B C 1
ATOM 2944 O O . LEU B 1 177 ? -15.18 10.992 17.641 1 95.56 177 LEU B O 1
ATOM 2948 N N . TYR B 1 178 ? -16.531 10.664 19.453 1 94.25 178 TYR B N 1
ATOM 2949 C CA . TYR B 1 178 ? -16.75 12.086 19.688 1 94.25 178 TYR B CA 1
ATOM 2950 C C . TYR B 1 178 ? -16.312 12.484 21.094 1 94.25 178 TYR B C 1
ATOM 2952 O O . TYR B 1 178 ? -16.562 11.758 22.062 1 94.25 178 TYR B O 1
ATOM 2960 N N . CYS B 1 179 ? -15.664 13.672 21.094 1 94 179 CYS B N 1
ATOM 2961 C CA . CYS B 1 179 ? -15.344 14.25 22.406 1 94 179 CYS B CA 1
ATOM 2962 C C . CYS B 1 179 ? -16.578 14.867 23.047 1 94 179 CYS B C 1
ATOM 2964 O O . CYS B 1 179 ? -17.5 15.297 22.344 1 94 179 CYS B O 1
ATOM 2966 N N . PRO B 1 180 ? -16.562 14.828 24.391 1 92.5 180 PRO B N 1
ATOM 2967 C CA . PRO B 1 180 ? -17.641 15.539 25.078 1 92.5 180 PRO B CA 1
ATOM 2968 C C . PRO B 1 180 ? -17.75 17 24.656 1 92.5 180 PRO B C 1
ATOM 2970 O O . PRO B 1 180 ? -16.781 17.578 24.141 1 92.5 180 PRO B O 1
ATOM 2973 N N . ASP B 1 181 ? -19 17.547 24.891 1 89 181 ASP B N 1
ATOM 2974 C CA . ASP B 1 181 ? -19.203 18.938 24.547 1 89 181 ASP B CA 1
ATOM 2975 C C . ASP B 1 181 ? -18.156 19.828 25.203 1 89 181 ASP B C 1
ATOM 2977 O O . ASP B 1 181 ? -17.859 19.688 26.391 1 89 181 ASP B O 1
ATOM 2981 N N . GLY B 1 182 ? -17.672 20.734 24.375 1 87.88 182 GLY B N 1
ATOM 2982 C CA . GLY B 1 182 ? -16.703 21.703 24.875 1 87.88 182 GLY B CA 1
ATOM 2983 C C . GLY B 1 182 ? -15.281 21.188 24.828 1 87.88 182 GLY B C 1
ATOM 2984 O O . GLY B 1 182 ? -14.344 21.906 25.188 1 87.88 182 GLY B O 1
ATOM 2985 N N . GLU B 1 183 ? -15.195 19.969 24.422 1 90.69 183 GLU B N 1
ATOM 2986 C CA . GLU B 1 183 ? -13.852 19.391 24.375 1 90.69 183 GLU B CA 1
ATOM 2987 C C . GLU B 1 183 ? -13.438 19.078 22.938 1 90.69 183 GLU B C 1
ATOM 2989 O O . GLU B 1 183 ? -14.289 18.922 22.062 1 90.69 183 GLU B O 1
ATOM 2994 N N . SER B 1 184 ? -12.141 19.156 22.703 1 90.81 184 SER B N 1
ATOM 2995 C CA . SER B 1 184 ? -11.547 18.766 21.438 1 90.81 184 SER B CA 1
ATOM 2996 C C . SER B 1 184 ? -10.477 17.688 21.625 1 90.81 184 SER B C 1
ATOM 2998 O O . SER B 1 184 ? -9.922 17.547 22.719 1 90.81 184 SER B O 1
ATOM 3000 N N . TYR B 1 185 ? -10.32 16.953 20.578 1 90.69 185 TYR B N 1
ATOM 3001 C CA . TYR B 1 185 ? -9.328 15.883 20.656 1 90.69 185 TYR B CA 1
ATOM 3002 C C . TYR B 1 185 ? -7.918 16.422 20.484 1 90.69 185 TYR B C 1
ATOM 3004 O O . TYR B 1 185 ? -7.645 17.172 19.547 1 90.69 185 TYR B O 1
ATOM 3012 N N . SER B 1 186 ? -7.102 16.062 21.438 1 85.5 186 SER B N 1
ATOM 3013 C CA . SER B 1 186 ? -5.688 16.406 21.391 1 85.5 186 SER B CA 1
ATOM 3014 C C . SER B 1 186 ? -4.82 15.188 21.109 1 85.5 186 SER B C 1
ATOM 3016 O O . SER B 1 186 ? -4.746 14.273 21.938 1 85.5 186 SER B O 1
ATOM 3018 N N . LEU B 1 187 ? -4.078 15.219 19.953 1 77.56 187 LEU B N 1
ATOM 3019 C CA . LEU B 1 187 ? -3.197 14.102 19.625 1 77.56 187 LEU B CA 1
ATOM 3020 C C . LEU B 1 187 ? -2.045 14 20.609 1 77.56 187 LEU B C 1
ATOM 3022 O O . LEU B 1 187 ? -1.632 12.898 20.984 1 77.56 187 LEU B O 1
ATOM 3026 N N . SER B 1 188 ? -1.512 15.117 21.016 1 76.44 188 SER B N 1
ATOM 3027 C CA . SER B 1 188 ? -0.359 15.148 21.906 1 76.44 188 SER B CA 1
ATOM 3028 C C . SER B 1 188 ? -0.688 14.523 23.25 1 76.44 188 SER B C 1
ATOM 3030 O O . SER B 1 188 ? 0.136 13.812 23.828 1 76.44 188 SER B O 1
ATOM 3032 N N . ILE B 1 189 ? -1.896 14.766 23.688 1 81.62 189 ILE B N 1
ATOM 3033 C CA . ILE B 1 189 ? -2.332 14.242 24.984 1 81.62 189 ILE B CA 1
ATOM 3034 C C . ILE B 1 189 ? -3.023 12.891 24.781 1 81.62 189 ILE B C 1
ATOM 3036 O O . ILE B 1 189 ? -3.148 12.102 25.719 1 81.62 189 ILE B O 1
ATOM 3040 N N . ASN B 1 190 ? -3.373 12.664 23.594 1 87.5 190 ASN B N 1
ATOM 3041 C CA . ASN B 1 190 ? -4.133 11.477 23.203 1 87.5 190 ASN B CA 1
ATOM 3042 C C . ASN B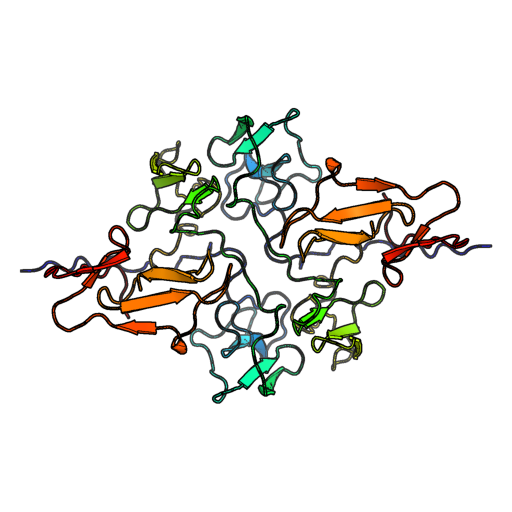 1 190 ? -5.418 11.352 24.016 1 87.5 190 ASN B C 1
ATOM 3044 O O . ASN B 1 190 ? -5.703 10.289 24.578 1 87.5 190 ASN B O 1
ATOM 3048 N N . ASP B 1 191 ? -6.09 12.461 24.125 1 89.69 191 ASP B N 1
ATOM 3049 C CA . ASP B 1 191 ? -7.348 12.523 24.859 1 89.69 191 ASP B CA 1
ATOM 3050 C C . ASP B 1 191 ? -8.117 13.797 24.531 1 89.69 191 ASP B C 1
ATOM 3052 O O . ASP B 1 191 ? -7.598 14.688 23.844 1 89.69 191 ASP B O 1
ATOM 3056 N N . CYS B 1 192 ? -9.445 13.711 24.969 1 92.25 192 CYS B N 1
ATOM 3057 C CA . CYS B 1 192 ? -10.25 14.914 24.828 1 92.25 192 CYS B CA 1
ATOM 3058 C C . CYS B 1 192 ? -9.891 15.938 25.906 1 92.25 192 CYS B C 1
ATOM 3060 O O . CYS B 1 192 ? -9.758 15.586 27.078 1 92.25 192 CYS B O 1
ATOM 3062 N N . VAL B 1 193 ? -9.602 17.094 25.516 1 91.62 193 VAL B N 1
ATOM 3063 C CA . VAL B 1 193 ? -9.188 18.141 26.438 1 91.62 193 VAL B CA 1
ATOM 3064 C C . VAL B 1 193 ? -10.109 19.344 26.281 1 91.62 193 VAL B C 1
ATOM 3066 O O . VAL B 1 193 ? -10.703 19.562 25.219 1 91.62 193 VAL B O 1
ATOM 3069 N N . LEU B 1 194 ? -10.141 19.938 27.547 1 83.69 194 LEU B N 1
ATOM 3070 C CA . LEU B 1 194 ? -10.922 21.172 27.562 1 83.69 194 LEU B CA 1
ATOM 3071 C C . LEU B 1 194 ? -10.258 22.25 26.703 1 83.69 194 LEU B C 1
ATOM 3073 O O . LEU B 1 194 ? -9.047 22.469 26.812 1 83.69 194 LEU B O 1
ATOM 3077 N N . GLU B 1 195 ? -10.516 22.172 25.391 1 69.94 195 GLU B N 1
ATOM 3078 C CA . GLU B 1 195 ? -9.883 23.25 24.641 1 69.94 195 GLU B CA 1
ATOM 3079 C C . GLU B 1 195 ? -10.867 23.922 23.688 1 69.94 195 GLU B C 1
ATOM 3081 O O . GLU B 1 195 ? -11.766 23.25 23.156 1 69.94 195 GLU B O 1
ATOM 3086 N N . SER B 1 196 ? -10.898 25.328 23.75 1 59.78 196 SER B N 1
ATOM 3087 C CA . SER B 1 196 ? -11.852 26.203 23.062 1 59.78 196 SER B CA 1
ATOM 3088 C C . SER B 1 196 ? -11.508 26.328 21.578 1 59.78 196 SER B C 1
ATOM 3090 O O . SER B 1 196 ? -12.352 26.75 20.781 1 59.78 196 SER B O 1
ATOM 3092 N N . ASP B 1 197 ? -10.281 26.047 21.188 1 62.19 197 ASP B N 1
ATOM 3093 C CA . ASP B 1 197 ? -10.055 26.516 19.828 1 62.19 197 ASP B CA 1
ATOM 3094 C C . ASP B 1 197 ? -9.727 25.359 18.891 1 62.19 197 ASP B C 1
ATOM 3096 O O . ASP B 1 197 ? -8.555 25.047 18.641 1 62.19 197 ASP B O 1
ATOM 3100 N N . CYS B 1 198 ? -10.758 24.625 18.625 1 69.5 198 CYS B N 1
ATOM 3101 C CA . CYS B 1 198 ? -10.719 23.609 17.562 1 69.5 198 CYS B CA 1
ATOM 3102 C C . CYS B 1 198 ? -10.523 24.25 16.203 1 69.5 198 CYS B C 1
ATOM 3104 O O . CYS B 1 198 ? -11.359 25.031 15.75 1 69.5 198 CYS B O 1
ATOM 3106 N N . SER B 1 199 ? -9.188 24.281 15.742 1 67.56 199 SER B N 1
ATOM 3107 C CA . SER B 1 199 ? -8.977 24.734 14.375 1 67.56 199 SER B CA 1
ATOM 3108 C C . SER B 1 199 ? -9.062 23.562 13.391 1 67.56 199 SER B C 1
ATOM 3110 O O . SER B 1 199 ? -8.352 22.562 13.547 1 67.56 199 SER B O 1
ATOM 3112 N N . GLN B 1 200 ? -10.188 23.625 12.555 1 73.88 200 GLN B N 1
ATOM 3113 C CA . GLN B 1 200 ? -10.391 22.562 11.586 1 73.88 200 GLN B CA 1
ATOM 3114 C C . GLN B 1 200 ? -9.719 22.891 10.25 1 73.88 200 GLN B C 1
ATOM 3116 O O . GLN B 1 200 ? -10.047 23.891 9.617 1 73.88 200 GLN B O 1
ATOM 3121 N N . LEU B 1 201 ? -8.672 22.156 9.992 1 73.31 201 LEU B N 1
ATOM 3122 C CA . LEU B 1 201 ? -7.945 22.344 8.742 1 73.31 201 LEU B CA 1
ATOM 3123 C C . LEU B 1 201 ? -8.789 21.906 7.551 1 73.31 201 LEU B C 1
ATOM 3125 O O . LEU B 1 201 ? -8.703 22.484 6.469 1 73.31 201 LEU B O 1
ATOM 3129 N N . CYS B 1 202 ? -9.648 20.859 7.738 1 81.75 202 CYS B N 1
ATOM 3130 C CA . CYS B 1 202 ? -10.391 20.25 6.645 1 81.75 202 CYS B CA 1
ATOM 3131 C C . CYS B 1 202 ? -11.891 20.422 6.848 1 81.75 202 CYS B C 1
ATOM 3133 O O . CYS B 1 202 ? -12.367 20.5 7.98 1 81.75 202 CYS B O 1
ATOM 3135 N N . THR B 1 203 ? -12.547 20.781 5.695 1 74.75 203 THR B N 1
ATOM 3136 C CA . THR B 1 203 ? -14 20.891 5.773 1 74.75 203 THR B CA 1
ATOM 3137 C C . THR B 1 203 ? -14.641 19.516 5.672 1 74.75 203 THR B C 1
ATOM 3139 O O . THR B 1 203 ? -14.086 18.594 5.055 1 74.75 203 THR B O 1
ATOM 3142 N N . GLU B 1 204 ? -15.703 19.266 6.41 1 66.81 204 GLU B N 1
ATOM 3143 C CA . GLU B 1 204 ? -16.438 18.016 6.379 1 66.81 204 GLU B CA 1
ATOM 3144 C C . GLU B 1 204 ? -17.156 17.828 5.043 1 66.81 204 GLU B C 1
ATOM 3146 O O . GLU B 1 204 ? -17.578 18.797 4.418 1 66.81 204 GLU B O 1
#

InterPro domains:
  IPR002557 Chitin binding domain [PF01607] (23-70)
  IP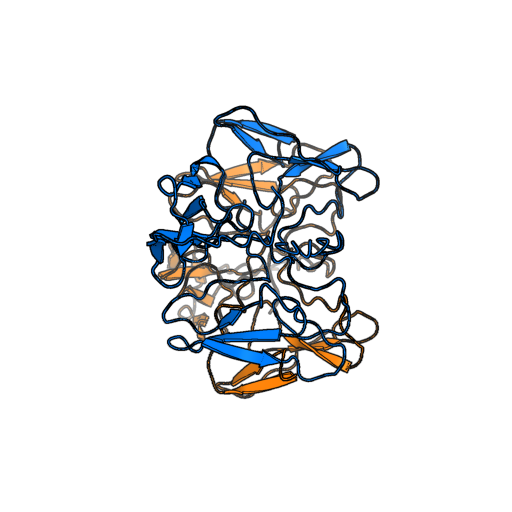R002557 Chitin binding domain [PS50940] (20-69)
  IPR002557 Chitin binding domain [PS50940] (142-200)
  IPR002557 Chitin binding domain [SM00494] (21-76)
  IPR002557 Chitin binding domain [SM00494] (82-139)
  IPR002557 Chitin binding domain [SM00494] (143-200)
  IPR036508 Chitin binding domain superfamily [SSF57625] (19-74)
  IPR036508 Chitin binding domain superfamily [SSF57625] (143-197)

Radius of gyration: 22.16 Å; Cα contacts (8 Å, |Δi|>4): 977; chains: 2; bounding box: 52×72×51 Å

Sequence (408 aa):
MVQVVGVSCVAGYTTEGSCVPDCTGISNDYFIQDPRDCTKYYVCSNGEPNTDPFECPPLQFFDPITQTCENGFCPSSAICVPNCRFEPVPGHPSVLAHRTSCSKYYSYDGVTMTEKDCPGEGQYFNGQACVFDSDECCDPCLYYCETAFTNIADPTNCRRYYHCLNDLYFPLDAELLYCPDGESYSLSINDCVLESDCSQLCTEMVQVVGVSCVAGYTTEGSCVPDCTGISNDYFIQDPRDCTKYYVCSNGEPNTDPFECPPLQFFDPITQTCENGFCPSSAICVPNCRFEPVPGHPSVLAHRTSCSKYYSYDGVTMTEKDCPGEGQYFNGQACVFDSDECCDPCLYYCETAFTNIADPTNCRRYYHCLNDLYFPLDAELLYCPDGESYSLSINDCVLESDCSQLCTE

Solvent-accessible surface area (backbone atoms only — not comparable to full-atom values): 22213 Å² total; per-residue (Å²): 133,84,75,73,76,70,61,72,75,71,84,56,50,68,34,44,54,55,39,47,79,72,22,76,61,44,54,68,80,37,52,42,44,30,39,60,38,42,38,22,28,29,46,18,48,90,54,32,60,52,91,68,70,47,72,42,61,88,67,25,16,39,36,32,60,80,64,42,67,39,84,48,74,72,41,63,53,56,59,41,57,53,40,49,36,75,72,86,49,86,71,42,29,30,53,26,43,38,70,87,38,47,39,27,31,29,44,30,72,27,83,51,80,40,85,41,68,43,89,50,89,72,23,19,30,31,26,69,33,52,26,65,35,74,47,28,22,54,60,56,59,67,65,70,26,68,46,49,76,37,75,45,69,34,42,45,34,34,35,24,30,32,58,24,82,45,59,51,35,51,75,53,78,89,36,57,43,73,38,59,90,73,24,20,51,33,76,92,73,66,40,67,34,87,42,90,76,69,73,58,75,27,82,118,132,83,74,74,76,72,62,72,76,71,85,54,49,67,33,49,54,56,40,50,80,72,24,77,61,42,53,68,80,36,54,42,45,29,39,60,39,42,37,22,28,29,46,18,49,90,53,34,57,51,90,67,69,46,73,42,60,88,70,25,18,39,36,30,60,78,63,42,69,38,83,48,73,73,42,63,53,57,60,41,59,55,40,50,37,75,74,86,50,87,69,41,30,32,52,25,43,38,70,86,38,46,40,27,31,30,43,31,71,25,83,52,80,41,83,42,69,42,87,49,90,72,23,20,29,30,25,68,33,52,27,66,33,74,44,27,22,57,60,57,57,67,66,70,26,68,47,50,76,38,75,44,69,35,42,44,36,32,36,24,31,33,59,23,82,45,59,52,36,52,76,53,77,88,38,58,43,74,39,59,90,71,25,19,52,33,76,93,76,67,41,68,35,88,39,91,75,66,73,56,74,26,82,117

Nearest PDB structures (foldseek):
  4zce-assembly1_B  TM=7.748E-01  e=2.637E-01  Dermatophagoides pteronyssinus
  5hbf-assembly3_B  TM=7.522E-01  e=4.362E-01  Homo sapiens
  8dgo-assembly1_B  TM=2.507E-01  e=1.010E+00  Homo sapiens
  4zce-assembly1_B  TM=7.759E-01  e=2.746E-01  Dermatophagoides pteronyssinus
  5hbf-assembly3_B  TM=7.536E-01  e=4.790E-01  Homo sapiens

Foldseek 3Di:
DPPLPQPPQPPLQPAQPPQQDWCVVPDAQAKDARLAAQQWIFGDDPGDTDPDIDGHPPQWGQDSVVSGTDHHDDDPVSADATLAAADDDAQDWAKHADLPDQQWIWTDPRHDIDIDGQPDVCWGDQSHHTDNDPSSGDRSQDDWAAAAQAKDARLAWQQKIFGHHHHRHNDDPVRIDGHPPQWGADNVVSDTDNDDDDNRNHHD/DPPLPQPPQPPLQVQQPPQQDWCVVPDAQAKDARLAAQQWIFGDDPGDTDDDIDGHPPQWGQDSVVSGTDHHDDDPVSADATLAAADDDAQDWAKHADLPDQQWIWTDPRHDIDIDGQPDVCWGDQSHHTHNDPSSGDRSQDDWAAAAQAKDARLAWQQKIFGHHHHRHNDDPVRIDGHPPQWGADNVVSDTDNDNDPNRNHHD

Secondary structure (DSSP, 8-state):
----------S----STTSS---TTPPTT-EEEETTEEEEEEEEETTEE-SS-EEPPTTEEEETTTTEEEESPPPGGG----S---S-BTTB-EEEE-SS-TTEEEEE-SS-EEEEE-SSTT-EE-SSSEES-GGG---TT---B-STT-EEE-TT-TTEEEE--SSSBPPPGGGEEEPPTTEEEETTTTEEEE-S-----S--/----------S----STTSS---TTPPTT-EEEETTEEEEEEEEETTEE-SS-EEPPTTEEEETTTTEEEESPPPGGG----S---S-BTTB-EEEE-SS-TTE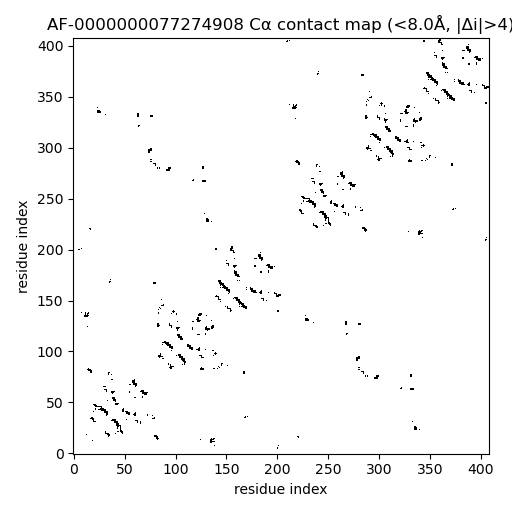EEEE-SS-EEEEE-SSTT-EE-SSSEES-GGG---TT---B-STT-EEE-TT-TTEEEE--SSSBPPPGGGEEEPPTTEEEETTTTEEEE-S----SS--

Organism: Petrolisthes cinctipes (NCBI:txid88211)